Protein AF-0000000083611922 (afdb_homodimer)

Nearest PDB structures (foldseek):
  2di3-assembly1_B  TM=7.620E-01  e=1.668E-09  Corynebacterium glutamicum
  7u5q-assembly2_B  TM=5.711E-01  e=8.931E-10  Brucella melitensis ATCC 23457
  6on4-assembly1_B  TM=4.535E-01  e=5.454E-08  Escherichia coli K-12
  1hw1-assembly1_A  TM=4.915E-01  e=5.675E-07  Escherichia coli
  1h9t-assembly1_A  TM=5.200E-01  e=2.438E-06  Escherichia coli

Structure (mmCIF, N/CA/C/O backbone):
data_AF-0000000083611922-model_v1
#
loop_
_entity.id
_entity.type
_entity.pdbx_description
1 polymer 'FadR family transcriptional regulator'
#
loop_
_atom_site.group_PDB
_atom_site.id
_atom_site.type_symbol
_atom_site.label_atom_id
_atom_site.label_alt_id
_atom_site.label_comp_id
_atom_site.label_asym_id
_atom_site.label_entity_id
_atom_site.label_seq_id
_atom_site.pdbx_PDB_ins_code
_atom_site.Cartn_x
_atom_site.Cartn_y
_atom_site.Cartn_z
_atom_site.occupancy
_atom_site.B_iso_or_equiv
_atom_site.auth_seq_id
_atom_site.auth_comp_id
_atom_site.auth_asym_id
_atom_site.auth_atom_id
_atom_site.pdbx_PDB_model_num
ATOM 1 N N . MET A 1 1 ? -22.312 18.5 -5.629 1 23.44 1 MET A N 1
ATOM 2 C CA . MET A 1 1 ? -23.172 18.094 -4.512 1 23.44 1 MET A CA 1
ATOM 3 C C . MET A 1 1 ? -22.797 16.703 -4.016 1 23.44 1 MET A C 1
ATOM 5 O O . MET A 1 1 ? -22.766 16.453 -2.807 1 23.44 1 MET A O 1
ATOM 9 N N . TYR A 1 2 ? -22.594 15.836 -5.031 1 25.11 2 TYR A N 1
ATOM 10 C CA . TYR A 1 2 ? -22.562 14.391 -4.82 1 25.11 2 TYR A CA 1
ATOM 11 C C . TYR A 1 2 ? -21.234 13.953 -4.207 1 25.11 2 TYR A C 1
ATOM 13 O O . TYR A 1 2 ? -21.172 12.922 -3.537 1 25.11 2 TYR A O 1
ATOM 21 N N . LEU A 1 3 ? -20.141 14.617 -4.609 1 26.89 3 LEU A N 1
ATOM 22 C CA . LEU A 1 3 ? -18.797 14.352 -4.105 1 26.89 3 LEU A CA 1
ATOM 23 C C . LEU A 1 3 ? -18.703 14.656 -2.615 1 26.89 3 LEU A C 1
ATOM 25 O O . LEU A 1 3 ? -17.953 14 -1.89 1 26.89 3 LEU A O 1
ATOM 29 N N . TYR A 1 4 ? -19.469 15.688 -2.117 1 28.03 4 TYR A N 1
ATOM 30 C CA . TYR A 1 4 ? -19.594 16.219 -0.766 1 28.03 4 TYR A CA 1
ATOM 31 C C . TYR A 1 4 ? -20.156 15.172 0.187 1 28.03 4 TYR A C 1
ATOM 33 O O . TYR A 1 4 ? -19.703 15.062 1.331 1 28.03 4 TYR A O 1
ATOM 41 N N . GLU A 1 5 ? -21.344 14.477 -0.225 1 31.45 5 GLU A N 1
ATOM 42 C CA . GLU A 1 5 ? -22.078 13.586 0.668 1 31.45 5 GLU A CA 1
ATOM 43 C C . GLU A 1 5 ? -21.281 12.328 0.971 1 31.45 5 GLU A C 1
ATOM 45 O O . GLU A 1 5 ? -21.453 11.703 2.021 1 31.45 5 GLU A O 1
ATOM 50 N N . LYS A 1 6 ? -20.453 11.789 0.013 1 31.73 6 LYS A N 1
ATOM 51 C CA . LYS A 1 6 ? -19.688 10.547 0.047 1 31.73 6 LYS A CA 1
ATOM 52 C C . LYS A 1 6 ? -18.5 10.664 1.004 1 31.73 6 LYS A C 1
ATOM 54 O O . LYS A 1 6 ? -18.094 9.672 1.611 1 31.73 6 LYS A O 1
ATOM 59 N N . ILE A 1 7 ? -17.812 11.734 1.085 1 33.22 7 ILE A N 1
ATOM 60 C CA . ILE A 1 7 ? -16.812 12.086 2.098 1 33.22 7 ILE A CA 1
ATOM 61 C C . ILE A 1 7 ? -17.453 12.023 3.484 1 33.22 7 ILE A C 1
ATOM 63 O O . ILE A 1 7 ? -16.797 11.656 4.461 1 33.22 7 ILE A O 1
ATOM 67 N N . GLU A 1 8 ? -18.688 12.312 3.621 1 33.06 8 GLU A N 1
ATOM 68 C CA . GLU A 1 8 ? -19.438 12.25 4.875 1 33.06 8 GLU A CA 1
ATOM 69 C C . GLU A 1 8 ? -19.531 10.82 5.391 1 33.06 8 GLU A C 1
ATOM 71 O O . GLU A 1 8 ? -19.422 10.578 6.598 1 33.06 8 GLU A O 1
ATOM 76 N N . VAL A 1 9 ? -20.047 9.812 4.543 1 31.05 9 VAL A N 1
ATOM 77 C CA . VAL A 1 9 ? -20.234 8.469 5.086 1 31.05 9 VAL A CA 1
ATOM 78 C C . VAL A 1 9 ? -18.891 7.906 5.547 1 31.05 9 VAL A C 1
ATOM 80 O O . VAL A 1 9 ? -18.844 7.129 6.504 1 31.05 9 VAL A O 1
ATOM 83 N N . ARG A 1 10 ? -17.828 7.969 4.711 1 35.03 10 ARG A N 1
ATOM 84 C CA . ARG A 1 10 ? -16.516 7.492 5.109 1 35.03 10 ARG A CA 1
ATOM 85 C C . ARG A 1 10 ? -16.062 8.148 6.414 1 35.03 10 ARG A C 1
ATOM 87 O O . ARG A 1 10 ? -15.422 7.5 7.25 1 35.03 10 ARG A O 1
ATOM 94 N N . TYR A 1 11 ? -16.297 9.383 6.602 1 34.97 11 TYR A N 1
ATOM 95 C CA . TYR A 1 11 ? -16.125 10.055 7.883 1 34.97 11 TYR A CA 1
ATOM 96 C C . TYR A 1 11 ? -17.094 9.5 8.922 1 34.97 11 TYR A C 1
ATOM 98 O O . TYR A 1 11 ? -17.109 9.945 10.07 1 34.97 11 TYR A O 1
ATOM 106 N N . MET A 1 12 ? -18.203 8.883 8.578 1 31.42 12 MET A N 1
ATOM 107 C CA . MET A 1 12 ? -19.203 8.398 9.516 1 31.42 12 MET A CA 1
ATOM 108 C C . MET A 1 12 ? -18.562 7.531 10.594 1 31.42 12 MET A C 1
ATOM 110 O O . MET A 1 12 ? -19.062 7.465 11.719 1 31.42 12 MET A O 1
ATOM 114 N N . PHE A 1 13 ? -17.859 6.492 10.211 1 34 13 PHE A N 1
ATOM 115 C CA . PHE A 1 13 ? -17.469 5.785 11.422 1 34 13 PHE A CA 1
ATOM 116 C C . PHE A 1 13 ? -16.469 6.609 12.227 1 34 13 PHE A C 1
ATOM 118 O O . PHE A 1 13 ? -15.305 6.242 12.336 1 34 13 PHE A O 1
ATOM 125 N N . SER A 1 14 ? -16.281 7.844 11.812 1 34.03 14 SER A N 1
ATOM 126 C CA . SER A 1 14 ? -15.375 8.781 12.469 1 34.03 14 SER A CA 1
ATOM 127 C C . SER A 1 14 ? -15.742 8.969 13.938 1 34.03 14 SER A C 1
ATOM 129 O O . SER A 1 14 ? -16.891 9.266 14.266 1 34.03 14 SER A O 1
ATOM 131 N N . GLU A 1 15 ? -15.242 8.266 14.75 1 37.28 15 GLU A N 1
ATOM 132 C CA . GLU A 1 15 ? -15.164 8.797 16.109 1 37.28 15 GLU A CA 1
ATOM 133 C C . GLU A 1 15 ? -15.07 10.32 16.094 1 37.28 15 GLU A C 1
ATOM 135 O O . GLU A 1 15 ? -14.617 10.914 15.117 1 37.28 15 GLU A O 1
ATOM 140 N N . ARG A 1 16 ? -15.836 11.133 16.922 1 38.12 16 ARG A N 1
ATOM 141 C CA . ARG A 1 16 ? -15.797 12.555 17.234 1 38.12 16 ARG A CA 1
ATOM 142 C C . ARG A 1 16 ? -14.398 13.125 17.016 1 38.12 16 ARG A C 1
ATOM 144 O O . ARG A 1 16 ? -13.586 13.18 17.938 1 38.12 16 ARG A O 1
ATOM 151 N N . THR A 1 17 ? -13.523 12.508 16.172 1 44.88 17 THR A N 1
ATOM 152 C CA . THR A 1 17 ? -12.211 13.148 16.141 1 44.88 17 THR A CA 1
ATOM 153 C C . THR A 1 17 ? -12.328 14.586 15.648 1 44.88 17 THR A C 1
ATOM 155 O O . THR A 1 17 ? -13.078 14.883 14.719 1 44.88 17 THR A O 1
ATOM 158 N N . ASN A 1 18 ? -12.359 15.625 16.469 1 49.78 18 ASN A N 1
ATOM 159 C CA . ASN A 1 18 ? -12.133 17.031 16.156 1 49.78 18 ASN A CA 1
ATOM 160 C C . ASN A 1 18 ? -11.336 17.203 14.867 1 49.78 18 ASN A C 1
ATOM 162 O O . ASN A 1 18 ? -10.109 17.062 14.867 1 49.78 18 ASN A O 1
ATOM 166 N N . ILE A 1 19 ? -12.016 16.938 13.828 1 59.59 19 ILE A N 1
ATOM 167 C CA . ILE A 1 19 ? -11.367 17.125 12.539 1 59.59 19 ILE A CA 1
ATOM 168 C C . ILE A 1 19 ? -10.867 18.562 12.414 1 59.59 19 ILE A C 1
ATOM 170 O O . ILE A 1 19 ? -11.648 19.516 12.539 1 59.59 19 ILE A O 1
ATOM 174 N N . LYS A 1 20 ? -9.547 18.688 12.359 1 78.94 20 LYS A N 1
ATOM 175 C CA . LYS A 1 20 ? -8.898 20 12.195 1 78.94 20 LYS A CA 1
ATOM 176 C C . LYS A 1 20 ? -9.281 20.625 10.859 1 78.94 20 LYS A C 1
ATOM 178 O O . LYS A 1 20 ? -9.328 19.953 9.836 1 78.94 20 LYS A O 1
ATOM 183 N N . LEU A 1 21 ? -9.883 21.812 10.914 1 86.75 21 LEU A N 1
ATOM 184 C CA . LEU A 1 21 ? -10.25 22.578 9.734 1 86.75 21 LEU A CA 1
ATOM 185 C C . LEU A 1 21 ? -9.172 22.469 8.656 1 86.75 21 LEU A C 1
ATOM 187 O O . LEU A 1 21 ? -9.484 22.391 7.465 1 86.75 21 LEU A O 1
ATOM 191 N N . SER A 1 22 ? -7.926 22.406 9.039 1 91.94 22 SER A N 1
ATOM 192 C CA . SER A 1 22 ? -6.824 22.281 8.094 1 91.94 22 SER A CA 1
ATOM 193 C C . SER A 1 22 ? -6.918 20.984 7.305 1 91.94 22 SER A C 1
ATOM 195 O O . SER A 1 22 ? -6.648 20.953 6.102 1 91.94 22 SER A O 1
ATOM 197 N N . SER A 1 23 ? -7.363 19.922 7.945 1 89.62 23 SER A N 1
ATOM 198 C CA . SER A 1 23 ? -7.504 18.625 7.273 1 89.62 23 SER A CA 1
ATOM 199 C C . SER A 1 23 ? -8.656 18.656 6.273 1 89.62 23 SER A C 1
ATOM 201 O O . SER A 1 23 ? -8.547 18.078 5.184 1 89.62 23 SER A O 1
ATOM 203 N N . VAL A 1 24 ? -9.672 19.281 6.66 1 90 24 VAL A N 1
ATOM 204 C CA . VAL A 1 24 ? -10.828 19.406 5.781 1 90 24 VAL A CA 1
ATOM 205 C C . VAL A 1 24 ? -10.445 20.203 4.531 1 90 24 VAL A C 1
ATOM 207 O O . VAL A 1 24 ? -10.742 19.781 3.41 1 90 24 VAL A O 1
ATOM 210 N N . ILE A 1 25 ? -9.789 21.297 4.754 1 92.88 25 ILE A N 1
ATOM 211 C CA . ILE A 1 25 ? -9.375 22.141 3.635 1 92.88 25 ILE A CA 1
ATOM 212 C C . ILE A 1 25 ? -8.375 21.391 2.76 1 92.88 25 ILE A C 1
ATOM 214 O O . ILE A 1 25 ? -8.453 21.438 1.53 1 92.88 25 ILE A O 1
ATOM 218 N N . ALA A 1 26 ? -7.453 20.656 3.373 1 92.88 26 ALA A N 1
ATOM 219 C CA . ALA A 1 26 ? -6.492 19.859 2.617 1 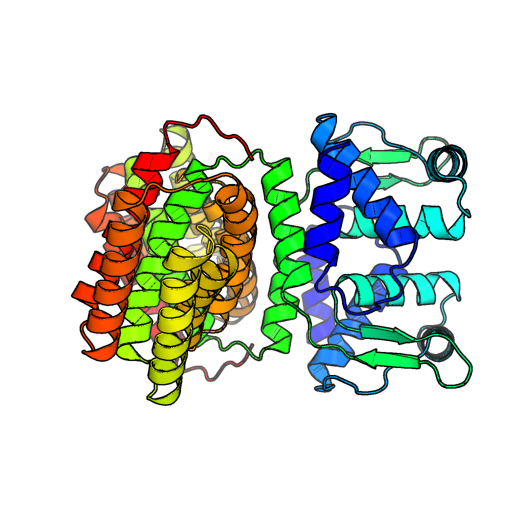92.88 26 ALA A CA 1
ATOM 220 C C . ALA A 1 26 ? -7.203 18.859 1.711 1 92.88 26 ALA A C 1
ATOM 222 O O . ALA A 1 26 ? -6.828 18.688 0.548 1 92.88 26 ALA A O 1
ATOM 223 N N . ASP A 1 27 ? -8.203 18.234 2.236 1 88.94 27 ASP A N 1
ATOM 224 C CA . ASP A 1 27 ? -8.953 17.25 1.464 1 88.94 27 ASP A CA 1
ATOM 225 C C . ASP A 1 27 ? -9.672 17.906 0.288 1 88.94 27 ASP A C 1
ATOM 227 O O . ASP A 1 27 ? -9.711 17.359 -0.812 1 88.94 27 ASP A O 1
ATOM 231 N N . GLU A 1 28 ? -10.219 19 0.511 1 91.12 28 GLU A N 1
ATOM 232 C CA . GLU A 1 28 ? -10.883 19.734 -0.563 1 91.12 28 GLU A CA 1
ATOM 233 C C . GLU A 1 28 ? -9.891 20.141 -1.647 1 91.12 28 GLU A C 1
ATOM 235 O O . GLU A 1 28 ? -10.18 20.016 -2.84 1 91.12 28 GLU A O 1
ATOM 240 N N . LEU A 1 29 ? -8.797 20.641 -1.232 1 93.5 29 LEU A N 1
ATOM 241 C CA . LEU A 1 29 ? -7.766 21.047 -2.182 1 93.5 29 LEU A CA 1
ATOM 242 C C . LEU A 1 29 ? -7.277 19.844 -2.99 1 93.5 29 LEU A C 1
ATOM 244 O O . LEU A 1 29 ? -7.043 19.953 -4.195 1 93.5 29 LEU A O 1
ATOM 248 N N . LYS A 1 30 ? -7.129 18.797 -2.328 1 89.38 30 LYS A N 1
ATOM 249 C CA . LYS A 1 30 ? -6.758 17.562 -3.002 1 89.38 30 LYS A CA 1
ATOM 250 C C . LYS A 1 30 ? -7.762 17.203 -4.094 1 89.38 30 LYS A C 1
ATOM 252 O O . LYS A 1 30 ? -7.375 16.875 -5.219 1 89.38 30 LYS A O 1
ATOM 257 N N . ASN A 1 31 ? -8.977 17.281 -3.779 1 86.69 31 ASN A N 1
ATOM 258 C CA . ASN A 1 31 ? -10.031 16.984 -4.746 1 86.69 31 ASN A CA 1
ATOM 259 C C . ASN A 1 31 ? -9.969 17.938 -5.941 1 86.69 31 ASN A C 1
ATOM 261 O O . ASN A 1 31 ? -10.211 17.516 -7.078 1 86.69 31 ASN A O 1
ATOM 265 N N . ILE A 1 32 ? -9.664 19.141 -5.629 1 90.19 32 ILE A N 1
ATOM 266 C CA . ILE A 1 32 ? -9.547 20.125 -6.695 1 90.19 32 ILE A CA 1
ATOM 267 C C . ILE A 1 32 ? -8.406 19.734 -7.637 1 90.19 32 ILE A C 1
ATOM 269 O O . ILE A 1 32 ? -8.547 19.828 -8.859 1 90.19 32 ILE A O 1
ATOM 273 N N . ILE A 1 33 ? -7.348 19.281 -7.098 1 88.69 33 ILE A N 1
ATOM 274 C CA . ILE A 1 33 ? -6.203 18.875 -7.906 1 88.69 33 ILE A CA 1
ATOM 275 C C . ILE A 1 33 ? -6.605 17.719 -8.828 1 88.69 33 ILE A C 1
ATOM 277 O O . ILE A 1 33 ? -6.281 17.719 -10.016 1 88.69 33 ILE A O 1
ATOM 281 N N . PHE A 1 34 ? -7.363 16.828 -8.32 1 81.25 34 PHE A N 1
ATOM 282 C CA . PHE A 1 34 ? -7.73 15.625 -9.055 1 81.25 34 PHE A CA 1
ATOM 283 C C . PHE A 1 34 ? -8.828 15.93 -10.07 1 81.25 34 PHE A C 1
ATOM 285 O O . PHE A 1 34 ? -8.742 15.508 -11.227 1 81.25 34 PHE A O 1
ATOM 292 N N . GLU A 1 35 ? -9.82 16.609 -9.617 1 81.06 35 GLU A N 1
ATOM 293 C CA . GLU A 1 35 ? -10.992 16.859 -10.453 1 81.06 35 GLU A CA 1
ATOM 294 C C . GLU A 1 35 ? -10.664 17.812 -11.609 1 81.06 35 GLU A C 1
ATOM 296 O O . GLU A 1 35 ? -11.234 17.688 -12.695 1 81.06 35 GLU A O 1
ATOM 301 N N . ASN A 1 36 ? -9.75 18.703 -11.352 1 82 36 ASN A N 1
ATOM 302 C CA . ASN A 1 36 ? -9.414 19.688 -12.375 1 82 36 ASN A CA 1
ATOM 303 C C . ASN A 1 36 ? -8.195 19.25 -13.188 1 82 36 ASN A C 1
ATOM 305 O O . ASN A 1 36 ? -7.676 20.031 -13.992 1 82 36 ASN A O 1
ATOM 309 N N . LYS A 1 37 ? -7.73 18.094 -12.922 1 78.19 37 LYS A N 1
ATOM 310 C CA . LYS A 1 37 ? -6.676 17.438 -13.688 1 78.19 37 LYS A CA 1
ATOM 311 C C . LYS A 1 37 ? -5.414 18.297 -13.742 1 78.19 37 LYS A C 1
ATOM 313 O O . LYS A 1 37 ? -4.871 18.547 -14.82 1 78.19 37 LYS A O 1
ATOM 318 N N . TYR A 1 38 ? -5.039 18.859 -12.641 1 85.75 38 TYR A N 1
ATOM 319 C CA . TYR A 1 38 ? -3.77 19.578 -12.562 1 85.75 38 TYR A CA 1
ATOM 320 C C . TYR A 1 38 ? -2.607 18.672 -12.938 1 85.75 38 TYR A C 1
ATOM 322 O O . TYR A 1 38 ? -2.594 17.484 -12.586 1 85.75 38 TYR A O 1
ATOM 330 N N . ASN A 1 39 ? -1.696 19.234 -13.617 1 83.25 39 ASN A N 1
ATOM 331 C CA . ASN A 1 39 ? -0.492 18.5 -13.984 1 83.25 39 ASN A CA 1
ATOM 332 C C . ASN A 1 39 ? 0.69 18.875 -13.102 1 83.25 39 ASN A C 1
ATOM 334 O O . ASN A 1 39 ? 0.68 19.922 -12.461 1 83.25 39 ASN A O 1
ATOM 338 N N . ARG A 1 40 ? 1.63 17.969 -13.141 1 84.19 40 ARG A N 1
ATOM 339 C CA . ARG A 1 40 ? 2.879 18.297 -12.461 1 84.19 40 ARG A CA 1
ATOM 340 C C . ARG A 1 40 ? 3.424 19.641 -12.93 1 84.19 40 ARG A C 1
ATOM 342 O O . ARG A 1 40 ? 3.49 19.891 -14.133 1 84.19 40 ARG A O 1
ATOM 349 N N . GLY A 1 41 ? 3.691 20.469 -11.938 1 88.69 41 GLY A N 1
ATOM 350 C CA . GLY A 1 41 ? 4.297 21.75 -12.25 1 88.69 41 GLY A CA 1
ATOM 351 C C . GLY A 1 41 ? 3.293 22.875 -12.32 1 88.69 41 GLY A C 1
ATOM 352 O O . GLY A 1 41 ? 3.672 24.062 -12.297 1 88.69 41 GLY A O 1
ATOM 353 N N . ASP A 1 42 ? 2.029 22.562 -12.445 1 92.06 42 ASP A N 1
ATOM 354 C CA . ASP A 1 42 ? 1.007 23.594 -12.477 1 92.06 42 ASP A CA 1
ATOM 355 C C . ASP A 1 42 ? 1.019 24.422 -11.188 1 92.06 42 ASP A C 1
ATOM 357 O O . ASP A 1 42 ? 1.211 23.859 -10.102 1 92.06 42 ASP A O 1
ATOM 361 N N . SER A 1 43 ? 0.754 25.719 -11.367 1 93.75 43 SER A N 1
ATOM 362 C CA . SER A 1 43 ? 0.566 26.562 -10.188 1 93.75 43 SER A CA 1
ATOM 363 C C . SER A 1 43 ? -0.736 26.234 -9.469 1 93.75 43 SER A C 1
ATOM 365 O O . SER A 1 43 ? -1.742 25.922 -10.109 1 93.75 43 SER A O 1
ATOM 367 N N . PHE A 1 44 ? -0.692 26.328 -8.18 1 95.56 44 PHE A N 1
ATOM 368 C CA . PHE A 1 44 ? -1.854 26.031 -7.352 1 95.56 44 PHE A CA 1
ATOM 369 C C . PHE A 1 44 ? -2.111 27.172 -6.355 1 95.56 44 PHE A C 1
ATOM 371 O O . PHE A 1 44 ? -1.393 28.172 -6.344 1 95.56 44 PHE A O 1
ATOM 378 N N . TYR A 1 45 ? -3.131 27.062 -5.59 1 94.81 45 TYR A N 1
ATOM 379 C CA . TYR A 1 45 ? -3.543 28.109 -4.668 1 94.81 45 TYR A CA 1
ATOM 380 C C . TYR A 1 45 ? -2.43 28.438 -3.682 1 94.81 45 TYR A C 1
ATOM 382 O O . TYR A 1 45 ? -1.885 27.547 -3.033 1 94.81 45 TYR A O 1
ATOM 390 N N . SER A 1 46 ? -2.125 29.703 -3.531 1 93.75 46 SER A N 1
ATOM 391 C CA . SER A 1 46 ? -1.206 30.172 -2.5 1 93.75 46 SER A CA 1
ATOM 392 C C . SER A 1 46 ? -1.878 30.188 -1.131 1 93.75 46 SER A C 1
ATOM 394 O O . SER A 1 46 ? -3.096 30.031 -1.028 1 93.75 46 SER A O 1
ATOM 396 N N . GLU A 1 47 ? -1.007 30.359 -0.105 1 93.56 47 GLU A N 1
ATOM 397 C CA . GLU A 1 47 ? -1.534 30.5 1.249 1 93.56 47 GLU A CA 1
ATOM 398 C C . GLU A 1 47 ? -2.576 31.609 1.322 1 93.56 47 GLU A C 1
ATOM 400 O O . GLU A 1 47 ? -3.652 31.422 1.894 1 93.56 47 GLU A O 1
ATOM 405 N N . ARG A 1 48 ? -2.281 32.781 0.684 1 93.56 48 ARG A N 1
ATOM 406 C CA . ARG A 1 48 ? -3.172 33.938 0.699 1 93.56 48 ARG A CA 1
ATOM 407 C C . ARG A 1 48 ? -4.488 33.594 -0.002 1 93.56 48 ARG A C 1
ATOM 409 O O . ARG A 1 48 ? -5.562 33.969 0.487 1 93.56 48 ARG A O 1
ATOM 416 N N . GLU A 1 49 ? -4.43 32.969 -1.109 1 95.75 49 GLU A N 1
ATOM 417 C CA . GLU A 1 49 ? -5.629 32.594 -1.857 1 95.75 49 GLU A CA 1
ATOM 418 C C . GLU A 1 49 ? -6.516 31.656 -1.057 1 95.75 49 GLU A C 1
ATOM 420 O O . GLU A 1 49 ? -7.742 31.75 -1.108 1 95.75 49 GLU A O 1
ATOM 425 N N . ILE A 1 50 ? -5.918 30.734 -0.364 1 95.75 50 ILE A N 1
ATOM 426 C CA . ILE A 1 50 ? -6.672 29.781 0.451 1 95.75 50 ILE A CA 1
ATOM 427 C C . ILE A 1 50 ? -7.371 30.531 1.587 1 95.75 50 ILE A C 1
ATOM 429 O O . ILE A 1 50 ? -8.547 30.281 1.866 1 95.75 50 ILE A O 1
ATOM 433 N N . VAL A 1 51 ? -6.664 31.438 2.246 1 95.12 51 VAL A N 1
ATOM 434 C CA . VAL A 1 51 ? -7.242 32.25 3.316 1 95.12 51 VAL A CA 1
ATOM 435 C C . VAL A 1 51 ? -8.484 32.969 2.805 1 95.12 51 VAL A C 1
ATOM 437 O O . VAL A 1 51 ? -9.531 32.969 3.455 1 95.12 51 VAL A O 1
ATOM 440 N N . ASP A 1 52 ? -8.344 33.531 1.653 1 96.06 52 ASP A N 1
ATOM 441 C CA . ASP A 1 52 ? -9.422 34.312 1.072 1 96.06 52 ASP A CA 1
ATOM 442 C C . ASP A 1 52 ? -10.594 33.438 0.669 1 96.06 52 ASP A C 1
ATOM 444 O O . ASP A 1 52 ? -11.742 33.688 1.038 1 96.06 52 ASP A O 1
ATOM 448 N N . LYS A 1 53 ? -10.375 32.344 0.027 1 95.88 53 LYS A N 1
ATOM 449 C CA . LYS A 1 53 ? -11.414 31.516 -0.572 1 95.88 53 LYS A CA 1
ATOM 450 C C . LYS A 1 53 ? -12.125 30.672 0.484 1 95.88 53 LYS A C 1
ATOM 452 O O . LYS A 1 53 ? -13.32 30.391 0.368 1 95.88 53 LYS A O 1
ATOM 457 N N . TRP A 1 54 ? -11.422 30.266 1.506 1 95.38 54 TRP A N 1
ATOM 458 C CA . TRP A 1 54 ? -12.008 29.375 2.506 1 95.38 54 TRP A CA 1
ATOM 459 C C . TRP A 1 54 ? -12.281 30.125 3.805 1 95.38 54 TRP A C 1
ATOM 461 O O . TRP A 1 54 ? -12.727 29.531 4.793 1 95.38 54 TRP A O 1
ATOM 471 N N . SER A 1 55 ? -11.953 31.344 3.814 1 94.94 55 SER A N 1
ATOM 472 C CA . SER A 1 55 ? -12.188 32.188 4.977 1 94.94 55 SER A CA 1
ATOM 473 C C . SER A 1 55 ? -11.625 31.562 6.246 1 94.94 55 SER A C 1
ATOM 475 O O . SER A 1 55 ? -12.328 31.422 7.246 1 94.94 55 SER A O 1
ATOM 477 N N . CYS A 1 56 ? -10.352 31.25 6.199 1 93.94 56 CYS A N 1
ATOM 478 C CA . CYS A 1 56 ? -9.672 30.625 7.328 1 93.94 56 CYS A CA 1
ATOM 479 C C . CYS A 1 56 ? -8.43 31.422 7.719 1 93.94 56 CYS A C 1
ATOM 481 O O . CYS A 1 56 ? -8.078 32.406 7.062 1 93.94 56 CYS A O 1
ATOM 483 N N . SER A 1 57 ? -7.871 31.078 8.82 1 93.56 57 SER A N 1
ATOM 484 C CA . SER A 1 57 ? -6.68 31.766 9.289 1 93.56 57 SER A CA 1
ATOM 485 C C . SER A 1 57 ? -5.449 31.375 8.484 1 93.56 57 SER A C 1
ATOM 487 O O . SER A 1 57 ? -5.461 30.344 7.789 1 93.56 57 SER A O 1
ATOM 489 N N . ARG A 1 58 ? -4.422 32.219 8.539 1 92.44 58 ARG A N 1
ATOM 490 C CA . ARG A 1 58 ? -3.154 31.891 7.887 1 92.44 58 ARG A CA 1
ATOM 491 C C . ARG A 1 58 ? -2.58 30.578 8.414 1 92.44 58 ARG A C 1
ATOM 493 O O . ARG A 1 58 ? -2.029 29.781 7.652 1 92.44 58 ARG A O 1
ATOM 500 N N . ALA A 1 59 ? -2.777 30.391 9.68 1 90.62 59 ALA A N 1
ATOM 501 C CA . ALA A 1 59 ? -2.275 29.156 10.297 1 90.62 59 ALA A CA 1
ATOM 502 C C . ALA A 1 59 ? -2.977 27.938 9.719 1 90.62 59 ALA A C 1
ATOM 504 O O . ALA A 1 59 ? -2.33 26.922 9.414 1 90.62 59 ALA A O 1
ATOM 505 N N . THR A 1 60 ? -4.219 28 9.594 1 92.62 60 THR A N 1
ATOM 506 C CA . THR A 1 60 ? -5.016 26.922 9.039 1 92.62 60 THR A CA 1
ATOM 507 C C . THR A 1 60 ? -4.629 26.656 7.59 1 92.62 60 THR A C 1
ATOM 509 O O . THR A 1 60 ? -4.457 25.5 7.191 1 92.62 60 THR A O 1
ATOM 512 N N . ALA A 1 61 ? -4.469 27.688 6.805 1 94.38 61 ALA A N 1
ATOM 513 C CA . ALA A 1 61 ? -4.07 27.562 5.402 1 94.38 61 ALA A CA 1
ATOM 514 C C . ALA A 1 61 ? -2.689 26.922 5.281 1 94.38 61 ALA A C 1
ATOM 516 O O . ALA A 1 61 ? -2.479 26.031 4.453 1 94.38 61 ALA A O 1
ATOM 517 N N . ARG A 1 62 ? -1.829 27.391 6.082 1 91.88 62 ARG A N 1
ATOM 518 C CA . ARG A 1 62 ? -0.476 26.844 6.086 1 91.88 62 ARG A CA 1
ATOM 519 C C . ARG A 1 62 ? -0.488 25.359 6.434 1 91.88 62 ARG A C 1
ATOM 521 O O . ARG A 1 62 ? 0.229 24.562 5.82 1 91.88 62 ARG A O 1
ATOM 528 N N . GLU A 1 63 ? -1.274 25.031 7.398 1 93.31 63 GLU A N 1
ATOM 529 C CA . GLU A 1 63 ? -1.392 23.625 7.801 1 93.31 63 GLU A CA 1
ATOM 530 C C . GLU A 1 63 ? -1.968 22.766 6.676 1 93.31 63 GLU A C 1
ATOM 532 O O . GLU A 1 63 ? -1.508 21.656 6.441 1 93.31 63 GLU A O 1
ATOM 537 N N . ALA A 1 64 ? -2.928 23.234 6.055 1 94.19 64 ALA A N 1
ATOM 538 C CA . ALA A 1 64 ? -3.531 22.516 4.941 1 94.19 64 ALA A CA 1
ATOM 539 C C . ALA A 1 64 ? -2.512 22.266 3.834 1 94.19 64 ALA A C 1
ATOM 541 O O . ALA A 1 64 ? -2.416 21.156 3.311 1 94.19 64 ALA A O 1
ATOM 542 N N . LEU A 1 65 ? -1.767 23.297 3.535 1 93.69 65 LEU A N 1
ATOM 543 C CA . LEU A 1 65 ? -0.742 23.172 2.504 1 93.69 65 LEU A CA 1
ATOM 544 C C . LEU A 1 65 ? 0.351 22.203 2.941 1 93.69 65 LEU A C 1
ATOM 546 O O . LEU A 1 65 ? 0.87 21.438 2.127 1 93.69 65 LEU A O 1
ATOM 550 N N . LEU A 1 66 ? 0.65 22.281 4.207 1 92.38 66 LEU A N 1
ATOM 551 C CA . LEU A 1 66 ? 1.644 21.359 4.754 1 92.38 66 LEU A CA 1
ATOM 552 C C . LEU A 1 66 ? 1.204 19.922 4.57 1 92.38 66 LEU A C 1
ATOM 554 O O . LEU A 1 66 ? 2.01 19.062 4.195 1 92.38 66 LEU A O 1
ATOM 558 N N . LEU A 1 67 ? 0.001 19.625 4.828 1 90.25 67 LEU A N 1
ATOM 559 C CA . LEU A 1 67 ? -0.524 18.266 4.691 1 90.25 67 LEU A CA 1
ATOM 560 C C . LEU A 1 67 ? -0.473 17.812 3.236 1 90.25 67 LEU A C 1
ATOM 562 O O . LEU A 1 67 ? -0.091 16.672 2.951 1 90.25 67 LEU A O 1
ATOM 566 N N . LEU A 1 68 ? -0.806 18.656 2.326 1 90.5 68 LEU A N 1
ATOM 567 C CA . LEU A 1 68 ? -0.738 18.328 0.907 1 90.5 68 LEU A CA 1
ATOM 568 C C . LEU A 1 68 ? 0.699 18.047 0.482 1 90.5 68 LEU A C 1
ATOM 570 O O . LEU A 1 68 ? 0.951 17.141 -0.313 1 90.5 68 LEU A O 1
ATOM 574 N N . GLU A 1 69 ? 1.527 18.844 0.976 1 89.44 69 GLU A N 1
ATOM 575 C CA . GLU A 1 69 ? 2.939 18.656 0.66 1 89.44 69 GLU A CA 1
ATOM 576 C C . GLU A 1 69 ? 3.461 17.344 1.224 1 89.44 69 GLU A C 1
ATOM 578 O O . GLU A 1 69 ? 4.223 16.641 0.56 1 89.44 69 GLU A O 1
ATOM 583 N N . PHE A 1 70 ? 3.041 17.094 2.369 1 85.38 70 PHE A N 1
ATOM 584 C CA . PHE A 1 70 ? 3.428 15.859 3.031 1 85.38 70 PHE A CA 1
ATOM 585 C C . PHE A 1 70 ? 2.938 14.648 2.246 1 85.38 70 PHE A C 1
ATOM 587 O O . PHE A 1 70 ? 3.617 13.625 2.188 1 85.38 70 PHE A O 1
ATOM 594 N N . GLU A 1 71 ? 1.816 14.773 1.649 1 83.56 71 GLU A N 1
ATOM 595 C CA . GLU A 1 71 ? 1.267 13.703 0.824 1 83.56 71 GLU A CA 1
ATOM 596 C C . GLU A 1 71 ? 1.928 13.672 -0.551 1 83.56 71 GLU A C 1
ATOM 598 O O . GLU A 1 71 ? 1.649 12.781 -1.358 1 83.56 71 GLU A O 1
ATOM 603 N N . GLY A 1 72 ? 2.75 14.695 -0.841 1 84.25 72 GLY A N 1
ATOM 604 C CA . GLY A 1 72 ? 3.496 14.734 -2.088 1 84.25 72 GLY A CA 1
ATOM 605 C C . GLY A 1 72 ? 2.705 15.336 -3.236 1 84.25 72 GLY A C 1
ATOM 606 O O . GLY A 1 72 ? 3.047 15.133 -4.402 1 84.25 72 GLY A O 1
ATOM 607 N N . LEU A 1 73 ? 1.649 16.047 -3.006 1 88 73 LEU A N 1
ATOM 608 C CA . LEU A 1 73 ? 0.768 16.547 -4.059 1 88 73 LEU A CA 1
ATOM 609 C C . LEU A 1 73 ? 1.215 17.922 -4.543 1 88 73 LEU A C 1
ATOM 611 O O . LEU A 1 73 ? 0.873 18.328 -5.652 1 88 73 LEU A O 1
ATOM 615 N N . ILE A 1 74 ? 1.941 18.609 -3.629 1 90.56 74 ILE A N 1
ATOM 616 C CA . ILE A 1 74 ? 2.385 19.953 -3.998 1 90.56 74 ILE A CA 1
ATOM 617 C C . ILE A 1 74 ? 3.793 20.203 -3.457 1 90.56 74 ILE A C 1
ATOM 619 O O . ILE A 1 74 ? 4.309 19.391 -2.672 1 90.56 74 ILE A O 1
ATOM 623 N N . THR A 1 75 ? 4.41 21.156 -3.922 1 89.81 75 THR A N 1
ATOM 624 C CA . THR A 1 75 ? 5.641 21.719 -3.377 1 89.81 75 THR A CA 1
ATOM 625 C C . THR A 1 75 ? 5.523 23.234 -3.215 1 89.81 75 THR A C 1
ATOM 627 O O . THR A 1 75 ? 4.902 23.891 -4.043 1 89.81 75 THR A O 1
ATOM 630 N N . THR A 1 76 ? 5.957 23.703 -2.094 1 88.75 76 THR A N 1
ATOM 631 C CA . THR A 1 76 ? 5.949 25.141 -1.838 1 88.75 76 THR A CA 1
ATOM 632 C C . THR A 1 76 ? 7.348 25.719 -2.018 1 88.75 76 THR A C 1
ATOM 634 O O . THR A 1 76 ? 8.32 25.219 -1.458 1 88.75 76 THR A O 1
ATOM 637 N N . LYS A 1 77 ? 7.512 26.625 -2.83 1 85.12 77 LYS A N 1
ATOM 638 C CA . LYS A 1 77 ? 8.773 27.328 -3.053 1 85.12 77 LYS A CA 1
ATOM 639 C C . LYS A 1 77 ? 8.734 28.719 -2.457 1 85.12 77 LYS A C 1
ATOM 641 O O . LYS A 1 77 ? 7.852 29.516 -2.791 1 85.12 77 LYS A O 1
ATOM 646 N N . PRO A 1 78 ? 9.672 28.969 -1.596 1 78.06 78 PRO A N 1
ATOM 647 C CA . PRO A 1 78 ? 9.695 30.281 -0.972 1 78.06 78 PRO A CA 1
ATOM 648 C C . PRO A 1 78 ? 10.219 31.375 -1.912 1 78.06 78 PRO A C 1
ATOM 650 O O . PRO A 1 78 ? 10.859 31.062 -2.922 1 78.06 78 PRO A O 1
ATOM 653 N N . GLY A 1 79 ? 10 32.562 -1.628 1 72.38 79 GLY A N 1
ATOM 654 C CA . GLY A 1 79 ? 10.57 33.719 -2.324 1 72.38 79 GLY A CA 1
ATOM 655 C C . GLY A 1 79 ? 9.547 34.5 -3.139 1 72.38 79 GLY A C 1
ATOM 656 O O . GLY A 1 79 ? 8.383 34.094 -3.219 1 72.38 79 GLY A O 1
ATOM 657 N N . SER A 1 80 ? 10.062 35.625 -3.646 1 66.88 80 SER A N 1
ATOM 658 C CA . SER A 1 80 ? 9.203 36.531 -4.402 1 66.88 80 SER A CA 1
ATOM 659 C C . SER A 1 80 ? 8.641 35.844 -5.645 1 66.88 80 SER A C 1
ATOM 661 O O . SER A 1 80 ? 7.551 36.219 -6.113 1 66.88 80 SER A O 1
ATOM 663 N N . ARG A 1 81 ? 9.414 34.969 -6.281 1 68.88 81 ARG A N 1
ATOM 664 C CA . ARG A 1 81 ? 8.945 34.219 -7.445 1 68.88 81 ARG A CA 1
ATOM 665 C C . ARG A 1 81 ? 8.5 32.812 -7.047 1 68.88 81 ARG A C 1
ATOM 667 O O . ARG A 1 81 ? 8.375 31.922 -7.902 1 68.88 81 ARG A O 1
ATOM 674 N N . GLY A 1 82 ? 8.25 32.656 -5.777 1 82.56 82 GLY A N 1
ATOM 675 C CA . GLY A 1 82 ? 7.875 31.328 -5.312 1 82.56 82 GLY A CA 1
ATOM 676 C C . GLY A 1 82 ? 6.383 31.062 -5.379 1 82.56 82 GLY A C 1
ATOM 677 O O . GLY A 1 82 ? 5.645 31.812 -6.027 1 82.56 82 GLY A O 1
ATOM 678 N N . GLY A 1 83 ? 5.867 29.969 -5.094 1 90.44 83 GLY A N 1
ATOM 679 C CA . GLY A 1 83 ? 4.469 29.578 -5.137 1 90.44 83 GLY A CA 1
ATOM 680 C C . GLY A 1 83 ? 4.25 28.109 -4.801 1 90.44 83 GLY A C 1
ATOM 681 O O . GLY A 1 83 ? 5.129 27.453 -4.238 1 90.44 83 GLY A O 1
ATOM 682 N N . VAL A 1 84 ? 3.037 27.781 -4.844 1 94.19 84 VAL A N 1
ATOM 683 C CA . VAL A 1 84 ? 2.619 26.406 -4.641 1 94.19 84 VAL A CA 1
ATOM 684 C C . VAL A 1 84 ? 2.416 25.719 -5.992 1 94.19 84 VAL A C 1
ATOM 686 O O . VAL A 1 84 ? 1.744 26.266 -6.871 1 94.19 84 VAL A O 1
ATOM 689 N N . PHE A 1 85 ? 3.08 24.625 -6.18 1 94.12 85 PHE A N 1
ATOM 690 C CA . PHE A 1 85 ? 2.996 23.906 -7.449 1 94.12 85 PHE A CA 1
ATOM 691 C C . PHE A 1 85 ? 2.586 22.453 -7.23 1 94.12 85 PHE A C 1
ATOM 693 O O . PHE A 1 85 ? 3.021 21.812 -6.266 1 94.12 85 PHE A O 1
ATOM 700 N N . VAL A 1 86 ? 1.76 21.984 -8.125 1 91.81 86 VAL A N 1
ATOM 701 C CA . VAL A 1 86 ? 1.315 20.594 -8.047 1 91.81 86 VAL A CA 1
ATOM 702 C C . VAL A 1 86 ? 2.469 19.656 -8.414 1 91.81 86 VAL A C 1
ATOM 704 O O . VAL A 1 86 ? 3.242 19.953 -9.328 1 91.81 86 VAL A O 1
ATOM 707 N N . ARG A 1 87 ? 2.572 18.609 -7.613 1 86.19 87 ARG A N 1
ATOM 708 C CA . ARG A 1 87 ? 3.543 17.547 -7.855 1 86.19 87 ARG A CA 1
ATOM 709 C C . ARG A 1 87 ? 2.848 16.203 -8.07 1 86.19 87 ARG A C 1
ATOM 711 O O . ARG A 1 87 ? 1.677 16.047 -7.723 1 86.19 87 ARG A O 1
ATOM 718 N N . GLU A 1 88 ? 3.502 15.383 -8.82 1 72.94 88 GLU A N 1
ATOM 719 C CA . GLU A 1 88 ? 3.021 14.008 -8.906 1 72.94 88 GLU A CA 1
ATOM 720 C C . GLU A 1 88 ? 3.242 13.266 -7.59 1 72.94 88 GLU A C 1
ATOM 722 O O . GLU A 1 88 ? 4.344 13.281 -7.039 1 72.94 88 GLU A O 1
ATOM 727 N N . PRO A 1 89 ? 1.948 12.922 -7.078 1 67.75 89 PRO A N 1
ATOM 728 C CA . PRO A 1 89 ? 2.201 12.133 -5.871 1 67.75 89 PRO A CA 1
ATOM 729 C C . PRO A 1 89 ? 3.236 11.031 -6.09 1 67.75 89 PRO A C 1
ATOM 731 O O . PRO A 1 89 ? 3.254 10.398 -7.148 1 67.75 89 PRO A O 1
ATOM 734 N N . ASN A 1 90 ? 4.383 11.219 -5.363 1 61.59 90 ASN A N 1
ATOM 735 C CA . ASN A 1 90 ? 5.375 10.156 -5.469 1 61.59 90 ASN A CA 1
ATOM 736 C C . ASN A 1 90 ? 5.074 9.016 -4.504 1 61.59 90 ASN A C 1
ATOM 738 O O . ASN A 1 90 ? 4.152 9.102 -3.693 1 61.59 90 ASN A O 1
ATOM 742 N N . SER A 1 91 ? 5.605 7.918 -4.797 1 67.25 91 SER A N 1
ATOM 743 C CA . SER A 1 91 ? 5.379 6.699 -4.023 1 67.25 91 SER A CA 1
ATOM 744 C C . SER A 1 91 ? 5.906 6.844 -2.6 1 67.25 91 SER A C 1
ATOM 746 O O . SER A 1 91 ? 5.676 5.977 -1.756 1 67.25 91 SER A O 1
ATOM 748 N N . LYS A 1 92 ? 6.383 8 -2.332 1 72 92 LYS A N 1
ATOM 749 C CA . LYS A 1 92 ? 7.043 8.164 -1.041 1 72 92 LYS A CA 1
ATOM 750 C C . LYS A 1 92 ? 6.031 8.141 0.102 1 72 92 LYS A C 1
ATOM 752 O O . LYS A 1 92 ? 6.301 7.562 1.159 1 72 92 LYS A O 1
ATOM 757 N N . SER A 1 93 ? 4.898 8.82 -0.201 1 75.31 93 SER A N 1
ATOM 758 C CA . SER A 1 93 ? 3.883 8.859 0.844 1 75.31 93 SER A CA 1
ATOM 759 C C . SER A 1 93 ? 3.312 7.473 1.116 1 75.31 93 SER A C 1
ATOM 761 O O . SER A 1 93 ? 3.061 7.117 2.27 1 75.31 93 SER A O 1
ATOM 763 N N . LEU A 1 94 ? 3.162 6.77 0.104 1 76.25 94 LEU A N 1
ATOM 764 C CA . LEU A 1 94 ? 2.662 5.406 0.246 1 76.25 94 LEU A CA 1
ATOM 765 C C . LEU A 1 94 ? 3.67 4.535 0.986 1 76.25 94 LEU A C 1
ATOM 767 O O . LEU A 1 94 ? 3.303 3.793 1.9 1 76.25 94 LEU A O 1
ATOM 771 N N . VAL A 1 95 ? 4.848 4.664 0.625 1 77.69 95 VAL A N 1
ATOM 772 C CA . VAL A 1 95 ? 5.918 3.895 1.25 1 77.69 95 VAL A CA 1
ATOM 773 C C . VAL A 1 95 ? 6.016 4.254 2.73 1 77.69 95 VAL A C 1
ATOM 775 O O . VAL A 1 95 ? 6.148 3.375 3.584 1 77.69 95 VAL A O 1
ATOM 778 N N . ARG A 1 96 ? 5.906 5.484 2.971 1 77.75 96 ARG A N 1
ATOM 779 C CA . ARG A 1 96 ? 5.992 5.965 4.344 1 77.75 96 ARG A CA 1
ATOM 780 C C . ARG A 1 96 ? 4.859 5.395 5.195 1 77.75 96 ARG A C 1
ATOM 782 O O . ARG A 1 96 ? 5.086 4.961 6.328 1 77.75 96 ARG A O 1
ATOM 789 N N . SER A 1 97 ? 3.711 5.504 4.66 1 79.06 97 SER A N 1
ATOM 790 C CA . SER A 1 97 ? 2.559 4.992 5.395 1 79.06 97 SER A CA 1
ATOM 791 C C . SER A 1 97 ? 2.672 3.488 5.621 1 79.06 97 SER A C 1
ATOM 793 O O . SER A 1 97 ? 2.326 2.99 6.695 1 79.06 97 SER A O 1
ATOM 795 N N . PHE A 1 98 ? 3.16 2.812 4.734 1 79.06 98 PHE A N 1
ATOM 796 C CA . PHE A 1 98 ? 3.334 1.37 4.848 1 79.06 98 PHE A CA 1
ATOM 797 C C . PHE A 1 98 ? 4.41 1.034 5.875 1 79.06 98 PHE A C 1
ATOM 799 O O . PHE A 1 98 ? 4.219 0.15 6.715 1 79.06 98 PHE A O 1
ATOM 806 N N . GLN A 1 99 ? 5.453 1.733 5.781 1 77.56 99 GLN A N 1
ATOM 807 C CA . GLN A 1 99 ? 6.531 1.523 6.742 1 77.56 99 GLN A CA 1
ATOM 808 C C . GLN A 1 99 ? 6.055 1.775 8.172 1 77.56 99 GLN A C 1
ATOM 810 O O . GLN A 1 99 ? 6.422 1.044 9.094 1 77.56 99 GLN A O 1
ATOM 815 N N . THR A 1 100 ? 5.332 2.818 8.289 1 78.5 100 THR A N 1
ATOM 816 C CA . THR A 1 100 ? 4.773 3.145 9.602 1 78.5 100 THR A CA 1
ATOM 817 C C . THR A 1 100 ? 3.9 2.004 10.117 1 78.5 100 THR A C 1
ATOM 819 O O . THR A 1 100 ? 4.016 1.603 11.273 1 78.5 100 THR A O 1
ATOM 822 N N . SER A 1 101 ? 3.123 1.508 9.25 1 78 101 SER A N 1
ATOM 823 C CA . SER A 1 101 ? 2.225 0.418 9.617 1 78 101 SER A CA 1
ATOM 824 C C . SER A 1 101 ? 3.002 -0.848 9.961 1 78 101 SER A C 1
ATOM 826 O O . SER A 1 101 ? 2.676 -1.541 10.922 1 78 101 SER A O 1
ATOM 828 N N . ILE A 1 102 ? 3.955 -1.088 9.258 1 77 102 ILE A N 1
ATOM 829 C CA . ILE A 1 102 ? 4.781 -2.271 9.461 1 77 102 ILE A CA 1
ATOM 830 C C . ILE A 1 102 ? 5.48 -2.186 10.82 1 77 102 ILE A C 1
ATOM 832 O O . ILE A 1 102 ? 5.52 -3.166 11.57 1 77 102 ILE A O 1
ATOM 836 N N . SER A 1 103 ? 6.02 -1.078 11.016 1 74.12 103 SER A N 1
ATOM 837 C CA . SER A 1 103 ? 6.738 -0.891 12.266 1 74.12 103 SER A CA 1
ATOM 838 C C . SER A 1 103 ? 5.805 -1.023 13.469 1 74.12 103 SER A C 1
ATOM 840 O O . SER A 1 103 ? 6.164 -1.631 14.477 1 74.12 103 SER A O 1
ATOM 842 N N . PHE A 1 104 ? 4.676 -0.505 13.297 1 73.69 104 PHE A N 1
ATOM 843 C CA . PHE A 1 104 ? 3.738 -0.504 14.414 1 73.69 104 PHE A CA 1
ATOM 844 C C . PHE A 1 104 ? 3.188 -1.903 14.664 1 73.69 104 PHE A C 1
ATOM 846 O O . PHE A 1 104 ? 2.936 -2.285 15.805 1 73.69 104 PHE A O 1
ATOM 853 N N . ASN A 1 105 ? 2.988 -2.611 13.57 1 73.69 105 ASN A N 1
ATOM 854 C CA . ASN A 1 105 ? 2.355 -3.92 13.688 1 73.69 105 ASN A CA 1
ATOM 855 C C . ASN A 1 105 ? 3.389 -5.031 13.859 1 73.69 105 ASN A C 1
ATOM 857 O O . ASN A 1 105 ? 3.047 -6.211 13.82 1 73.69 105 ASN A O 1
ATOM 861 N N . HIS A 1 106 ? 4.566 -4.688 14 1 75.12 106 HIS A N 1
ATOM 862 C CA . HIS A 1 106 ? 5.652 -5.637 14.211 1 75.12 106 HIS A CA 1
ATOM 863 C C . HIS A 1 106 ? 5.676 -6.695 13.109 1 75.12 106 HIS A C 1
ATOM 865 O O . HIS A 1 106 ? 5.727 -7.891 13.391 1 75.12 106 HIS A O 1
ATOM 871 N N . VAL A 1 107 ? 5.547 -6.262 11.945 1 80.94 107 VAL A N 1
ATOM 872 C CA . VAL A 1 107 ? 5.566 -7.145 10.781 1 80.94 107 VAL A CA 1
ATOM 873 C C . VAL A 1 107 ? 6.902 -7.875 10.711 1 80.94 107 VAL A C 1
ATOM 875 O O . VAL A 1 107 ? 7.961 -7.266 10.891 1 80.94 107 VAL A O 1
ATOM 878 N N . SER A 1 108 ? 6.883 -9.117 10.453 1 83.56 108 SER A N 1
ATOM 879 C CA . SER A 1 108 ? 8.094 -9.93 10.398 1 83.56 108 SER A CA 1
ATOM 880 C C . SER A 1 108 ? 8.703 -9.914 9 1 83.56 108 SER A C 1
ATOM 882 O O . SER A 1 108 ? 8.016 -9.625 8.016 1 83.56 108 SER A O 1
ATOM 884 N N . HIS A 1 109 ? 9.953 -10.203 9.008 1 84.06 109 HIS A N 1
ATOM 885 C CA . HIS A 1 109 ? 10.633 -10.391 7.738 1 84.06 109 HIS A CA 1
ATOM 886 C C . HIS A 1 109 ? 9.977 -11.492 6.91 1 84.06 109 HIS A C 1
ATOM 888 O O . HIS A 1 109 ? 9.914 -11.398 5.684 1 84.06 109 HIS A O 1
ATOM 894 N N . GLU A 1 110 ? 9.484 -12.422 7.578 1 88.88 110 GLU A N 1
ATOM 895 C CA . GLU A 1 110 ? 8.828 -13.547 6.91 1 88.88 110 GLU A CA 1
ATOM 896 C C . GLU A 1 110 ? 7.535 -13.109 6.234 1 88.88 110 GLU A C 1
ATOM 898 O O . GLU A 1 110 ? 7.234 -13.539 5.117 1 88.88 110 GLU A O 1
ATOM 903 N N . ASP A 1 111 ? 6.77 -12.281 6.871 1 90.31 111 ASP A N 1
ATOM 904 C CA . ASP A 1 111 ? 5.543 -11.758 6.277 1 90.31 111 ASP A CA 1
ATOM 905 C C . ASP A 1 111 ? 5.828 -11.047 4.957 1 90.31 111 ASP A C 1
ATOM 907 O O . ASP A 1 111 ? 5.117 -11.242 3.971 1 90.31 111 ASP A O 1
ATOM 911 N N . ILE A 1 112 ? 6.844 -10.328 4.984 1 88.56 112 ILE A N 1
ATOM 912 C CA . ILE A 1 112 ? 7.215 -9.547 3.807 1 88.56 112 ILE A CA 1
ATOM 913 C C . ILE A 1 112 ? 7.715 -10.484 2.709 1 88.56 112 ILE A C 1
ATOM 915 O O . ILE A 1 112 ? 7.328 -10.352 1.546 1 88.56 112 ILE A O 1
ATOM 919 N N . THR A 1 113 ? 8.523 -11.422 3.123 1 91.69 113 THR A N 1
ATOM 920 C CA . THR A 1 113 ? 9.117 -12.336 2.156 1 91.69 113 THR A CA 1
ATOM 921 C C . THR A 1 113 ? 8.047 -13.188 1.48 1 91.69 113 THR A C 1
ATOM 923 O O . THR A 1 113 ? 8.094 -13.398 0.266 1 91.69 113 THR A O 1
ATOM 926 N N . GLU A 1 114 ? 7.078 -13.633 2.195 1 93.44 114 GLU A N 1
ATOM 927 C CA . GLU A 1 114 ? 6 -14.445 1.642 1 93.44 114 GLU A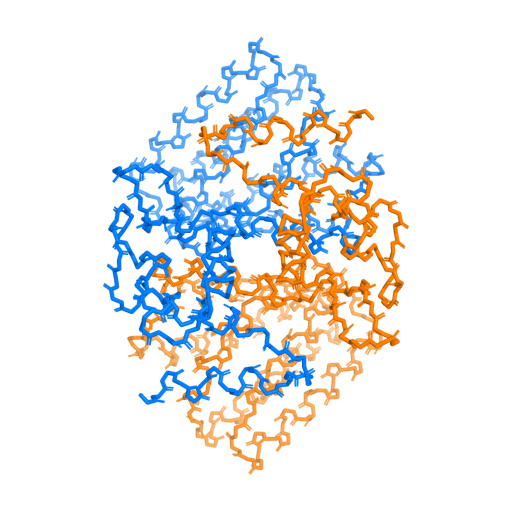 CA 1
ATOM 928 C C . GLU A 1 114 ? 5.227 -13.68 0.569 1 93.44 114 GLU A C 1
ATOM 930 O O . GLU A 1 114 ? 4.98 -14.203 -0.518 1 93.44 114 GLU A O 1
ATOM 935 N N . ILE A 1 115 ? 4.918 -12.508 0.859 1 92.94 115 ILE A N 1
ATOM 936 C CA . ILE A 1 115 ? 4.125 -11.711 -0.074 1 92.94 115 ILE A CA 1
ATOM 937 C C . ILE A 1 115 ? 4.988 -11.312 -1.271 1 92.94 115 ILE A C 1
ATOM 939 O O . ILE A 1 115 ? 4.5 -11.258 -2.402 1 92.94 115 ILE A O 1
ATOM 943 N N . ARG A 1 116 ? 6.164 -10.93 -1.002 1 93.88 116 ARG A N 1
ATOM 944 C CA . ARG A 1 116 ? 7.094 -10.602 -2.08 1 93.88 116 ARG A CA 1
ATOM 945 C C . ARG A 1 116 ? 7.141 -11.711 -3.121 1 93.88 116 ARG A C 1
ATOM 947 O O . ARG A 1 116 ? 7.047 -11.453 -4.32 1 93.88 116 ARG A O 1
ATOM 954 N N . ILE A 1 117 ? 7.312 -12.961 -2.645 1 96.5 117 ILE A N 1
ATOM 955 C CA . ILE A 1 117 ? 7.395 -14.109 -3.541 1 96.5 117 ILE A CA 1
ATOM 956 C C . ILE A 1 117 ? 6.141 -14.172 -4.414 1 96.5 117 ILE A C 1
ATOM 958 O O . ILE A 1 117 ? 6.23 -14.32 -5.633 1 96.5 117 ILE A O 1
ATOM 962 N N . GLU A 1 118 ? 5.012 -14.023 -3.828 1 96.38 118 GLU A N 1
ATOM 963 C CA . GLU A 1 118 ? 3.75 -14.133 -4.559 1 96.38 118 GLU A CA 1
ATOM 964 C C . GLU A 1 118 ? 3.6 -13.008 -5.574 1 96.38 118 GLU A C 1
ATOM 966 O O . GLU A 1 118 ? 3.301 -13.258 -6.746 1 96.38 118 GLU A O 1
ATOM 971 N N . ILE A 1 119 ? 3.854 -11.789 -5.191 1 96 119 ILE A N 1
ATOM 972 C CA . ILE A 1 119 ? 3.596 -10.633 -6.035 1 96 119 ILE A CA 1
ATOM 973 C C . ILE A 1 119 ? 4.633 -10.562 -7.152 1 96 119 ILE A C 1
ATOM 975 O O . ILE A 1 119 ? 4.297 -10.281 -8.305 1 96 119 ILE A O 1
ATOM 979 N N . GLU A 1 120 ? 5.867 -10.758 -6.848 1 97.62 120 GLU A N 1
ATOM 980 C CA . GLU A 1 120 ? 6.898 -10.656 -7.875 1 97.62 120 GLU A CA 1
ATOM 981 C C . GLU A 1 120 ? 6.789 -11.789 -8.883 1 97.62 120 GLU A C 1
ATOM 983 O O . GLU A 1 120 ? 7.113 -11.617 -10.062 1 97.62 120 GLU A O 1
ATOM 988 N N . SER A 1 121 ? 6.398 -12.992 -8.391 1 98.31 121 SER A N 1
ATOM 989 C CA . SER A 1 121 ? 6.133 -14.07 -9.336 1 98.31 121 SER A CA 1
ATOM 990 C C . SER A 1 121 ? 5 -13.703 -10.289 1 98.31 121 SER A C 1
ATOM 992 O O . SER A 1 121 ? 5.082 -13.969 -11.492 1 98.31 121 SER A O 1
ATOM 994 N N . LEU A 1 122 ? 4.004 -13.109 -9.742 1 97.44 122 LEU A N 1
ATOM 995 C CA . LEU A 1 122 ? 2.896 -12.617 -10.555 1 97.44 122 LEU A CA 1
ATOM 996 C C . LEU A 1 122 ? 3.383 -11.578 -11.555 1 97.44 122 LEU A C 1
ATOM 998 O O . LEU A 1 122 ? 2.967 -11.586 -12.719 1 97.44 122 LEU A O 1
ATOM 1002 N N . CYS A 1 123 ? 4.191 -10.656 -11.102 1 98.25 123 CYS A N 1
ATOM 1003 C CA . CYS A 1 123 ? 4.75 -9.633 -11.984 1 98.25 123 CYS A CA 1
ATOM 1004 C C . CYS A 1 123 ? 5.457 -10.266 -13.172 1 98.25 123 CYS A C 1
ATOM 1006 O O . CYS A 1 123 ? 5.277 -9.836 -14.312 1 98.25 123 CYS A O 1
ATOM 1008 N N . ALA A 1 124 ? 6.273 -11.266 -12.883 1 98.75 124 ALA A N 1
ATOM 1009 C CA . ALA A 1 124 ? 7.004 -11.938 -13.953 1 98.75 124 ALA A CA 1
ATOM 1010 C C . ALA A 1 124 ? 6.047 -12.586 -14.945 1 98.75 124 ALA A C 1
ATOM 1012 O O . ALA A 1 124 ? 6.238 -12.484 -16.156 1 98.75 124 ALA A O 1
ATOM 1013 N N . LYS A 1 125 ? 5.031 -13.219 -14.43 1 98.56 125 LYS A N 1
ATOM 1014 C CA . LYS A 1 125 ? 4.012 -13.836 -15.273 1 98.56 125 LYS A CA 1
ATOM 1015 C C . LYS A 1 125 ? 3.346 -12.805 -16.172 1 98.56 125 LYS A C 1
ATOM 1017 O O . LYS A 1 125 ? 3.277 -12.992 -17.391 1 98.56 125 LYS A O 1
ATOM 1022 N N . TRP A 1 126 ? 2.891 -11.734 -15.625 1 98.44 126 TRP A N 1
ATOM 1023 C CA . TRP A 1 126 ? 2.166 -10.711 -16.375 1 98.44 126 TRP A CA 1
ATOM 1024 C C . TRP A 1 126 ? 3.092 -9.992 -17.359 1 98.44 126 TRP A C 1
ATOM 1026 O O . TRP A 1 126 ? 2.682 -9.648 -18.469 1 98.44 126 TRP A O 1
ATOM 1036 N N . ALA A 1 127 ? 4.301 -9.734 -16.891 1 98.69 127 ALA A N 1
ATOM 1037 C CA . ALA A 1 127 ? 5.266 -9.109 -17.797 1 98.69 127 ALA A CA 1
ATOM 1038 C C . ALA A 1 127 ? 5.48 -9.969 -19.031 1 98.69 127 ALA A C 1
ATOM 1040 O O . ALA A 1 127 ? 5.621 -9.438 -20.141 1 98.69 127 ALA A O 1
ATOM 1041 N N . SER A 1 128 ? 5.547 -11.281 -18.891 1 98.69 128 SER A N 1
ATOM 1042 C CA . SER A 1 128 ? 5.727 -12.188 -20.016 1 98.69 128 SER A CA 1
ATOM 1043 C C . SER A 1 128 ? 4.562 -12.086 -21 1 98.69 128 SER A C 1
ATOM 1045 O O . SER A 1 128 ? 4.715 -12.375 -22.188 1 98.69 128 SER A O 1
ATOM 1047 N N . LEU A 1 129 ? 3.441 -11.625 -20.531 1 98.19 129 LEU A N 1
ATOM 1048 C CA . LEU A 1 129 ? 2.234 -11.539 -21.344 1 98.19 129 LEU A CA 1
ATOM 1049 C C . LEU A 1 129 ? 2.082 -10.148 -21.938 1 98.19 129 LEU A C 1
ATOM 1051 O O . LEU A 1 129 ? 1.502 -9.984 -23.016 1 98.19 129 LEU A O 1
ATOM 1055 N N . ARG A 1 130 ? 2.664 -9.156 -21.312 1 98.25 130 ARG A N 1
ATOM 1056 C CA . ARG A 1 130 ? 2.238 -7.793 -21.625 1 98.25 130 ARG A CA 1
ATOM 1057 C C . ARG A 1 130 ? 3.42 -6.938 -22.062 1 98.25 130 ARG A C 1
ATOM 1059 O O . ARG A 1 130 ? 3.232 -5.863 -22.641 1 98.25 130 ARG A O 1
ATOM 1066 N N . ALA A 1 131 ? 4.617 -7.32 -21.75 1 98.5 131 ALA A N 1
ATOM 1067 C CA . ALA A 1 131 ? 5.793 -6.484 -21.984 1 98.5 131 ALA A CA 1
ATOM 1068 C C . ALA A 1 131 ? 5.887 -6.074 -23.453 1 98.5 131 ALA A C 1
ATOM 1070 O O . ALA A 1 131 ? 5.688 -6.895 -24.359 1 98.5 131 ALA A O 1
ATOM 1071 N N . THR A 1 132 ? 6.156 -4.828 -23.656 1 98.31 132 THR A N 1
ATOM 1072 C CA . THR A 1 132 ? 6.469 -4.312 -24.984 1 98.31 132 THR A CA 1
ATOM 1073 C C . THR A 1 132 ? 7.953 -4.484 -25.297 1 98.31 132 THR A C 1
ATOM 1075 O O . THR A 1 132 ? 8.734 -4.871 -24.422 1 98.31 132 THR A O 1
ATOM 1078 N N . GLU A 1 133 ? 8.25 -4.211 -26.484 1 98.25 133 GLU A N 1
ATOM 1079 C CA . GLU A 1 133 ? 9.656 -4.246 -26.859 1 98.25 133 GLU A CA 1
ATOM 1080 C C . GLU A 1 133 ? 10.469 -3.236 -26.047 1 98.25 133 GLU A C 1
ATOM 1082 O O . GLU A 1 133 ? 11.609 -3.504 -25.672 1 98.25 133 GLU A O 1
ATOM 1087 N N . GLU A 1 134 ? 9.875 -2.16 -25.797 1 98.31 134 GLU A N 1
ATOM 1088 C CA . GLU A 1 134 ? 10.531 -1.141 -24.984 1 98.31 134 GLU A CA 1
ATOM 1089 C C . GLU A 1 134 ? 10.766 -1.633 -23.562 1 98.31 134 GLU A C 1
ATOM 1091 O O . GLU A 1 134 ? 11.82 -1.38 -22.969 1 98.31 134 GLU A O 1
ATOM 1096 N N . ASP A 1 135 ? 9.789 -2.305 -23.062 1 98.44 135 ASP A N 1
ATOM 1097 C CA . ASP A 1 135 ? 9.938 -2.887 -21.734 1 98.44 135 ASP A CA 1
ATOM 1098 C C . ASP A 1 135 ? 11.094 -3.881 -21.703 1 98.44 135 ASP A C 1
ATOM 1100 O O . ASP A 1 135 ? 11.938 -3.826 -20.797 1 98.44 135 ASP A O 1
ATOM 1104 N N . LEU A 1 136 ? 11.086 -4.773 -22.688 1 98.62 136 LEU A N 1
ATOM 1105 C CA . LEU A 1 136 ? 12.102 -5.82 -22.75 1 98.62 136 LEU A CA 1
ATOM 1106 C C . LEU A 1 136 ? 13.5 -5.223 -22.875 1 98.62 136 LEU A C 1
ATOM 1108 O O . LEU A 1 136 ? 14.438 -5.684 -22.234 1 98.62 136 LEU A O 1
ATOM 1112 N N . ASN A 1 137 ? 13.586 -4.23 -23.641 1 98.5 137 ASN A N 1
ATOM 1113 C CA . ASN A 1 137 ? 14.867 -3.541 -23.797 1 98.5 137 ASN A CA 1
ATOM 1114 C C . ASN A 1 137 ? 15.32 -2.908 -22.484 1 98.5 137 ASN A C 1
ATOM 1116 O O . ASN A 1 137 ? 16.5 -2.969 -22.141 1 98.5 137 ASN A O 1
ATOM 1120 N N . TYR A 1 138 ? 14.414 -2.332 -21.844 1 98.5 138 TYR A N 1
ATOM 1121 C CA . TYR A 1 138 ? 14.758 -1.696 -20.578 1 98.5 138 TYR A CA 1
ATOM 1122 C C . TYR A 1 138 ? 15.172 -2.734 -19.531 1 98.5 138 TYR A C 1
ATOM 1124 O O . TYR A 1 138 ? 16.156 -2.549 -18.828 1 98.5 138 TYR A O 1
ATOM 1132 N N . ILE A 1 139 ? 14.438 -3.807 -19.422 1 98.44 139 ILE A N 1
ATOM 1133 C CA . ILE A 1 139 ? 14.773 -4.863 -18.484 1 98.44 139 ILE A CA 1
ATOM 1134 C C . ILE A 1 139 ? 16.156 -5.418 -18.797 1 98.44 139 ILE A C 1
ATOM 1136 O O . ILE A 1 139 ? 16.969 -5.637 -17.891 1 98.44 139 ILE A O 1
ATOM 1140 N N . SER A 1 140 ? 16.375 -5.629 -20.062 1 98.06 140 SER A N 1
ATOM 1141 C CA . SER A 1 140 ? 17.672 -6.125 -20.5 1 98.06 140 SER A CA 1
ATOM 1142 C C . SER A 1 140 ? 18.781 -5.172 -20.094 1 98.06 140 SER A C 1
ATOM 1144 O O . SER A 1 140 ? 19.844 -5.605 -19.625 1 98.06 140 SER A O 1
ATOM 1146 N N . LYS A 1 141 ? 18.578 -3.943 -20.328 1 98.06 141 LYS A N 1
ATOM 1147 C CA . LYS A 1 141 ? 19.562 -2.918 -19.984 1 98.06 141 LYS A CA 1
ATOM 1148 C C . LYS A 1 141 ? 19.859 -2.932 -18.484 1 98.06 141 LYS A C 1
ATOM 1150 O O . LYS A 1 141 ? 21.031 -2.881 -18.078 1 98.06 141 LYS A O 1
ATOM 1155 N N . VAL A 1 142 ? 18.859 -2.959 -17.672 1 97.38 142 VAL A N 1
ATOM 1156 C CA . VAL A 1 142 ? 19.016 -2.955 -16.219 1 97.38 142 VAL A CA 1
ATOM 1157 C C . VAL A 1 142 ? 19.719 -4.23 -15.773 1 97.38 142 VAL A C 1
ATOM 1159 O O . VAL A 1 142 ? 20.547 -4.199 -14.852 1 97.38 142 VAL A O 1
ATOM 1162 N N . MET A 1 143 ? 19.375 -5.352 -16.391 1 96.06 143 MET A N 1
ATOM 1163 C CA . MET A 1 143 ? 20.031 -6.617 -16.094 1 96.06 143 MET A CA 1
ATOM 1164 C C . MET A 1 143 ? 21.531 -6.531 -16.359 1 96.06 143 MET A C 1
ATOM 1166 O O . MET A 1 143 ? 22.344 -7.027 -15.57 1 96.06 143 MET A O 1
ATOM 1170 N N . GLY A 1 144 ? 21.859 -5.934 -17.484 1 95.62 144 GLY A N 1
ATOM 1171 C CA . GLY A 1 144 ? 23.266 -5.707 -17.781 1 95.62 144 GLY A CA 1
ATOM 1172 C C . GLY A 1 144 ? 23.984 -4.902 -16.719 1 95.62 144 GLY A C 1
ATOM 1173 O O . GLY A 1 144 ? 25.094 -5.234 -16.328 1 95.62 144 GLY A O 1
ATOM 1174 N N . LYS A 1 145 ? 23.375 -3.875 -16.234 1 95.44 145 LYS A N 1
ATOM 1175 C CA . LYS A 1 145 ? 23.922 -3.061 -15.164 1 95.44 145 LYS A CA 1
ATOM 1176 C C . LYS A 1 145 ? 24.094 -3.877 -13.883 1 95.44 145 LYS A C 1
ATOM 1178 O O . LYS A 1 145 ? 25.109 -3.746 -13.188 1 95.44 145 LYS A O 1
ATOM 1183 N N . LEU A 1 146 ? 23.109 -4.652 -13.578 1 94.12 146 LEU A N 1
ATOM 1184 C CA . LEU A 1 146 ? 23.125 -5.504 -12.398 1 94.12 146 LEU A CA 1
ATOM 1185 C C . LEU A 1 146 ? 24.312 -6.457 -12.438 1 94.12 146 LEU A C 1
ATOM 1187 O O . LEU A 1 146 ? 25.062 -6.562 -11.469 1 94.12 146 LEU A O 1
ATOM 1191 N N . GLU A 1 147 ? 24.469 -7.051 -13.547 1 93.44 147 GLU A N 1
ATOM 1192 C CA . GLU A 1 147 ? 25.562 -7.996 -13.719 1 93.44 147 GLU A CA 1
ATOM 1193 C C . GLU A 1 147 ? 26.906 -7.301 -13.555 1 93.44 147 GLU A C 1
ATOM 1195 O O . GLU A 1 147 ? 27.812 -7.816 -12.883 1 93.44 147 GLU A O 1
ATOM 1200 N N . LYS A 1 148 ? 27.016 -6.188 -14.133 1 93.62 148 LYS A N 1
ATOM 1201 C CA . LYS A 1 148 ? 28.266 -5.422 -14.078 1 93.62 148 LYS A CA 1
ATOM 1202 C C . LYS A 1 148 ? 28.578 -5.004 -12.648 1 93.62 148 LYS A C 1
ATOM 1204 O O . LYS A 1 148 ? 29.719 -5.172 -12.18 1 93.62 148 LYS A O 1
ATOM 1209 N N . GLU A 1 149 ? 27.625 -4.52 -11.922 1 91.12 149 GLU A N 1
ATOM 1210 C CA . GLU A 1 149 ? 27.828 -4.027 -10.562 1 91.12 149 GLU A CA 1
ATOM 1211 C C . GLU A 1 149 ? 28.141 -5.172 -9.602 1 91.12 149 GLU A C 1
ATOM 1213 O O . GLU A 1 149 ? 28.953 -5.027 -8.688 1 91.12 149 GLU A O 1
ATOM 1218 N N . LEU A 1 150 ? 27.453 -6.219 -9.805 1 88.81 150 LEU A N 1
ATOM 1219 C CA . LEU A 1 150 ? 27.688 -7.375 -8.945 1 88.81 150 LEU A CA 1
ATOM 1220 C C . LEU A 1 150 ? 29.109 -7.902 -9.117 1 88.81 150 LEU A C 1
ATOM 1222 O O . LEU A 1 150 ? 29.734 -8.352 -8.156 1 88.81 150 LEU A O 1
ATOM 1226 N N . THR A 1 151 ? 29.578 -7.824 -10.25 1 85.62 151 THR A N 1
ATOM 1227 C CA . THR A 1 151 ? 30.891 -8.375 -10.578 1 85.62 151 THR A CA 1
ATOM 1228 C C . THR A 1 151 ? 32 -7.414 -10.141 1 85.62 151 THR A C 1
ATOM 1230 O O . THR A 1 151 ? 33.031 -7.848 -9.625 1 85.62 151 THR A O 1
ATOM 1233 N N . ILE A 1 152 ? 31.75 -6.145 -10.234 1 83.12 152 ILE A N 1
ATOM 1234 C CA . ILE A 1 152 ? 32.812 -5.156 -10.008 1 83.12 152 ILE A CA 1
ATOM 1235 C C . ILE A 1 152 ? 32.781 -4.711 -8.547 1 83.12 152 ILE A C 1
ATOM 1237 O O . ILE A 1 152 ? 33.812 -4.645 -7.891 1 83.12 152 ILE A O 1
ATOM 1241 N N . LYS A 1 153 ? 31.656 -4.316 -7.934 1 77.31 153 LYS A N 1
ATOM 1242 C CA . LYS A 1 153 ? 31.547 -3.645 -6.641 1 77.31 153 LYS A CA 1
ATOM 1243 C C . LYS A 1 153 ? 31.156 -4.625 -5.543 1 77.31 153 LYS A C 1
ATOM 1245 O O . LYS A 1 153 ? 31.266 -4.312 -4.355 1 77.31 153 LYS A O 1
ATOM 1250 N N . GLY A 1 154 ? 30.719 -5.773 -5.984 1 75.69 154 GLY A N 1
ATOM 1251 C CA . GLY A 1 154 ? 30.344 -6.766 -4.988 1 75.69 154 GLY A CA 1
ATOM 1252 C C . GLY A 1 154 ? 28.906 -6.652 -4.531 1 75.69 154 GLY A C 1
ATOM 1253 O O . GLY A 1 154 ? 28.344 -7.609 -3.988 1 75.69 154 GLY A O 1
ATOM 1254 N N . SER A 1 155 ? 28.438 -5.387 -4.617 1 80.38 155 SER A N 1
ATOM 1255 C CA . SER A 1 155 ? 27.031 -5.23 -4.277 1 80.38 155 SER 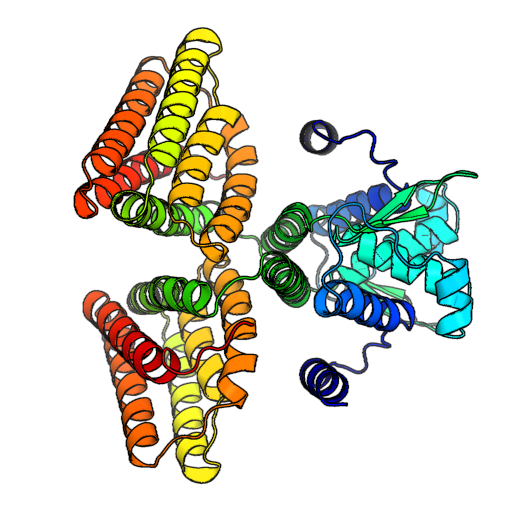A CA 1
ATOM 1256 C C . SER A 1 155 ? 26.266 -4.484 -5.371 1 80.38 155 SER A C 1
ATOM 1258 O O . SER A 1 155 ? 26.859 -3.662 -6.082 1 80.38 155 SER A O 1
ATOM 1260 N N . ALA A 1 156 ? 25.047 -4.949 -5.613 1 88.19 156 ALA A N 1
ATOM 1261 C CA . ALA A 1 156 ? 24.219 -4.348 -6.652 1 88.19 156 ALA A CA 1
ATOM 1262 C C . ALA A 1 156 ? 22.766 -4.199 -6.184 1 88.19 156 ALA A C 1
ATOM 1264 O O . ALA A 1 156 ? 21.844 -4.566 -6.898 1 88.19 156 ALA A O 1
ATOM 1265 N N . VAL A 1 157 ? 22.641 -3.689 -5.004 1 87.75 157 VAL A N 1
ATOM 1266 C CA . VAL A 1 157 ? 21.328 -3.621 -4.375 1 87.75 157 VAL A CA 1
ATOM 1267 C C . VAL A 1 157 ? 20.391 -2.748 -5.215 1 87.75 157 VAL A C 1
ATOM 1269 O O . VAL A 1 157 ? 19.281 -3.152 -5.535 1 87.75 157 VAL A O 1
ATOM 1272 N N . GLU A 1 158 ? 20.828 -1.553 -5.637 1 88.88 158 GLU A N 1
ATOM 1273 C CA . GLU A 1 158 ? 20 -0.63 -6.41 1 88.88 158 GLU A CA 1
ATOM 1274 C C . GLU A 1 158 ? 19.594 -1.239 -7.754 1 88.88 158 GLU A C 1
ATOM 1276 O O . GLU A 1 158 ? 18.438 -1.151 -8.164 1 88.88 158 GLU A O 1
ATOM 1281 N N . GLU A 1 159 ? 20.531 -1.853 -8.375 1 92.44 159 GLU A N 1
ATOM 1282 C CA . GLU A 1 159 ? 20.281 -2.467 -9.68 1 92.44 159 GLU A CA 1
ATOM 1283 C C . GLU A 1 159 ? 19.328 -3.65 -9.555 1 92.44 159 GLU A C 1
ATOM 1285 O O . GLU A 1 159 ? 18.5 -3.879 -10.438 1 92.44 159 GLU A O 1
ATOM 1290 N N . ASN A 1 160 ? 19.516 -4.422 -8.477 1 93.06 160 ASN A N 1
ATOM 1291 C CA . ASN A 1 160 ? 18.609 -5.535 -8.234 1 93.06 160 ASN A CA 1
ATOM 1292 C C . ASN A 1 160 ? 17.172 -5.059 -8.055 1 93.06 160 ASN A C 1
ATOM 1294 O O . ASN A 1 160 ? 16.25 -5.629 -8.641 1 93.06 160 ASN A O 1
ATOM 1298 N N . ILE A 1 161 ? 17.016 -4.059 -7.324 1 92.75 161 ILE A N 1
ATOM 1299 C CA . ILE A 1 161 ? 15.695 -3.475 -7.113 1 92.75 161 ILE A CA 1
ATOM 1300 C C . ILE A 1 161 ? 15.141 -2.951 -8.438 1 92.75 161 ILE A C 1
ATOM 1302 O O . ILE A 1 161 ? 13.977 -3.178 -8.766 1 92.75 161 ILE A O 1
ATOM 1306 N N . GLU A 1 162 ? 15.945 -2.268 -9.141 1 94.5 162 GLU A N 1
ATOM 1307 C CA . GLU A 1 162 ? 15.523 -1.718 -10.43 1 94.5 162 GLU A CA 1
ATOM 1308 C C . GLU A 1 162 ? 15.07 -2.82 -11.383 1 94.5 162 GLU A C 1
ATOM 1310 O O . GLU A 1 162 ? 14.125 -2.631 -12.148 1 94.5 162 GLU A O 1
ATOM 1315 N N . PHE A 1 163 ? 15.781 -3.998 -11.359 1 97.31 163 PHE A N 1
ATOM 1316 C CA . PHE A 1 163 ? 15.406 -5.137 -12.188 1 97.31 163 PHE A CA 1
ATOM 1317 C C . PHE A 1 163 ? 13.984 -5.594 -11.875 1 97.31 163 PHE A C 1
ATOM 1319 O O . PHE A 1 163 ? 13.156 -5.742 -12.773 1 97.31 163 PHE A O 1
ATOM 1326 N N . HIS A 1 164 ? 13.664 -5.758 -10.625 1 97.31 164 HIS A N 1
ATOM 1327 C CA . HIS A 1 164 ? 12.344 -6.211 -10.203 1 97.31 164 HIS A CA 1
ATOM 1328 C C . HIS A 1 164 ? 11.281 -5.16 -10.492 1 97.31 164 HIS A C 1
ATOM 1330 O O . HIS A 1 164 ? 10.164 -5.496 -10.891 1 97.31 164 HIS A O 1
ATOM 1336 N N . MET A 1 165 ? 11.672 -3.9 -10.359 1 96.06 165 MET A N 1
ATOM 1337 C CA . MET A 1 165 ? 10.742 -2.816 -10.664 1 96.06 165 MET A CA 1
ATOM 1338 C C . MET A 1 165 ? 10.461 -2.746 -12.164 1 96.06 165 MET A C 1
ATOM 1340 O O . MET A 1 165 ? 9.344 -2.447 -12.578 1 96.06 165 MET A O 1
ATOM 1344 N N . ALA A 1 166 ? 11.523 -2.938 -12.953 1 98.12 166 ALA A N 1
ATOM 1345 C CA . ALA A 1 166 ? 11.336 -2.943 -14.398 1 98.12 166 ALA A CA 1
ATOM 1346 C C . ALA A 1 166 ? 10.344 -4.02 -14.82 1 98.12 166 ALA A C 1
ATOM 1348 O O . ALA A 1 166 ? 9.516 -3.795 -15.711 1 98.12 166 ALA A O 1
ATOM 1349 N N . ILE A 1 167 ? 10.422 -5.129 -14.195 1 98.56 167 ILE A N 1
ATOM 1350 C CA . ILE A 1 167 ? 9.492 -6.219 -14.461 1 98.56 167 ILE A CA 1
ATOM 1351 C C . ILE A 1 167 ? 8.086 -5.809 -14.031 1 98.56 167 ILE A C 1
ATOM 1353 O O . ILE A 1 167 ? 7.117 -6.027 -14.766 1 98.56 167 ILE A O 1
ATOM 1357 N N . ALA A 1 168 ? 7.969 -5.242 -12.891 1 97.56 168 ALA A N 1
ATOM 1358 C CA . ALA A 1 168 ? 6.676 -4.762 -12.414 1 97.56 168 ALA A CA 1
ATOM 1359 C C . ALA A 1 168 ? 6.074 -3.748 -13.383 1 97.56 168 ALA A C 1
ATOM 1361 O O . ALA A 1 168 ? 4.883 -3.807 -13.695 1 97.56 168 ALA A O 1
ATOM 1362 N N . ASN A 1 169 ? 6.895 -2.838 -13.859 1 96.81 169 ASN A N 1
ATOM 1363 C CA . ASN A 1 169 ? 6.43 -1.836 -14.805 1 96.81 169 ASN A CA 1
ATOM 1364 C C . ASN A 1 169 ? 5.906 -2.479 -16.094 1 96.81 169 ASN A C 1
ATOM 1366 O O . ASN A 1 169 ? 4.957 -1.98 -16.703 1 96.81 169 ASN A O 1
ATOM 1370 N N . ALA A 1 170 ? 6.496 -3.541 -16.438 1 98.31 170 ALA A N 1
ATOM 1371 C CA . ALA A 1 170 ? 6.145 -4.223 -17.672 1 98.31 170 ALA A CA 1
ATOM 1372 C C . ALA A 1 170 ? 4.809 -4.945 -17.547 1 98.31 170 ALA A C 1
ATOM 1374 O O . ALA A 1 170 ? 4.262 -5.438 -18.531 1 98.31 170 ALA A O 1
ATOM 1375 N N . THR A 1 171 ? 4.281 -5.039 -16.328 1 97.5 171 THR A N 1
ATOM 1376 C CA . THR A 1 171 ? 2.943 -5.59 -16.156 1 97.5 171 THR A CA 1
ATOM 1377 C C . THR A 1 171 ? 1.888 -4.625 -16.688 1 97.5 171 THR A C 1
ATOM 1379 O O . THR A 1 171 ? 0.752 -5.023 -16.953 1 97.5 171 THR A O 1
ATOM 1382 N N . HIS A 1 172 ? 2.277 -3.348 -16.672 1 95.25 172 HIS A N 1
ATOM 1383 C CA . HIS A 1 172 ? 1.403 -2.252 -17.062 1 95.25 172 HIS A CA 1
ATOM 1384 C C . HIS A 1 172 ? 0.136 -2.217 -16.219 1 95.25 172 HIS A C 1
ATOM 1386 O O . HIS A 1 172 ? -0.938 -1.868 -16.719 1 95.25 172 HIS A O 1
ATOM 1392 N N . ASN A 1 173 ? 0.221 -2.652 -15.07 1 93.5 173 ASN A N 1
ATOM 1393 C CA . ASN A 1 173 ? -0.806 -2.514 -14.039 1 93.5 173 ASN A CA 1
ATOM 1394 C C . ASN A 1 173 ? -0.369 -1.551 -12.938 1 93.5 173 ASN A C 1
ATOM 1396 O O . ASN A 1 173 ? 0.541 -1.856 -12.164 1 93.5 173 ASN A O 1
ATOM 1400 N N . GLN A 1 174 ? -1.026 -0.526 -12.812 1 87.44 174 GLN A N 1
ATOM 1401 C CA . GLN A 1 174 ? -0.576 0.565 -11.953 1 87.44 174 GLN A CA 1
ATOM 1402 C C . GLN A 1 174 ? -0.641 0.17 -10.484 1 87.44 174 GLN A C 1
ATOM 1404 O O . GLN A 1 174 ? 0.181 0.613 -9.68 1 87.44 174 GLN A O 1
ATOM 1409 N N . VAL A 1 175 ? -1.572 -0.64 -10.148 1 87.5 175 VAL A N 1
ATOM 1410 C CA . VAL A 1 175 ? -1.692 -1.072 -8.766 1 87.5 175 VAL A CA 1
ATOM 1411 C C . VAL A 1 175 ? -0.511 -1.967 -8.398 1 87.5 175 VAL A C 1
ATOM 1413 O O . VAL A 1 175 ? 0.087 -1.81 -7.328 1 87.5 175 VAL A O 1
ATOM 1416 N N . VAL A 1 176 ? -0.154 -2.816 -9.273 1 91.06 176 VAL A N 1
ATOM 1417 C CA . VAL A 1 176 ? 0.981 -3.707 -9.055 1 91.06 176 VAL A CA 1
ATOM 1418 C C . VAL A 1 176 ? 2.26 -2.887 -8.898 1 91.06 176 VAL A C 1
ATOM 1420 O O . VAL A 1 176 ? 3.082 -3.166 -8.023 1 91.06 176 VAL A O 1
ATOM 1423 N N . ILE A 1 177 ? 2.402 -1.975 -9.742 1 89.81 177 ILE A N 1
ATOM 1424 C CA . ILE A 1 177 ? 3.59 -1.126 -9.727 1 89.81 177 ILE A CA 1
ATOM 1425 C C . ILE A 1 177 ? 3.688 -0.392 -8.391 1 89.81 177 ILE A C 1
ATOM 1427 O O . ILE A 1 177 ? 4.758 -0.344 -7.781 1 89.81 177 ILE A O 1
ATOM 1431 N N . MET A 1 178 ? 2.598 0.042 -7.926 1 84.25 178 MET A N 1
ATOM 1432 C CA . MET A 1 178 ? 2.562 0.753 -6.648 1 84.25 178 MET A CA 1
ATOM 1433 C C . MET A 1 178 ? 2.881 -0.188 -5.492 1 84.25 178 MET A C 1
ATOM 1435 O O . MET A 1 178 ? 3.637 0.169 -4.586 1 84.25 178 MET A O 1
ATOM 1439 N N . LEU A 1 179 ? 2.316 -1.353 -5.512 1 85.94 179 LEU A N 1
ATOM 1440 C CA . LEU A 1 179 ? 2.578 -2.348 -4.48 1 85.94 179 LEU A CA 1
ATOM 1441 C C . LEU A 1 179 ? 4.051 -2.74 -4.465 1 85.94 179 LEU A C 1
ATOM 1443 O O . LEU A 1 179 ? 4.652 -2.879 -3.396 1 85.94 179 LEU A O 1
ATOM 1447 N N . MET A 1 180 ? 4.582 -2.867 -5.621 1 90.06 180 MET A N 1
ATOM 1448 C CA . MET A 1 180 ? 5.984 -3.264 -5.742 1 90.06 180 MET A CA 1
ATOM 1449 C C . MET A 1 180 ? 6.906 -2.18 -5.195 1 90.06 180 MET A C 1
ATOM 1451 O O . MET A 1 180 ? 7.934 -2.48 -4.59 1 90.06 180 MET A O 1
ATOM 1455 N N . LYS A 1 181 ? 6.547 -0.973 -5.449 1 85.12 181 LYS A N 1
ATOM 1456 C CA . LYS A 1 181 ? 7.34 0.116 -4.891 1 85.12 181 LYS A CA 1
ATOM 1457 C C . LYS A 1 181 ? 7.406 0.024 -3.369 1 85.12 181 LYS A C 1
ATOM 1459 O O . LYS A 1 181 ? 8.461 0.236 -2.773 1 85.12 181 LYS A O 1
ATOM 1464 N N . THR A 1 182 ? 6.336 -0.318 -2.811 1 79.94 182 THR A N 1
ATOM 1465 C CA . THR A 1 182 ? 6.25 -0.456 -1.36 1 79.94 182 THR A CA 1
ATOM 1466 C C . THR A 1 182 ? 7.074 -1.649 -0.882 1 79.94 182 THR A C 1
ATOM 1468 O O . THR A 1 182 ? 7.871 -1.527 0.051 1 79.94 182 THR A O 1
ATOM 1471 N N . ILE A 1 183 ? 6.953 -2.746 -1.488 1 84.94 183 ILE A N 1
ATOM 1472 C CA . ILE A 1 183 ? 7.656 -3.971 -1.121 1 84.94 183 ILE A CA 1
ATOM 1473 C C . ILE A 1 183 ? 9.164 -3.766 -1.27 1 84.94 183 ILE A C 1
ATOM 1475 O O . ILE A 1 183 ? 9.938 -4.121 -0.377 1 84.94 183 ILE A O 1
ATOM 1479 N N . GLU A 1 184 ? 9.57 -3.146 -2.389 1 86.19 184 GLU A N 1
ATOM 1480 C CA . GLU A 1 184 ? 10.992 -2.977 -2.676 1 86.19 184 GLU A CA 1
ATOM 1481 C C . GLU A 1 184 ? 11.648 -2.021 -1.681 1 86.19 184 GLU A C 1
ATOM 1483 O O . GLU A 1 184 ? 12.82 -2.174 -1.349 1 86.19 184 GLU A O 1
ATOM 1488 N N . SER A 1 185 ? 10.867 -1.122 -1.198 1 78.5 185 SER A N 1
ATOM 1489 C CA . SER A 1 185 ? 11.406 -0.212 -0.195 1 78.5 185 SER A CA 1
ATOM 1490 C C . SER A 1 185 ? 11.758 -0.952 1.092 1 78.5 185 SER A C 1
ATOM 1492 O O . SER A 1 185 ? 12.734 -0.608 1.767 1 78.5 185 SER A O 1
ATOM 1494 N N . LEU A 1 186 ? 11.062 -1.93 1.405 1 74.88 186 LEU A N 1
ATOM 1495 C CA . LEU A 1 186 ? 11.312 -2.732 2.598 1 74.88 186 LEU A CA 1
ATOM 1496 C C . LEU A 1 186 ? 12.492 -3.676 2.381 1 74.88 186 LEU A C 1
ATOM 1498 O O . LEU A 1 186 ? 13.289 -3.895 3.293 1 74.88 186 LEU A O 1
ATOM 1502 N N . VAL A 1 187 ? 12.555 -4.145 1.213 1 79.31 187 VAL A N 1
ATOM 1503 C CA . VAL A 1 187 ? 13.602 -5.102 0.856 1 79.31 187 VAL A CA 1
ATOM 1504 C C . VAL A 1 187 ? 14.945 -4.387 0.771 1 79.31 187 VAL A C 1
ATOM 1506 O O . VAL A 1 187 ? 15.984 -4.957 1.124 1 79.31 187 VAL A O 1
ATOM 1509 N N . TYR A 1 188 ? 14.938 -3.184 0.275 1 79.06 188 TYR A N 1
ATOM 1510 C CA . TYR A 1 188 ? 16.156 -2.4 0.122 1 79.06 188 TYR A CA 1
ATOM 1511 C C . TYR A 1 188 ? 16.938 -2.348 1.43 1 79.06 188 TYR A C 1
ATOM 1513 O O . TYR A 1 188 ? 18.141 -2.643 1.457 1 79.06 188 TYR A O 1
ATOM 1521 N N . GLU A 1 189 ? 16.312 -2.084 2.494 1 70.06 189 GLU A N 1
ATOM 1522 C CA . GLU A 1 189 ? 16.984 -1.95 3.789 1 70.06 189 GLU A CA 1
ATOM 1523 C C . GLU A 1 189 ? 17.594 -3.273 4.234 1 70.06 189 GLU A C 1
ATOM 1525 O O . GLU A 1 189 ? 18.703 -3.301 4.762 1 70.06 189 GLU A O 1
ATOM 1530 N N . ASP A 1 190 ? 16.922 -4.273 3.943 1 71.94 190 ASP A N 1
ATOM 1531 C CA . ASP A 1 190 ? 17.391 -5.602 4.332 1 71.94 190 ASP A CA 1
ATOM 1532 C C . ASP A 1 190 ? 18.562 -6.051 3.461 1 71.94 190 ASP A C 1
ATOM 1534 O O . ASP A 1 190 ? 19.484 -6.723 3.941 1 71.94 190 ASP A O 1
ATOM 1538 N N . SER A 1 191 ? 18.531 -5.645 2.238 1 76.31 191 SER A N 1
ATOM 1539 C CA . SER A 1 191 ? 19.516 -6.09 1.253 1 76.31 191 SER A CA 1
ATOM 1540 C C . SER A 1 191 ? 20.875 -5.445 1.499 1 76.31 191 SER A C 1
ATOM 1542 O O . SER A 1 191 ? 21.906 -6.008 1.134 1 76.31 191 SER A O 1
ATOM 1544 N N . LEU A 1 192 ? 20.906 -4.32 2.094 1 74 192 LEU A N 1
ATOM 1545 C CA . LEU A 1 192 ? 22.172 -3.623 2.359 1 74 192 LEU A CA 1
ATOM 1546 C C . LEU A 1 192 ? 23.031 -4.41 3.34 1 74 192 LEU A C 1
ATOM 1548 O O . LEU A 1 192 ? 24.234 -4.184 3.434 1 74 192 LEU A O 1
ATOM 1552 N N . ARG A 1 193 ? 22.5 -5.352 3.865 1 70.56 193 ARG A N 1
ATOM 1553 C CA . ARG A 1 193 ? 23.188 -6.055 4.945 1 70.56 193 ARG A CA 1
ATOM 1554 C C . ARG A 1 193 ? 23.828 -7.348 4.438 1 70.56 193 ARG A C 1
ATOM 1556 O O . ARG A 1 193 ? 24.516 -8.039 5.191 1 70.56 193 ARG A O 1
ATOM 1563 N N . PHE A 1 194 ? 23.641 -7.609 3.242 1 71.88 194 PHE A N 1
ATOM 1564 C CA . PHE A 1 194 ? 24.062 -8.922 2.764 1 71.88 194 PHE A CA 1
ATOM 1565 C C . PHE A 1 194 ? 25.297 -8.797 1.874 1 71.88 194 PHE A C 1
ATOM 1567 O O . PHE A 1 194 ? 25.375 -7.898 1.037 1 71.88 194 PHE A O 1
ATOM 1574 N N . GLU A 1 195 ? 26.297 -9.602 2.18 1 77.81 195 GLU A N 1
ATOM 1575 C CA . GLU A 1 195 ? 27.453 -9.812 1.309 1 77.81 195 GLU A CA 1
ATOM 1576 C C . GLU A 1 195 ? 27.391 -11.18 0.632 1 77.81 195 GLU A C 1
ATOM 1578 O O . GLU A 1 195 ? 27.062 -12.18 1.271 1 77.81 195 GLU A O 1
ATOM 1583 N N . TYR A 1 196 ? 27.703 -11.094 -0.652 1 82.38 196 TYR A N 1
ATOM 1584 C CA . TYR A 1 196 ? 27.578 -12.328 -1.427 1 82.38 196 TYR A CA 1
ATOM 1585 C C . TYR A 1 196 ? 28.953 -12.891 -1.772 1 82.38 196 TYR A C 1
ATOM 1587 O O . TYR A 1 196 ? 29.891 -12.141 -2.059 1 82.38 196 TYR A O 1
ATOM 1595 N N . THR A 1 197 ? 29.016 -14.195 -1.699 1 85.75 197 THR A N 1
ATOM 1596 C CA . THR A 1 197 ? 30.172 -14.891 -2.24 1 85.75 197 THR A CA 1
ATOM 1597 C C . THR A 1 197 ? 30.156 -14.867 -3.766 1 85.75 197 THR A C 1
ATOM 1599 O O . THR A 1 197 ? 29.141 -14.516 -4.375 1 85.75 197 THR A O 1
ATOM 1602 N N . ALA A 1 198 ? 31.312 -15.188 -4.293 1 87.5 198 ALA A N 1
ATOM 1603 C CA . ALA A 1 198 ? 31.406 -15.242 -5.75 1 87.5 198 ALA A CA 1
ATOM 1604 C C . ALA A 1 198 ? 30.406 -16.234 -6.324 1 87.5 198 ALA A C 1
ATOM 1606 O O . ALA A 1 198 ? 29.766 -15.961 -7.344 1 87.5 198 ALA A O 1
ATOM 1607 N N . LYS A 1 199 ? 30.234 -17.312 -5.648 1 90.25 199 LYS A N 1
ATOM 1608 C CA . LYS A 1 199 ? 29.281 -18.328 -6.09 1 90.25 199 LYS A CA 1
ATOM 1609 C C . LYS A 1 199 ? 27.844 -17.828 -6.02 1 90.25 199 LYS A C 1
ATOM 1611 O O . LYS A 1 199 ? 27.062 -18.047 -6.938 1 90.25 199 LYS A O 1
ATOM 1616 N N . GLN A 1 200 ? 27.578 -17.156 -4.996 1 88 200 GLN A N 1
ATOM 1617 C CA . GLN A 1 200 ? 26.25 -16.609 -4.82 1 88 200 GLN A CA 1
ATOM 1618 C C . GLN A 1 200 ? 25.938 -15.547 -5.871 1 88 200 GLN A C 1
ATOM 1620 O O . GLN A 1 200 ? 24.812 -15.461 -6.371 1 88 200 GLN A O 1
ATOM 1625 N N . LYS A 1 201 ? 26.953 -14.805 -6.172 1 90.06 201 LYS A N 1
ATOM 1626 C CA . LYS A 1 201 ? 26.797 -13.773 -7.195 1 90.06 201 LYS A CA 1
ATOM 1627 C C . LYS A 1 201 ? 26.453 -14.398 -8.547 1 90.06 201 LYS A C 1
ATOM 1629 O O . LYS A 1 201 ? 25.562 -13.914 -9.258 1 90.06 201 LYS A O 1
ATOM 1634 N N . GLU A 1 202 ? 27.109 -15.406 -8.867 1 92.25 202 GLU A N 1
ATOM 1635 C CA . GLU A 1 202 ? 26.844 -16.109 -10.125 1 92.25 202 GLU A CA 1
ATOM 1636 C C . GLU A 1 202 ? 25.438 -16.688 -10.148 1 92.25 202 GLU A C 1
ATOM 1638 O O . GLU A 1 202 ? 24.766 -16.656 -11.18 1 92.25 202 GLU A O 1
ATOM 1643 N N . GLU A 1 203 ? 25.047 -17.219 -9.055 1 92.88 203 GLU A N 1
ATOM 1644 C CA . GLU A 1 203 ? 23.719 -17.781 -8.945 1 92.88 203 GLU A CA 1
ATOM 1645 C C . GLU A 1 203 ? 22.641 -16.703 -9.109 1 92.88 203 GLU A C 1
ATOM 1647 O O . GLU A 1 203 ? 21.609 -16.938 -9.742 1 92.88 203 GLU A O 1
ATOM 1652 N N . ILE A 1 204 ? 22.938 -15.594 -8.547 1 92.06 204 ILE A N 1
ATOM 1653 C CA . ILE A 1 204 ? 22.016 -14.477 -8.641 1 92.06 204 ILE A CA 1
ATOM 1654 C C . ILE A 1 204 ? 21.906 -14.008 -10.086 1 92.06 204 ILE A C 1
ATOM 1656 O O . ILE A 1 204 ? 20.812 -13.812 -10.602 1 92.06 204 ILE A O 1
ATOM 1660 N N . ILE A 1 205 ? 23.016 -13.883 -10.75 1 94.44 205 ILE A N 1
ATOM 1661 C CA . ILE A 1 205 ? 23.047 -13.453 -12.148 1 94.44 205 ILE A CA 1
ATOM 1662 C C . ILE A 1 205 ? 22.297 -14.453 -13.016 1 94.44 205 ILE A C 1
ATOM 1664 O O . ILE A 1 205 ? 21.438 -14.062 -13.82 1 94.44 205 ILE A O 1
ATOM 1668 N N . ASN A 1 206 ? 22.516 -15.672 -12.805 1 96.56 206 ASN A N 1
ATOM 1669 C CA . ASN A 1 206 ? 21.875 -16.719 -13.594 1 96.56 206 ASN A CA 1
ATOM 1670 C C . ASN A 1 206 ? 20.375 -16.75 -13.375 1 96.56 206 ASN A C 1
ATOM 1672 O O . ASN A 1 206 ? 19.609 -16.953 -14.32 1 96.56 206 ASN A O 1
ATOM 1676 N N . ALA A 1 207 ? 20 -16.609 -12.188 1 96.94 207 ALA A N 1
ATOM 1677 C CA . ALA A 1 207 ? 18.578 -16.609 -11.859 1 96.94 207 ALA A CA 1
ATOM 1678 C C . ALA A 1 207 ? 17.859 -15.469 -12.57 1 96.94 207 ALA A C 1
ATOM 1680 O O . ALA A 1 207 ? 16.781 -15.672 -13.148 1 96.94 207 ALA A O 1
ATOM 1681 N N . HIS A 1 208 ? 18.438 -14.281 -12.586 1 97.19 208 HIS A N 1
ATOM 1682 C CA . HIS A 1 208 ? 17.812 -13.133 -13.25 1 97.19 208 HIS A CA 1
ATOM 1683 C C . HIS A 1 208 ? 17.766 -13.328 -14.758 1 97.19 208 HIS A C 1
ATOM 1685 O O . HIS A 1 208 ? 16.781 -12.961 -15.398 1 97.19 208 HIS A O 1
ATOM 1691 N N . ARG A 1 209 ? 18.781 -13.922 -15.273 1 97.81 209 ARG A N 1
ATOM 1692 C CA . ARG A 1 209 ? 18.781 -14.203 -16.703 1 97.81 209 ARG A CA 1
ATOM 1693 C C . ARG A 1 209 ? 17.672 -15.164 -17.078 1 97.81 209 ARG A C 1
ATOM 1695 O O . ARG A 1 209 ? 16.984 -14.969 -18.094 1 97.81 209 ARG A O 1
ATOM 1702 N N . LYS A 1 210 ? 17.5 -16.156 -16.297 1 98.44 210 LYS A N 1
ATOM 1703 C CA . LYS A 1 210 ? 16.453 -17.141 -16.562 1 98.44 210 LYS A CA 1
ATOM 1704 C C . LYS A 1 210 ? 15.07 -16.5 -16.5 1 98.44 210 LYS A C 1
ATOM 1706 O O . LYS A 1 210 ? 14.188 -16.844 -17.297 1 98.44 210 LYS A O 1
ATOM 1711 N N . ILE A 1 211 ? 14.891 -15.648 -15.57 1 98.69 211 ILE A N 1
ATOM 1712 C CA . ILE A 1 211 ? 13.625 -14.93 -15.438 1 98.69 211 ILE A CA 1
ATOM 1713 C C . ILE A 1 211 ? 13.383 -14.078 -16.672 1 98.69 211 ILE A C 1
ATOM 1715 O O . ILE A 1 211 ? 12.312 -14.133 -17.281 1 98.69 211 ILE A O 1
ATOM 1719 N N . PHE A 1 212 ? 14.422 -13.312 -17.047 1 98.69 212 PHE A N 1
ATOM 1720 C CA . PHE A 1 212 ? 14.297 -12.438 -18.203 1 98.69 212 PHE A CA 1
ATOM 1721 C C . PHE A 1 212 ? 14 -13.25 -19.469 1 98.69 212 PHE A C 1
ATOM 1723 O O . PHE A 1 212 ? 13.148 -12.867 -20.266 1 98.69 212 PHE A O 1
ATOM 1730 N N . ASP A 1 213 ? 14.727 -14.328 -19.625 1 98.56 213 ASP A N 1
ATOM 1731 C CA . ASP A 1 213 ? 14.539 -15.18 -20.797 1 98.56 213 ASP A CA 1
ATOM 1732 C C . ASP A 1 213 ? 13.102 -15.68 -20.891 1 98.56 213 ASP A C 1
ATOM 1734 O O . ASP A 1 213 ? 12.5 -15.695 -21.969 1 98.56 213 ASP A O 1
ATOM 1738 N N . ALA A 1 214 ? 12.594 -16.109 -19.766 1 98.75 214 ALA A N 1
ATOM 1739 C CA . ALA A 1 214 ? 11.219 -16.609 -19.734 1 98.75 214 ALA A CA 1
ATOM 1740 C C . ALA A 1 214 ? 10.234 -15.508 -20.109 1 98.75 214 ALA A C 1
ATOM 1742 O O . ALA A 1 214 ? 9.258 -15.758 -20.828 1 98.75 214 ALA A O 1
ATOM 1743 N N . ILE A 1 215 ? 10.445 -14.258 -19.672 1 98.81 215 ILE A N 1
ATOM 1744 C CA . ILE A 1 215 ? 9.586 -13.117 -19.984 1 98.81 215 ILE A CA 1
ATOM 1745 C C . ILE A 1 215 ? 9.695 -12.789 -21.469 1 98.81 215 ILE A C 1
ATOM 1747 O O . ILE A 1 215 ? 8.68 -12.641 -22.156 1 98.81 215 ILE A O 1
ATOM 1751 N N . ALA A 1 216 ? 10.898 -12.727 -21.953 1 98.5 216 ALA A N 1
ATOM 1752 C CA . ALA A 1 216 ? 11.156 -12.375 -23.359 1 98.5 216 ALA A CA 1
ATOM 1753 C C . ALA A 1 216 ? 10.57 -13.414 -24.297 1 98.5 216 ALA A C 1
ATOM 1755 O O . ALA A 1 216 ? 10.133 -13.078 -25.406 1 98.5 216 ALA A O 1
ATOM 1756 N N . ASN A 1 217 ? 10.57 -14.633 -23.859 1 98.38 217 ASN A N 1
ATOM 1757 C CA . ASN A 1 217 ? 10.062 -15.727 -24.688 1 98.38 217 ASN A CA 1
ATOM 1758 C C . ASN A 1 217 ? 8.555 -15.906 -24.5 1 98.38 217 ASN A C 1
ATOM 1760 O O . ASN A 1 217 ? 7.98 -16.891 -24.984 1 98.38 217 ASN A O 1
ATOM 1764 N N . LYS A 1 218 ? 7.949 -15.094 -23.75 1 98.38 218 LYS A N 1
ATOM 1765 C CA . LYS A 1 218 ? 6.504 -15.078 -23.531 1 98.38 218 LYS A CA 1
ATOM 1766 C C . LYS A 1 218 ? 6.02 -16.406 -22.969 1 98.38 218 LYS A C 1
ATOM 1768 O O . LYS A 1 218 ? 5.062 -17 -23.484 1 98.38 218 LYS A O 1
ATOM 1773 N N . ASN A 1 219 ? 6.727 -16.875 -22.062 1 98.62 219 ASN A N 1
ATOM 1774 C CA . ASN A 1 219 ? 6.379 -18.078 -21.312 1 98.62 219 ASN A CA 1
ATOM 1775 C C . ASN A 1 219 ? 5.965 -17.766 -19.891 1 98.62 219 ASN A C 1
ATOM 1777 O O . ASN A 1 219 ? 6.781 -17.844 -18.969 1 98.62 219 ASN A O 1
ATOM 1781 N N . PRO A 1 220 ? 4.688 -17.5 -19.672 1 98.5 220 PRO A N 1
ATOM 1782 C CA . PRO A 1 220 ? 4.227 -17.016 -18.375 1 98.5 220 PRO A CA 1
ATOM 1783 C C . PRO A 1 220 ? 4.457 -18.016 -17.25 1 98.5 220 PRO A C 1
ATOM 1785 O O . PRO A 1 220 ? 4.824 -17.625 -16.141 1 98.5 220 PRO A O 1
ATOM 1788 N N . GLU A 1 221 ? 4.246 -19.266 -17.469 1 98.25 221 GLU A N 1
ATOM 1789 C CA . GLU A 1 221 ? 4.43 -20.281 -16.438 1 98.25 221 GLU A CA 1
ATOM 1790 C C . GLU A 1 221 ? 5.891 -20.375 -16 1 98.25 221 GLU A C 1
ATOM 1792 O O . GLU A 1 221 ? 6.188 -20.438 -14.812 1 98.25 221 GLU A O 1
ATOM 1797 N N . ALA A 1 222 ? 6.742 -20.359 -16.984 1 98.69 222 ALA A N 1
ATOM 1798 C CA . ALA A 1 222 ? 8.172 -20.406 -16.672 1 98.69 222 ALA A CA 1
ATOM 1799 C C . ALA A 1 222 ? 8.617 -19.141 -15.953 1 98.69 222 ALA A C 1
ATOM 1801 O O . ALA A 1 222 ? 9.406 -19.203 -15.008 1 98.69 222 ALA A O 1
ATOM 1802 N N . ALA A 1 223 ? 8.156 -17.969 -16.406 1 98.81 223 ALA A N 1
ATOM 1803 C CA . ALA A 1 223 ? 8.523 -16.703 -15.789 1 98.81 223 ALA A CA 1
ATOM 1804 C C . ALA A 1 223 ? 8.125 -16.688 -14.312 1 98.81 223 ALA A C 1
ATOM 1806 O O . ALA A 1 223 ? 8.938 -16.344 -13.445 1 98.81 223 ALA A O 1
ATOM 1807 N N . GLU A 1 224 ? 6.918 -17.062 -14.062 1 98.69 224 GLU A N 1
ATOM 1808 C CA . GLU A 1 224 ? 6.414 -17.141 -12.695 1 98.69 224 GLU A CA 1
ATOM 1809 C C . GLU A 1 224 ? 7.25 -18.094 -11.844 1 98.69 224 GLU A C 1
ATOM 1811 O O . GLU A 1 224 ? 7.664 -17.75 -10.734 1 98.69 224 GLU A O 1
ATOM 1816 N N . ARG A 1 225 ? 7.461 -19.234 -12.383 1 98.5 225 ARG A N 1
ATOM 1817 C CA . ARG A 1 225 ? 8.188 -20.281 -11.664 1 98.5 225 ARG A CA 1
ATOM 1818 C C . ARG A 1 225 ? 9.625 -19.844 -11.375 1 98.5 225 ARG A C 1
ATOM 1820 O O . ARG A 1 225 ? 10.133 -20.062 -10.273 1 98.5 225 ARG A O 1
ATOM 1827 N N . ARG A 1 226 ? 10.312 -19.281 -12.312 1 98.62 226 ARG A N 1
ATOM 1828 C CA . ARG A 1 226 ? 11.711 -18.875 -12.148 1 98.62 226 ARG A CA 1
ATOM 1829 C C . ARG A 1 226 ? 11.836 -17.766 -11.109 1 98.62 226 ARG A C 1
ATOM 1831 O O . ARG A 1 226 ? 12.766 -17.781 -10.297 1 98.62 226 ARG A O 1
ATOM 1838 N N . MET A 1 227 ? 10.922 -16.844 -11.125 1 98.62 227 MET A N 1
ATOM 1839 C CA . MET A 1 227 ? 10.953 -15.781 -10.109 1 98.62 227 MET A CA 1
ATOM 1840 C C . MET A 1 227 ? 10.711 -16.359 -8.719 1 98.62 227 MET A C 1
ATOM 1842 O O . MET A 1 227 ? 11.414 -16.016 -7.766 1 98.62 227 MET A O 1
ATOM 1846 N N . ARG A 1 228 ? 9.758 -17.219 -8.648 1 98.12 228 ARG A N 1
ATOM 1847 C CA . ARG A 1 228 ? 9.461 -17.875 -7.379 1 98.12 228 ARG A CA 1
ATOM 1848 C C . ARG A 1 228 ? 10.688 -18.609 -6.848 1 98.12 228 ARG A C 1
ATOM 1850 O O . ARG A 1 228 ? 11.031 -18.484 -5.668 1 98.12 228 ARG A O 1
ATOM 1857 N N . GLN A 1 229 ? 11.305 -19.375 -7.688 1 97.69 229 GLN A N 1
ATOM 1858 C CA . GLN A 1 229 ? 12.5 -20.125 -7.301 1 97.69 229 GLN A CA 1
ATOM 1859 C C . GLN A 1 229 ? 13.602 -19.188 -6.816 1 97.69 229 GLN A C 1
ATOM 1861 O O . GLN A 1 229 ? 14.266 -19.469 -5.816 1 97.69 229 GLN A O 1
ATOM 1866 N N . HIS A 1 230 ? 13.805 -18.109 -7.539 1 96.75 230 HIS A N 1
ATOM 1867 C CA . HIS A 1 230 ? 14.82 -17.109 -7.195 1 96.75 230 HIS A CA 1
ATOM 1868 C C . HIS A 1 230 ? 14.57 -16.531 -5.809 1 96.75 230 HIS A C 1
ATOM 1870 O O . HIS A 1 230 ? 15.484 -16.484 -4.98 1 96.75 230 HIS A O 1
ATOM 1876 N N . LEU A 1 231 ? 13.328 -16.172 -5.5 1 95.25 231 LEU A N 1
ATOM 1877 C CA . LEU A 1 231 ? 13.008 -15.516 -4.242 1 95.25 231 LEU A CA 1
ATOM 1878 C C . LEU A 1 231 ? 12.945 -16.531 -3.1 1 95.25 231 LEU A C 1
ATOM 1880 O O . LEU A 1 231 ? 13.258 -16.188 -1.953 1 95.25 231 LEU A O 1
ATOM 1884 N N . GLU A 1 232 ? 12.57 -17.75 -3.41 1 94.94 232 GLU A N 1
ATOM 1885 C CA . GLU A 1 232 ? 12.609 -18.797 -2.389 1 94.94 232 GLU A CA 1
ATOM 1886 C C . GLU A 1 232 ? 14.039 -19.109 -1.964 1 94.94 232 GLU A C 1
ATOM 1888 O O . GLU A 1 232 ? 14.297 -19.406 -0.796 1 94.94 232 GLU A O 1
ATOM 1893 N N . ALA A 1 233 ? 14.938 -19.094 -2.938 1 91.44 233 ALA A N 1
ATOM 1894 C CA . ALA A 1 233 ? 16.344 -19.25 -2.596 1 91.44 233 ALA A CA 1
ATOM 1895 C C . ALA A 1 233 ? 16.812 -18.141 -1.658 1 91.44 233 ALA A C 1
ATOM 1897 O O . ALA A 1 233 ? 17.531 -18.406 -0.69 1 91.44 233 ALA A O 1
ATOM 1898 N N . TYR A 1 234 ? 16.422 -16.984 -2.01 1 86.94 234 TYR A N 1
ATOM 1899 C CA . TYR A 1 234 ? 16.734 -15.852 -1.147 1 86.94 234 TYR A CA 1
ATOM 1900 C C . TYR A 1 234 ? 16.156 -16.062 0.253 1 86.94 234 TYR A C 1
ATOM 1902 O O . TYR A 1 234 ? 16.844 -15.797 1.248 1 86.94 234 TYR A O 1
ATOM 1910 N N . ARG A 1 235 ? 14.914 -16.453 0.346 1 89.25 235 ARG A N 1
ATOM 1911 C CA . ARG A 1 235 ? 14.25 -16.703 1.62 1 89.25 235 ARG A CA 1
ATOM 1912 C C . ARG A 1 235 ? 15.031 -17.703 2.459 1 89.25 235 ARG A C 1
ATOM 1914 O O . ARG A 1 235 ? 15.227 -17.5 3.658 1 89.25 235 ARG A O 1
ATOM 1921 N N . ARG A 1 236 ? 15.477 -18.734 1.856 1 87.69 236 ARG A N 1
ATOM 1922 C CA . ARG A 1 236 ? 16.234 -19.766 2.555 1 87.69 236 ARG A CA 1
ATOM 1923 C C . ARG A 1 236 ? 17.547 -19.219 3.102 1 87.69 236 ARG A C 1
ATOM 1925 O O . ARG A 1 236 ? 17.969 -19.578 4.195 1 87.69 236 ARG A O 1
ATOM 1932 N N . GLU A 1 237 ? 18.156 -18.328 2.416 1 80.88 237 GLU A N 1
ATOM 1933 C CA . GLU A 1 237 ? 19.438 -17.766 2.807 1 80.88 237 GLU A CA 1
ATOM 1934 C C . GLU A 1 237 ? 19.281 -16.781 3.955 1 80.88 237 GLU A C 1
ATOM 1936 O O . GLU A 1 237 ? 20.188 -16.594 4.762 1 80.88 237 GLU A O 1
ATOM 1941 N N . THR A 1 238 ? 18.125 -16.156 4.027 1 77.88 238 THR A N 1
ATOM 1942 C CA . THR A 1 238 ? 17.969 -15.086 5 1 77.88 238 THR A CA 1
ATOM 1943 C C . THR A 1 238 ? 17.203 -15.578 6.223 1 77.88 238 THR A C 1
ATOM 1945 O O . THR A 1 238 ? 17.125 -14.883 7.238 1 77.88 238 THR A O 1
ATOM 1948 N N . SER A 1 239 ? 16.281 -16.594 6.094 1 72.19 239 SER A N 1
ATOM 1949 C CA . SER A 1 239 ? 15.492 -17.125 7.203 1 72.19 239 SER A CA 1
ATOM 1950 C C . SER A 1 239 ? 16.359 -17.359 8.43 1 72.19 239 SER A C 1
ATOM 1952 O O . SER A 1 239 ? 15.898 -17.234 9.562 1 72.19 239 SER A O 1
ATOM 1954 N N . ASP A 1 240 ? 17.469 -17.797 8.258 1 59.59 240 ASP A N 1
ATOM 1955 C CA . ASP A 1 240 ? 18.328 -18.094 9.398 1 59.59 240 ASP A CA 1
ATOM 1956 C C . ASP A 1 240 ? 18.734 -16.828 10.125 1 59.59 240 ASP A C 1
ATOM 1958 O O . ASP A 1 240 ? 19.281 -16.875 11.234 1 59.59 240 ASP A O 1
ATOM 1962 N N . LYS A 1 241 ? 18.438 -15.758 9.406 1 53.19 241 LYS A N 1
ATOM 1963 C CA . LYS A 1 241 ? 19.016 -14.586 10.062 1 53.19 241 LYS A CA 1
ATOM 1964 C C . LYS A 1 241 ? 17.938 -13.82 10.836 1 53.19 241 LYS A C 1
ATOM 1966 O O . LYS A 1 241 ? 17 -13.289 10.242 1 53.19 241 LYS A O 1
ATOM 1971 N N . ASN A 1 242 ? 17.312 -14.328 11.953 1 50.5 242 ASN A N 1
ATOM 1972 C CA . ASN A 1 242 ? 16.359 -13.859 12.961 1 50.5 242 ASN A CA 1
ATOM 1973 C C . ASN A 1 242 ? 16.062 -12.375 12.797 1 50.5 242 ASN A C 1
ATOM 1975 O O . ASN A 1 242 ? 16.312 -11.578 13.703 1 50.5 242 ASN A O 1
ATOM 1979 N N . ARG A 1 243 ? 15.82 -11.742 11.609 1 51.84 243 ARG A N 1
ATOM 1980 C CA . ARG A 1 243 ? 15.922 -10.281 11.641 1 51.84 243 ARG A CA 1
ATOM 1981 C C . ARG A 1 243 ? 14.539 -9.641 11.68 1 51.84 243 ARG A C 1
ATOM 1983 O O . ARG A 1 243 ? 13.617 -10.086 10.992 1 51.84 243 ARG A O 1
ATOM 1990 N N . THR A 1 244 ? 13.945 -9.266 12.922 1 49.47 244 THR A N 1
ATOM 1991 C CA . THR A 1 244 ? 12.773 -8.398 13.016 1 49.47 244 THR A CA 1
ATOM 1992 C C . THR A 1 244 ? 13.055 -7.043 12.383 1 49.47 244 THR A C 1
ATOM 1994 O O . THR A 1 244 ? 14.18 -6.551 12.43 1 49.47 244 THR A O 1
ATOM 1997 N N . PHE A 1 245 ? 12.211 -6.629 11.477 1 46.84 245 PHE A N 1
ATOM 1998 C CA . PHE A 1 245 ? 12.367 -5.277 10.961 1 46.84 245 PHE A CA 1
ATOM 1999 C C . PHE A 1 245 ? 12.281 -4.254 12.086 1 46.84 245 PHE A C 1
ATOM 2001 O O . PHE A 1 245 ? 11.578 -4.469 13.078 1 46.84 245 PHE A O 1
ATOM 2008 N N . MET B 1 1 ? 23.25 5.926 16.906 1 23.17 1 MET B N 1
ATOM 2009 C CA . MET B 1 1 ? 24.094 6.477 15.852 1 23.17 1 MET B CA 1
ATOM 2010 C C . MET B 1 1 ? 23.656 5.992 14.477 1 23.17 1 MET B C 1
ATOM 2012 O O . MET B 1 1 ? 23.641 6.762 13.516 1 23.17 1 MET B O 1
ATOM 2016 N N . TYR B 1 2 ? 23.328 4.676 14.492 1 24.91 2 TYR B N 1
ATOM 2017 C CA . TYR B 1 2 ? 23.219 3.926 13.25 1 24.91 2 TYR B CA 1
ATOM 2018 C C . TYR B 1 2 ? 21.891 4.219 12.555 1 24.91 2 TYR B C 1
ATOM 2020 O O . TYR B 1 2 ? 21.781 4.086 11.328 1 24.91 2 TYR B O 1
ATOM 2028 N N . LEU B 1 3 ? 20.812 4.395 13.352 1 26.66 3 LEU B N 1
ATOM 2029 C CA . LEU B 1 3 ? 19.484 4.703 12.852 1 26.66 3 LEU B CA 1
ATOM 2030 C C . LEU B 1 3 ? 19.469 6.047 12.133 1 26.66 3 LEU B C 1
ATOM 2032 O O . LEU B 1 3 ? 18.641 6.266 11.234 1 26.66 3 LEU B O 1
ATOM 2036 N N . TYR B 1 4 ? 20.312 7.047 12.594 1 27.98 4 TYR B N 1
ATOM 2037 C CA . TYR B 1 4 ? 20.531 8.422 12.156 1 27.98 4 TYR B CA 1
ATOM 2038 C C . TYR B 1 4 ? 21.062 8.461 10.734 1 27.98 4 TYR B C 1
ATOM 2040 O O . TYR B 1 4 ? 20.672 9.312 9.938 1 27.98 4 TYR B O 1
ATOM 2048 N N . GLU B 1 5 ? 22.219 7.613 10.43 1 31.47 5 GLU B N 1
ATOM 2049 C CA . GLU B 1 5 ? 22.938 7.699 9.156 1 31.47 5 GLU B CA 1
ATOM 2050 C C . GLU B 1 5 ? 22.062 7.199 8 1 31.47 5 GLU B C 1
ATOM 2052 O O . GLU B 1 5 ? 22.25 7.617 6.855 1 31.47 5 GLU B O 1
ATOM 2057 N N . LYS B 1 6 ? 21.156 6.184 8.195 1 31.69 6 LYS B N 1
ATOM 2058 C CA . LYS B 1 6 ? 20.328 5.473 7.219 1 31.69 6 LYS B CA 1
ATOM 2059 C C . LYS B 1 6 ? 19.188 6.355 6.719 1 31.69 6 LYS B C 1
ATOM 2061 O O . LYS B 1 6 ? 18.766 6.234 5.566 1 31.69 6 LYS B O 1
ATOM 2066 N N . ILE B 1 7 ? 18.562 7.141 7.508 1 33.03 7 ILE B N 1
ATOM 2067 C CA . ILE B 1 7 ? 17.641 8.211 7.148 1 33.03 7 ILE B CA 1
ATOM 2068 C C . ILE B 1 7 ? 18.344 9.195 6.211 1 33.03 7 ILE B C 1
ATOM 2070 O O . ILE B 1 7 ? 17.719 9.742 5.301 1 33.03 7 ILE B O 1
ATOM 2074 N N . GLU B 1 8 ? 19.594 9.391 6.324 1 32.97 8 GLU B N 1
ATOM 2075 C CA . GLU B 1 8 ? 20.406 10.258 5.465 1 32.97 8 GLU B CA 1
ATOM 2076 C C . GLU B 1 8 ? 20.438 9.734 4.031 1 32.97 8 GLU B C 1
ATOM 2078 O O . GLU B 1 8 ? 20.375 10.516 3.078 1 32.97 8 GLU B O 1
ATOM 2083 N N . VAL B 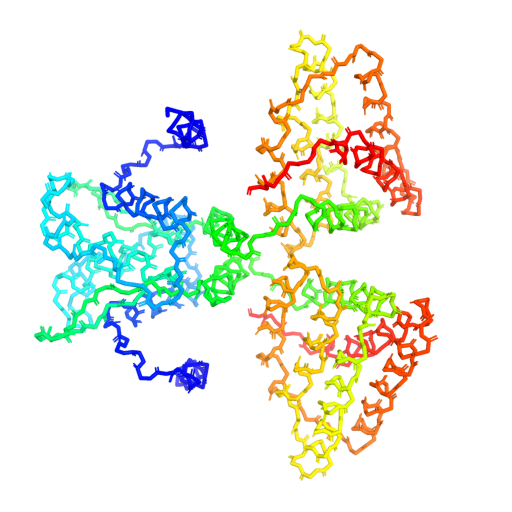1 9 ? 20.828 8.398 3.791 1 30.98 9 VAL B N 1
ATOM 2084 C CA . VAL B 1 9 ? 20.984 7.941 2.41 1 30.98 9 VAL B CA 1
ATOM 2085 C C . VAL B 1 9 ? 19.625 8.023 1.697 1 30.98 9 VAL B C 1
ATOM 2087 O O . VAL B 1 9 ? 19.578 8.266 0.489 1 30.98 9 VAL B O 1
ATOM 2090 N N . ARG B 1 10 ? 18.531 7.496 2.277 1 34.88 10 ARG B N 1
ATOM 2091 C CA . ARG B 1 10 ? 17.203 7.574 1.664 1 34.88 10 ARG B CA 1
ATOM 2092 C C . ARG B 1 10 ? 16.844 9.016 1.339 1 34.88 10 ARG B C 1
ATOM 2094 O O . ARG B 1 10 ? 16.188 9.281 0.323 1 34.88 10 ARG B O 1
ATOM 2101 N N . TYR B 1 11 ? 17.141 9.922 2.174 1 34.88 11 TYR B N 1
ATOM 2102 C CA . TYR B 1 11 ? 17.062 11.352 1.871 1 34.88 11 TYR B CA 1
ATOM 2103 C C . TYR B 1 11 ? 18.047 11.727 0.763 1 34.88 11 TYR B C 1
ATOM 2105 O O . TYR B 1 11 ? 18.141 12.891 0.38 1 34.88 11 TYR B O 1
ATOM 2113 N N . MET B 1 12 ? 19.094 10.992 0.492 1 31.16 12 MET B N 1
ATOM 2114 C CA . MET B 1 12 ? 20.109 11.336 -0.494 1 31.16 12 MET B CA 1
ATOM 2115 C C . MET B 1 12 ? 19.484 11.633 -1.851 1 31.16 12 MET B C 1
ATOM 2117 O O . MET B 1 12 ? 20.031 12.398 -2.643 1 31.16 12 MET B O 1
ATOM 2121 N N . PHE B 1 13 ? 18.719 10.703 -2.355 1 34.16 13 PHE B N 1
ATOM 2122 C CA . PHE B 1 13 ? 18.344 11.18 -3.682 1 34.16 13 PHE B CA 1
ATOM 2123 C C . PHE B 1 13 ? 17.422 12.391 -3.584 1 34.16 13 PHE B C 1
ATOM 2125 O O . PHE B 1 13 ? 16.219 12.289 -3.893 1 34.16 13 PHE B O 1
ATOM 2132 N N . SER B 1 14 ? 17.312 12.938 -2.396 1 34.09 14 SER B N 1
ATOM 2133 C CA . SER B 1 14 ? 16.5 14.117 -2.102 1 34.09 14 SER B CA 1
ATOM 2134 C C . SER B 1 14 ? 16.875 15.297 -2.99 1 34.09 14 SER B C 1
ATOM 2136 O O . SER B 1 14 ? 18.062 15.664 -3.064 1 34.09 14 SER B O 1
ATOM 2138 N N . GLU B 1 15 ? 16.344 15.414 -4.027 1 37.28 15 GLU B N 1
ATOM 2139 C CA . GLU B 1 15 ? 16.328 16.781 -4.531 1 37.28 15 GLU B CA 1
ATOM 2140 C C . GLU B 1 15 ? 16.312 17.797 -3.387 1 37.28 15 GLU B C 1
ATOM 2142 O O . GLU B 1 15 ? 15.875 17.484 -2.279 1 37.28 15 GLU B O 1
ATOM 2147 N N . ARG B 1 16 ? 17.172 18.875 -3.344 1 38.09 16 ARG B N 1
ATOM 2148 C CA . ARG B 1 16 ? 17.219 20.047 -2.492 1 38.09 16 ARG B CA 1
ATOM 2149 C C . ARG B 1 16 ? 15.852 20.344 -1.885 1 38.09 16 ARG B C 1
ATOM 2151 O O . ARG B 1 16 ? 15.086 21.156 -2.42 1 38.09 16 ARG B O 1
ATOM 2158 N N . THR B 1 17 ? 14.914 19.375 -1.799 1 45 17 THR B N 1
ATOM 2159 C CA . THR B 1 17 ? 13.633 19.844 -1.263 1 45 17 THR B CA 1
ATOM 2160 C C . THR B 1 17 ? 13.812 20.406 0.143 1 45 17 THR B C 1
ATOM 2162 O O . THR B 1 17 ? 14.547 19.844 0.958 1 45 17 THR B O 1
ATOM 2165 N N . ASN B 1 18 ? 13.945 21.719 0.378 1 50.5 18 ASN B N 1
ATOM 2166 C CA . ASN B 1 18 ? 13.812 22.422 1.647 1 50.5 18 ASN B CA 1
ATOM 2167 C C . ASN B 1 18 ? 12.992 21.625 2.652 1 50.5 18 ASN B C 1
ATOM 2169 O O . ASN B 1 18 ? 11.758 21.609 2.586 1 50.5 18 ASN B O 1
ATOM 2173 N N . ILE B 1 19 ? 13.617 20.641 3.105 1 59.94 19 ILE B N 1
ATOM 2174 C CA . ILE B 1 19 ? 12.945 19.844 4.125 1 59.94 19 ILE B CA 1
ATOM 2175 C C . ILE B 1 19 ? 12.539 20.75 5.293 1 59.94 19 ILE B C 1
ATOM 2177 O O . ILE B 1 19 ? 13.383 21.406 5.898 1 59.94 19 ILE B O 1
ATOM 2181 N N . LYS B 1 20 ? 11.234 20.875 5.469 1 79 20 LYS B N 1
ATOM 2182 C CA . LYS B 1 20 ? 10.672 21.656 6.57 1 79 20 LYS B CA 1
ATOM 2183 C C . LYS B 1 20 ? 11.055 21.062 7.918 1 79 20 LYS B C 1
ATOM 2185 O O . LYS B 1 20 ? 11.023 19.844 8.094 1 79 20 LYS B O 1
ATOM 2190 N N . LEU B 1 21 ? 11.734 21.844 8.734 1 86.94 21 LEU B N 1
ATOM 2191 C CA . LEU B 1 21 ? 12.125 21.453 10.086 1 86.94 21 LEU B CA 1
ATOM 2192 C C . LEU B 1 21 ? 11.008 20.641 10.758 1 86.94 21 LEU B C 1
ATOM 2194 O O . LEU B 1 21 ? 11.273 19.688 11.477 1 86.94 21 LEU B O 1
ATOM 2198 N N . SER B 1 22 ? 9.781 21 10.492 1 92.06 22 SER B N 1
ATOM 2199 C CA . SER B 1 22 ? 8.641 20.281 11.062 1 92.06 22 SER B CA 1
ATOM 2200 C C . SER B 1 22 ? 8.609 18.828 10.617 1 92.06 22 SER B C 1
ATOM 2202 O O . SER B 1 22 ? 8.297 17.938 11.406 1 92.06 22 SER B O 1
ATOM 2204 N N . SER B 1 23 ? 8.992 18.562 9.391 1 89.62 23 SER B N 1
ATOM 2205 C CA . SER B 1 23 ? 9.016 17.203 8.875 1 89.62 23 SER B CA 1
ATOM 2206 C C . SER B 1 23 ? 10.133 16.391 9.516 1 89.62 23 SER B C 1
ATOM 2208 O O . SER B 1 23 ? 9.945 15.203 9.828 1 89.62 23 SER B O 1
ATOM 2210 N N . VAL B 1 24 ? 11.203 17.016 9.688 1 90.06 24 VAL B N 1
ATOM 2211 C CA . VAL B 1 24 ? 12.344 16.359 10.328 1 90.06 24 VAL B CA 1
ATOM 2212 C C . VAL B 1 24 ? 11.977 15.977 11.758 1 90.06 24 VAL B C 1
ATOM 2214 O O . VAL B 1 24 ? 12.211 14.844 12.188 1 90.06 24 VAL B O 1
ATOM 2217 N N . ILE B 1 25 ? 11.414 16.922 12.461 1 93 25 ILE B N 1
ATOM 2218 C CA . ILE B 1 25 ? 11.031 16.672 13.844 1 93 25 ILE B CA 1
ATOM 2219 C C . ILE B 1 25 ? 9.953 15.594 13.898 1 93 25 ILE B C 1
ATOM 2221 O O . ILE B 1 25 ? 9.992 14.703 14.758 1 93 25 ILE B O 1
ATOM 2225 N N . ALA B 1 26 ? 8.992 15.633 12.984 1 92.94 26 ALA B N 1
ATOM 2226 C CA . ALA B 1 26 ? 7.953 14.609 12.922 1 92.94 26 ALA B CA 1
ATOM 2227 C C . ALA B 1 26 ? 8.555 13.219 12.758 1 92.94 26 ALA B C 1
ATOM 2229 O O . ALA B 1 26 ? 8.133 12.273 13.422 1 92.94 26 ALA B O 1
ATOM 2230 N N . ASP B 1 27 ? 9.523 13.125 11.914 1 89.06 27 ASP B N 1
ATOM 2231 C CA . ASP B 1 27 ? 10.172 11.844 11.664 1 89.06 27 ASP B CA 1
ATOM 2232 C C . ASP B 1 27 ? 10.898 11.352 12.914 1 89.06 27 ASP B C 1
ATOM 2234 O O . ASP B 1 27 ? 10.859 10.164 13.234 1 89.06 27 ASP B O 1
ATOM 2238 N N . GLU B 1 28 ? 11.539 12.203 13.57 1 91.19 28 GLU B N 1
ATOM 2239 C CA . GLU B 1 28 ? 12.219 11.844 14.812 1 91.19 28 GLU B CA 1
ATOM 2240 C C . GLU B 1 28 ? 11.219 11.383 15.875 1 91.19 28 GLU B C 1
ATOM 2242 O O . GLU B 1 28 ? 11.461 10.391 16.562 1 91.19 28 GLU B O 1
ATOM 2247 N N . LEU B 1 29 ? 10.188 12.102 16 1 93.62 29 LEU B N 1
ATOM 2248 C CA . LEU B 1 29 ? 9.156 11.734 16.969 1 93.62 29 LEU B CA 1
ATOM 2249 C C . LEU B 1 29 ? 8.555 10.375 16.625 1 93.62 29 LEU B C 1
ATOM 2251 O O . LEU B 1 29 ? 8.297 9.57 17.531 1 93.62 29 LEU B O 1
ATOM 2255 N N . LYS B 1 30 ? 8.344 10.18 15.414 1 89.38 30 LYS B N 1
ATOM 2256 C CA . LYS B 1 30 ? 7.859 8.883 14.953 1 89.38 30 LYS B CA 1
ATOM 2257 C C . LYS B 1 30 ? 8.797 7.758 15.383 1 89.38 30 LYS B C 1
ATOM 2259 O O . LYS B 1 30 ? 8.352 6.734 15.898 1 89.38 30 LYS B O 1
ATOM 2264 N N . ASN B 1 31 ? 10.023 7.949 15.18 1 86.69 31 ASN B N 1
ATOM 2265 C CA . ASN B 1 31 ? 11.023 6.961 15.57 1 86.69 31 ASN B CA 1
ATOM 2266 C C . ASN B 1 31 ? 10.992 6.703 17.078 1 86.69 31 ASN B C 1
ATOM 2268 O O . ASN B 1 31 ? 11.164 5.562 17.516 1 86.69 31 ASN B O 1
ATOM 2272 N N . ILE B 1 32 ? 10.789 7.758 17.781 1 90.19 32 ILE B N 1
ATOM 2273 C CA . ILE B 1 32 ? 10.711 7.625 19.234 1 90.19 32 ILE B CA 1
ATOM 2274 C C . ILE B 1 32 ? 9.516 6.75 19.609 1 90.19 32 ILE B C 1
ATOM 2276 O O . ILE B 1 32 ? 9.617 5.891 20.484 1 90.19 32 ILE B O 1
ATOM 2280 N N . ILE B 1 33 ? 8.445 6.922 18.938 1 88.62 33 ILE B N 1
ATOM 2281 C CA . ILE B 1 33 ? 7.25 6.133 19.219 1 88.62 33 ILE B CA 1
ATOM 2282 C C . ILE B 1 33 ? 7.535 4.656 18.953 1 88.62 33 ILE B C 1
ATOM 2284 O O . ILE B 1 33 ? 7.176 3.795 19.766 1 88.62 33 ILE B O 1
ATOM 2288 N N . PHE B 1 34 ? 8.234 4.391 17.922 1 81.19 34 PHE B N 1
ATOM 2289 C CA . PHE B 1 34 ? 8.484 3.014 17.5 1 81.19 34 PHE B CA 1
ATOM 2290 C C . PHE B 1 34 ? 9.57 2.377 18.359 1 81.19 34 PHE B C 1
ATOM 2292 O O . PHE B 1 34 ? 9.422 1.241 18.828 1 81.19 34 PHE B O 1
ATOM 2299 N N . GLU B 1 35 ? 10.625 3.09 18.547 1 80.88 35 GLU B N 1
ATOM 2300 C CA . GLU B 1 35 ? 11.781 2.547 19.25 1 80.88 35 GLU B CA 1
ATOM 2301 C C . GLU B 1 35 ? 11.484 2.334 20.734 1 80.88 35 GLU B C 1
ATOM 2303 O O . GLU B 1 35 ? 12.016 1.409 21.344 1 80.88 35 GLU B O 1
ATOM 2308 N N . ASN B 1 36 ? 10.664 3.189 21.266 1 81.69 36 ASN B N 1
ATOM 2309 C CA . ASN B 1 36 ? 10.375 3.094 22.688 1 81.69 36 ASN B CA 1
ATOM 2310 C C . ASN B 1 36 ? 9.102 2.293 22.953 1 81.69 36 ASN B C 1
ATOM 2312 O O . ASN B 1 36 ? 8.617 2.244 24.078 1 81.69 36 ASN B O 1
ATOM 2316 N N . LYS B 1 37 ? 8.555 1.767 21.938 1 78.19 37 LYS B N 1
ATOM 2317 C CA . LYS B 1 37 ? 7.434 0.836 22 1 78.19 37 LYS B CA 1
ATOM 2318 C C . LYS B 1 37 ? 6.238 1.458 22.719 1 78.19 37 LYS B C 1
ATOM 2320 O O . LYS B 1 37 ? 5.68 0.858 23.641 1 78.19 37 LYS B O 1
ATOM 2325 N N . TYR B 1 38 ? 5.934 2.676 22.406 1 85.69 38 TYR B N 1
ATOM 2326 C CA . TYR B 1 38 ? 4.723 3.303 22.938 1 85.69 38 TYR B CA 1
ATOM 2327 C C . TYR B 1 38 ? 3.484 2.504 22.547 1 85.69 38 TYR B C 1
ATOM 2329 O O . TYR B 1 38 ? 3.398 1.982 21.422 1 85.69 38 TYR B O 1
ATOM 2337 N N . ASN B 1 39 ? 2.6 2.438 23.438 1 83.25 39 ASN B N 1
ATOM 2338 C CA . ASN B 1 39 ? 1.334 1.765 23.172 1 83.25 39 ASN B CA 1
ATOM 2339 C C . ASN B 1 39 ? 0.214 2.764 22.906 1 83.25 39 ASN B C 1
ATOM 2341 O O . ASN B 1 39 ? 0.325 3.939 23.25 1 83.25 39 ASN B O 1
ATOM 2345 N N . ARG B 1 40 ? -0.792 2.197 22.281 1 84.19 40 ARG B N 1
ATOM 2346 C CA . ARG B 1 40 ? -1.991 3.012 22.109 1 84.19 40 ARG B CA 1
ATOM 2347 C C . ARG B 1 40 ? -2.451 3.59 23.453 1 84.19 40 ARG B C 1
ATOM 2349 O O . ARG B 1 40 ? -2.537 2.869 24.453 1 84.19 40 ARG B O 1
ATOM 2356 N N . GLY B 1 41 ? -2.623 4.902 23.406 1 88.75 41 GLY B N 1
ATOM 2357 C CA . GLY B 1 41 ? -3.146 5.559 24.594 1 88.75 41 GLY B CA 1
ATOM 2358 C C . GLY B 1 41 ? -2.064 6.184 25.453 1 88.75 41 GLY B C 1
ATOM 2359 O O . GLY B 1 41 ? -2.357 7.004 26.328 1 88.75 41 GLY B O 1
ATOM 2360 N N . ASP B 1 42 ? -0.839 5.793 25.25 1 92.06 42 ASP B N 1
ATOM 2361 C CA . ASP B 1 42 ? 0.255 6.383 26.016 1 92.06 42 ASP B CA 1
ATOM 2362 C C . ASP B 1 42 ? 0.348 7.887 25.766 1 92.06 42 ASP B C 1
ATOM 2364 O O . ASP B 1 42 ? 0.155 8.344 24.641 1 92.06 42 ASP B O 1
ATOM 2368 N N . SER B 1 43 ? 0.703 8.602 26.859 1 93.75 43 SER B N 1
ATOM 2369 C CA . SER B 1 43 ? 0.992 10.023 26.688 1 93.75 43 SER B CA 1
ATOM 2370 C C . SER B 1 43 ? 2.289 10.242 25.922 1 93.75 43 SER B C 1
ATOM 2372 O O . SER B 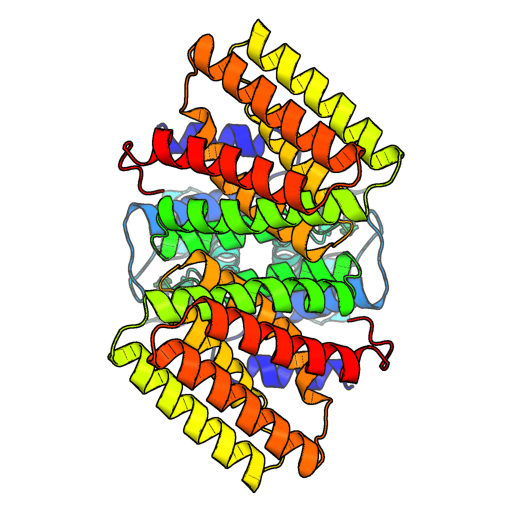1 43 ? 3.246 9.477 26.078 1 93.75 43 SER B O 1
ATOM 2374 N N . PHE B 1 44 ? 2.291 11.273 25.156 1 95.5 44 PHE B N 1
ATOM 2375 C CA . PHE B 1 44 ? 3.455 11.609 24.344 1 95.5 44 PHE B CA 1
ATOM 2376 C C . PHE B 1 44 ? 3.828 13.078 24.516 1 95.5 44 PHE B C 1
ATOM 2378 O O . PHE B 1 44 ? 3.189 13.797 25.281 1 95.5 44 PHE B O 1
ATOM 2385 N N . TYR B 1 45 ? 4.867 13.516 23.875 1 94.75 45 TYR B N 1
ATOM 2386 C CA . TYR B 1 45 ? 5.387 14.867 24.031 1 94.75 45 TYR B CA 1
ATOM 2387 C C . TYR B 1 45 ? 4.336 15.906 23.656 1 94.75 45 TYR B C 1
ATOM 2389 O O . TYR B 1 45 ? 3.742 15.836 22.578 1 94.75 45 TYR B O 1
ATOM 2397 N N . SER B 1 46 ? 4.129 16.875 24.516 1 93.69 46 SER B N 1
ATOM 2398 C CA . SER B 1 46 ? 3.285 18.031 24.219 1 93.69 46 SER B CA 1
ATOM 2399 C C . SER B 1 46 ? 4 19.016 23.297 1 93.69 46 SER B C 1
ATOM 2401 O O . SER B 1 46 ? 5.207 18.891 23.062 1 93.69 46 SER B O 1
ATOM 2403 N N . GLU B 1 47 ? 3.17 19.953 22.75 1 93.56 47 GLU B N 1
ATOM 2404 C CA . GLU B 1 47 ? 3.75 21 21.938 1 93.56 47 GLU B CA 1
ATOM 2405 C C . GLU B 1 47 ? 4.871 21.719 22.672 1 93.56 47 GLU B C 1
ATOM 2407 O O . GLU B 1 47 ? 5.949 21.953 22.125 1 93.56 47 GLU B O 1
ATOM 2412 N N . ARG B 1 48 ? 4.652 22.047 23.969 1 93.5 48 ARG B N 1
ATOM 2413 C CA . ARG B 1 48 ? 5.625 22.75 24.797 1 93.5 48 ARG B CA 1
ATOM 2414 C C . ARG B 1 48 ? 6.891 21.922 24.984 1 93.5 48 ARG B C 1
ATOM 2416 O O . ARG B 1 48 ? 8 22.453 24.891 1 93.5 48 ARG B O 1
ATOM 2423 N N . GLU B 1 49 ? 6.75 20.672 25.25 1 95.81 49 GLU B N 1
ATOM 2424 C CA . GLU B 1 49 ? 7.895 19.797 25.438 1 95.81 49 GLU B CA 1
ATOM 2425 C C . GLU B 1 49 ? 8.734 19.703 24.156 1 95.81 49 GLU B C 1
ATOM 2427 O O . GLU B 1 49 ? 9.961 19.625 24.219 1 95.81 49 GLU B O 1
ATOM 2432 N N . ILE B 1 50 ? 8.086 19.641 23.031 1 95.81 50 ILE B N 1
ATOM 2433 C CA . ILE B 1 50 ? 8.797 19.562 21.766 1 95.81 50 ILE B CA 1
ATOM 2434 C C . ILE B 1 50 ? 9.586 20.859 21.531 1 95.81 50 ILE B C 1
ATOM 2436 O O . ILE B 1 50 ? 10.75 20.812 21.125 1 95.81 50 ILE B O 1
ATOM 2440 N N . VAL B 1 51 ? 8.969 22 21.797 1 95.19 51 VAL B N 1
ATOM 2441 C CA . VAL B 1 51 ? 9.641 23.297 21.656 1 95.19 51 VAL B CA 1
ATOM 2442 C C . VAL B 1 51 ? 10.914 23.297 22.5 1 95.19 51 VAL B C 1
ATOM 2444 O O . VAL B 1 51 ? 11.977 23.703 22.016 1 95.19 51 VAL B O 1
ATOM 2447 N N . ASP B 1 52 ? 10.789 22.828 23.672 1 96.12 52 ASP B N 1
ATOM 2448 C CA . ASP B 1 52 ? 11.898 22.844 24.609 1 96.12 52 ASP B CA 1
ATOM 2449 C C . ASP B 1 52 ? 13 21.859 24.188 1 96.12 52 ASP B C 1
ATOM 2451 O O . ASP B 1 52 ? 14.172 22.234 24.109 1 96.12 52 ASP B O 1
ATOM 2455 N N . LYS B 1 53 ? 12.664 20.688 23.812 1 95.94 53 LYS B N 1
ATOM 2456 C CA . LYS B 1 53 ? 13.625 19.625 23.562 1 95.94 53 LYS B CA 1
ATOM 2457 C C . LYS B 1 53 ? 14.297 19.797 22.203 1 95.94 53 LYS B C 1
ATOM 2459 O O . LYS B 1 53 ? 15.469 19.438 22.047 1 95.94 53 LYS B O 1
ATOM 2464 N N . TRP B 1 54 ? 13.602 20.312 21.25 1 95.38 54 TRP B N 1
ATOM 2465 C CA . TRP B 1 54 ? 14.156 20.438 19.906 1 95.38 54 TRP B CA 1
ATOM 2466 C C . TRP B 1 54 ? 14.523 21.875 19.594 1 95.38 54 TRP B C 1
ATOM 2468 O O . TRP B 1 54 ? 14.945 22.188 18.469 1 95.38 54 TRP B O 1
ATOM 2478 N N . SER B 1 55 ? 14.289 22.719 20.5 1 95 55 SER B N 1
ATOM 2479 C CA . SER B 1 55 ? 14.633 24.141 20.344 1 95 55 SER B CA 1
ATOM 2480 C C . SER B 1 55 ? 14.055 24.703 19.062 1 95 55 SER B C 1
ATOM 2482 O O . SER B 1 55 ? 14.789 25.297 18.266 1 95 55 SER B O 1
ATOM 2484 N N . CYS B 1 56 ? 12.766 24.547 18.891 1 94.06 56 CYS B N 1
ATOM 2485 C CA . CYS B 1 56 ? 12.078 25.031 17.688 1 94.06 56 CYS B CA 1
ATOM 2486 C C . CYS B 1 56 ? 10.906 25.938 18.062 1 94.06 56 CYS B C 1
ATOM 2488 O O . CYS B 1 56 ? 10.609 26.125 19.25 1 94.06 56 CYS B O 1
ATOM 2490 N N . SER B 1 57 ? 10.359 26.562 17.094 1 93.69 57 SER B N 1
ATOM 2491 C CA . SER B 1 57 ? 9.242 27.469 17.344 1 93.69 57 SER B CA 1
ATOM 2492 C C . SER B 1 57 ? 7.961 26.688 17.625 1 93.69 57 SER B C 1
ATOM 2494 O O . SER B 1 57 ? 7.875 25.5 17.328 1 93.69 57 SER B O 1
ATOM 2496 N N . ARG B 1 58 ? 6.992 27.359 18.25 1 92.56 58 ARG B N 1
ATOM 2497 C CA . ARG B 1 58 ? 5.684 26.766 18.484 1 92.56 58 ARG B CA 1
ATOM 2498 C C . ARG B 1 58 ? 5.031 26.328 17.172 1 92.56 58 ARG B C 1
ATOM 2500 O O . ARG B 1 58 ? 4.395 25.281 17.109 1 92.56 58 ARG B O 1
ATOM 2507 N N . ALA B 1 59 ? 5.258 27.125 16.172 1 90.62 59 ALA B N 1
ATOM 2508 C CA . ALA B 1 59 ? 4.684 26.797 14.875 1 90.62 59 ALA B CA 1
ATOM 2509 C C . ALA B 1 59 ? 5.27 25.516 14.312 1 90.62 59 ALA B C 1
ATOM 2511 O O . ALA B 1 59 ? 4.539 24.656 13.797 1 90.62 59 ALA B O 1
ATOM 2512 N N . THR B 1 60 ? 6.512 25.375 14.414 1 92.69 60 THR B N 1
ATOM 2513 C CA . THR B 1 60 ? 7.207 24.188 13.945 1 92.69 60 THR B CA 1
ATOM 2514 C C . THR B 1 60 ? 6.754 22.953 14.727 1 92.69 60 THR B C 1
ATOM 2516 O O . THR B 1 60 ? 6.48 21.906 14.141 1 92.69 60 THR B O 1
ATOM 2519 N N . ALA B 1 61 ? 6.656 23.078 16.031 1 94.5 61 ALA B N 1
ATOM 2520 C CA . ALA B 1 61 ? 6.203 21.969 16.875 1 94.5 61 ALA B CA 1
ATOM 2521 C C . ALA B 1 61 ? 4.773 21.562 16.531 1 94.5 61 ALA B C 1
ATOM 2523 O O . ALA B 1 61 ? 4.469 20.375 16.438 1 94.5 61 ALA B O 1
ATOM 2524 N N . ARG B 1 62 ? 3.965 22.531 16.375 1 92 62 ARG B N 1
ATOM 2525 C CA . ARG B 1 62 ? 2.576 22.266 16.016 1 92 62 ARG B CA 1
ATOM 2526 C C . ARG B 1 62 ? 2.488 21.547 14.68 1 92 62 ARG B C 1
ATOM 2528 O O . ARG B 1 62 ? 1.692 20.609 14.523 1 92 62 ARG B O 1
ATOM 2535 N N . GLU B 1 63 ? 3.285 21.969 13.758 1 93.25 63 GLU B N 1
ATOM 2536 C CA . GLU B 1 63 ? 3.311 21.344 12.445 1 93.25 63 GLU B CA 1
ATOM 2537 C C . GLU B 1 63 ? 3.783 19.891 12.539 1 93.25 63 GLU B C 1
ATOM 2539 O O . GLU B 1 63 ? 3.234 19.016 11.883 1 93.25 63 GLU B O 1
ATOM 2544 N N . ALA B 1 64 ? 4.758 19.688 13.266 1 94.25 64 ALA B N 1
ATOM 2545 C CA . ALA B 1 64 ? 5.27 18.328 13.445 1 94.25 64 ALA B CA 1
ATOM 2546 C C . ALA B 1 64 ? 4.199 17.406 14.031 1 94.25 64 ALA B C 1
ATOM 2548 O O . ALA B 1 64 ? 4.004 16.281 13.555 1 94.25 64 ALA B O 1
ATOM 2549 N N . LEU B 1 65 ? 3.527 17.922 15.031 1 93.69 65 LEU B N 1
ATOM 2550 C CA . LEU B 1 65 ? 2.465 17.141 15.656 1 93.69 65 LEU B CA 1
ATOM 2551 C C . LEU B 1 65 ? 1.315 16.906 14.688 1 93.69 65 LEU B C 1
ATOM 2553 O O . LEU B 1 65 ? 0.713 15.836 14.68 1 93.69 65 LEU B O 1
ATOM 2557 N N . LEU B 1 66 ? 1.061 17.922 13.906 1 92.44 66 LEU B N 1
ATOM 2558 C CA . LEU B 1 66 ? 0.02 17.797 12.898 1 92.44 66 LEU B CA 1
ATOM 2559 C C . LEU B 1 66 ? 0.346 16.672 11.922 1 92.44 66 LEU B C 1
ATOM 2561 O O . LEU B 1 66 ? -0.532 15.875 11.562 1 92.44 66 LEU B O 1
ATOM 2565 N N . LEU B 1 67 ? 1.535 16.578 11.484 1 90.19 67 LEU B N 1
ATOM 2566 C CA . LEU B 1 67 ? 1.955 15.539 10.555 1 90.19 67 LEU B CA 1
ATOM 2567 C C . LEU B 1 67 ? 1.823 14.156 11.188 1 90.19 67 LEU B C 1
ATOM 2569 O O . LEU B 1 67 ? 1.348 13.219 10.539 1 90.19 67 LEU B O 1
ATOM 2573 N N . LEU B 1 68 ? 2.189 14.016 12.422 1 90.5 68 LEU B N 1
ATOM 2574 C CA . LEU B 1 68 ? 2.053 12.742 13.117 1 90.5 68 LEU B CA 1
ATOM 2575 C C . LEU B 1 68 ? 0.584 12.344 13.242 1 90.5 68 LEU B C 1
ATOM 2577 O O . LEU B 1 68 ? 0.24 11.172 13.086 1 90.5 68 LEU B O 1
ATOM 2581 N N . GLU B 1 69 ? -0.162 13.305 13.547 1 89.5 69 GLU B N 1
ATOM 2582 C CA . GLU B 1 69 ? -1.595 13.055 13.664 1 89.5 69 GLU B CA 1
ATOM 2583 C C . GLU B 1 69 ? -2.193 12.633 12.32 1 89.5 69 GLU B C 1
ATOM 2585 O O . GLU B 1 69 ? -3.025 11.727 12.266 1 89.5 69 GLU B O 1
ATOM 2590 N N . PHE B 1 70 ? -1.757 13.297 11.359 1 85.31 70 PHE B N 1
ATOM 2591 C CA . PHE B 1 70 ? -2.213 12.992 10 1 85.31 70 PHE B CA 1
ATOM 2592 C C . PHE B 1 70 ? -1.837 11.57 9.609 1 85.31 70 PHE B C 1
ATOM 2594 O O . PHE B 1 70 ? -2.592 10.898 8.906 1 85.31 70 PHE B O 1
ATOM 2601 N N . GLU B 1 71 ? -0.733 11.125 10.062 1 83.56 71 GLU B N 1
ATOM 2602 C CA . GLU B 1 71 ? -0.292 9.758 9.797 1 83.56 71 GLU B CA 1
ATOM 2603 C C . GLU B 1 71 ? -1 8.766 10.711 1 83.56 71 GLU B C 1
ATOM 2605 O O . GLU B 1 71 ? -0.815 7.551 10.57 1 83.56 71 GLU B O 1
ATOM 2610 N N . GLY B 1 72 ? -1.749 9.289 11.688 1 84.12 72 GLY B N 1
ATOM 2611 C CA . GLY B 1 72 ? -2.533 8.445 12.57 1 84.12 72 GLY B CA 1
ATOM 2612 C C . GLY B 1 72 ? -1.741 7.926 13.758 1 84.12 72 GLY B C 1
ATOM 2613 O O . GLY B 1 72 ? -2.137 6.945 14.398 1 84.12 72 GLY B O 1
ATOM 2614 N N . LEU B 1 73 ? -0.631 8.484 14.109 1 87.88 73 LEU B N 1
ATOM 2615 C CA . LEU B 1 73 ? 0.248 7.961 15.141 1 87.88 73 LEU B CA 1
ATOM 2616 C C . LEU B 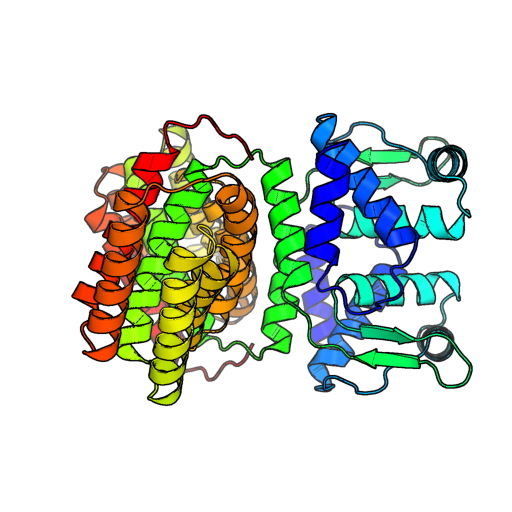1 73 ? -0.11 8.547 16.5 1 87.88 73 LEU B C 1
ATOM 2618 O O . LEU B 1 73 ? 0.232 7.973 17.547 1 87.88 73 LEU B O 1
ATOM 2622 N N . ILE B 1 74 ? -0.755 9.742 16.438 1 90.62 74 ILE B N 1
ATOM 2623 C CA . ILE B 1 74 ? -1.108 10.391 17.703 1 90.62 74 ILE B CA 1
ATOM 2624 C C . ILE B 1 74 ? -2.475 11.055 17.578 1 90.62 74 ILE B C 1
ATOM 2626 O O . ILE B 1 74 ? -3.025 11.148 16.469 1 90.62 74 ILE B O 1
ATOM 2630 N N . THR B 1 75 ? -3.033 11.383 18.609 1 89.81 75 THR B N 1
ATOM 2631 C CA . THR B 1 75 ? -4.199 12.258 18.703 1 89.81 75 THR B CA 1
ATOM 2632 C C . THR B 1 75 ? -3.963 13.367 19.719 1 89.81 75 THR B C 1
ATOM 2634 O O . THR B 1 75 ? -3.318 13.148 20.75 1 89.81 75 THR B O 1
ATOM 2637 N N . THR B 1 76 ? -4.332 14.555 19.359 1 88.75 76 THR B N 1
ATOM 2638 C CA . THR B 1 76 ? -4.207 15.695 20.25 1 88.75 76 THR B CA 1
ATOM 2639 C C . THR B 1 76 ? -5.559 16.062 20.859 1 88.75 76 THR B C 1
ATOM 2641 O O . THR B 1 76 ? -6.547 16.219 20.141 1 88.75 76 THR B O 1
ATOM 2644 N N . LYS B 1 77 ? -5.684 16.062 22.062 1 85.12 77 LYS B N 1
ATOM 2645 C CA . LYS B 1 77 ? -6.895 16.453 22.781 1 85.12 77 LYS B CA 1
ATOM 2646 C C . LYS B 1 77 ? -6.727 17.828 23.422 1 85.12 77 LYS B C 1
ATOM 2648 O O . LYS B 1 77 ? -5.797 18.047 24.203 1 85.12 77 LYS B O 1
ATOM 2653 N N . PRO B 1 78 ? -7.621 18.688 23.062 1 78.06 78 PRO B N 1
ATOM 2654 C CA . PRO B 1 78 ? -7.527 20.031 23.625 1 78.06 78 PRO B CA 1
ATOM 2655 C C . PRO B 1 78 ? -7.988 20.094 25.078 1 78.06 78 PRO B C 1
ATOM 2657 O O . PRO B 1 78 ? -8.672 19.188 25.562 1 78.06 78 PRO B O 1
ATOM 2660 N N . GLY B 1 79 ? -7.672 21.094 25.766 1 72.31 79 GLY B N 1
ATOM 2661 C CA . GLY B 1 79 ? -8.172 21.375 27.109 1 72.31 79 GLY B CA 1
ATOM 2662 C C . GLY B 1 79 ? -7.121 21.203 28.188 1 72.31 79 GLY B C 1
ATOM 2663 O O . GLY B 1 79 ? -5.996 20.797 27.906 1 72.31 79 GLY B O 1
ATOM 2664 N N . SER B 1 80 ? -7.562 21.625 29.406 1 66.56 80 SER B N 1
ATOM 2665 C CA . SER B 1 80 ? -6.66 21.594 30.547 1 66.56 80 SER B CA 1
ATOM 2666 C C . SER B 1 80 ? -6.199 20.172 30.859 1 66.56 80 SER B C 1
ATOM 2668 O O . SER B 1 80 ? -5.109 19.969 31.391 1 66.56 80 SER B O 1
ATOM 2670 N N . ARG B 1 81 ? -7.059 19.156 30.625 1 68.69 81 ARG B N 1
ATOM 2671 C CA . ARG B 1 81 ? -6.691 17.766 30.828 1 68.69 81 ARG B CA 1
ATOM 2672 C C . ARG B 1 81 ? -6.336 17.094 29.516 1 68.69 81 ARG B C 1
ATOM 2674 O O . ARG B 1 81 ? -6.305 15.859 29.422 1 68.69 81 ARG B O 1
ATOM 2681 N N . GLY B 1 82 ? -6.059 17.922 28.547 1 82.5 82 GLY B N 1
ATOM 2682 C CA . GLY B 1 82 ? -5.77 17.359 27.234 1 82.5 82 GLY B CA 1
ATOM 2683 C C . GLY B 1 82 ? -4.305 17.031 27.031 1 82.5 82 GLY B C 1
ATOM 2684 O O . GLY B 1 82 ? -3.535 16.984 28 1 82.5 82 GLY B O 1
ATOM 2685 N N . GLY B 1 83 ? -3.865 16.484 26 1 90.44 83 GLY B N 1
ATOM 2686 C CA . GLY B 1 83 ? -2.502 16.078 25.688 1 90.44 83 GLY B CA 1
ATOM 2687 C C . GLY B 1 83 ? -2.381 15.344 24.375 1 90.44 83 GLY B C 1
ATOM 2688 O O . GLY B 1 83 ? -3.285 15.398 23.547 1 90.44 83 GLY B O 1
ATOM 2689 N N . VAL B 1 84 ? -1.206 15 24.141 1 94.19 84 VAL B N 1
ATOM 2690 C CA . VAL B 1 84 ? -0.884 14.203 22.953 1 94.19 84 VAL B CA 1
ATOM 2691 C C . VAL B 1 84 ? -0.775 12.727 23.344 1 94.19 84 VAL B C 1
ATOM 2693 O O . VAL B 1 84 ? -0.091 12.383 24.312 1 94.19 84 VAL B O 1
ATOM 2696 N N . PHE B 1 85 ? -1.52 11.906 22.656 1 94.06 85 PHE B N 1
ATOM 2697 C CA . PHE B 1 85 ? -1.529 10.477 22.969 1 94.06 85 PHE B CA 1
ATOM 2698 C C . PHE B 1 85 ? -1.22 9.648 21.734 1 94.06 85 PHE B C 1
ATOM 2700 O O . PHE B 1 85 ? -1.671 9.977 20.641 1 94.06 85 PHE B O 1
ATOM 2707 N N . VAL B 1 86 ? -0.459 8.602 21.938 1 91.81 86 VAL B N 1
ATOM 2708 C CA . VAL B 1 86 ? -0.118 7.703 20.844 1 91.81 86 VAL B CA 1
ATOM 2709 C C . VAL B 1 86 ? -1.352 6.906 20.422 1 91.81 86 VAL B C 1
ATOM 2711 O O . VAL B 1 86 ? -2.133 6.469 21.281 1 91.81 86 VAL B O 1
ATOM 2714 N N . ARG B 1 87 ? -1.494 6.82 19.109 1 86.19 87 ARG B N 1
ATOM 2715 C CA . ARG B 1 87 ? -2.551 6.012 18.516 1 86.19 87 ARG B CA 1
ATOM 2716 C C . ARG B 1 87 ? -1.968 4.91 17.641 1 86.19 87 ARG B C 1
ATOM 2718 O O . ARG B 1 87 ? -0.8 4.969 17.25 1 86.19 87 ARG B O 1
ATOM 2725 N N . GLU B 1 88 ? -2.711 3.855 17.547 1 73.06 88 GLU B N 1
ATOM 2726 C CA . GLU B 1 88 ? -2.342 2.842 16.562 1 73.06 88 GLU B CA 1
ATOM 2727 C C . GLU B 1 88 ? -2.57 3.342 15.148 1 73.06 88 GLU B C 1
ATOM 2729 O O . GLU B 1 88 ? -3.648 3.848 14.828 1 73.06 88 GLU B O 1
ATOM 2734 N N . PRO B 1 89 ? -1.294 3.4 14.508 1 67.38 89 PRO B N 1
ATOM 2735 C CA . PRO B 1 89 ? -1.562 3.793 13.117 1 67.38 89 PRO B CA 1
ATOM 2736 C C . PRO B 1 89 ? -2.68 2.971 12.477 1 67.38 89 PRO B C 1
ATOM 2738 O O . PRO B 1 89 ? -2.771 1.763 12.711 1 67.38 89 PRO B O 1
ATOM 2741 N N . ASN B 1 90 ? -3.811 3.691 12.203 1 61.28 90 ASN B N 1
ATOM 2742 C CA . ASN B 1 90 ? -4.871 2.975 11.508 1 61.28 90 ASN B CA 1
ATOM 2743 C C . ASN B 1 90 ? -4.609 2.914 10 1 61.28 90 ASN B C 1
ATOM 2745 O O . ASN B 1 90 ? -3.656 3.523 9.508 1 61.28 90 ASN B O 1
ATOM 2749 N N . SER B 1 91 ? -5.188 1.986 9.383 1 67.19 91 SER B N 1
ATOM 2750 C CA . SER B 1 91 ? -5.016 1.743 7.957 1 67.19 91 SER B CA 1
ATOM 2751 C C . SER B 1 91 ? -5.484 2.938 7.133 1 67.19 91 SER B C 1
ATOM 2753 O O . SER B 1 91 ? -5.297 2.971 5.914 1 67.19 91 SER B O 1
ATOM 2755 N N . LYS B 1 92 ? -5.867 3.941 7.832 1 72.12 92 LYS B N 1
ATOM 2756 C CA . LYS B 1 92 ? -6.48 5.059 7.117 1 72.12 92 LYS B CA 1
ATOM 2757 C C . LYS B 1 92 ? -5.441 5.824 6.301 1 72.12 92 LYS B C 1
ATOM 2759 O O . LYS B 1 92 ? -5.715 6.25 5.18 1 72.12 92 LYS B O 1
ATOM 2764 N N . SER B 1 93 ? -4.277 5.977 6.973 1 75.38 93 SER B N 1
ATOM 2765 C CA . SER B 1 93 ? -3.23 6.711 6.273 1 75.38 93 SER B CA 1
ATOM 2766 C C . SER B 1 93 ? -2.756 5.957 5.035 1 75.38 93 SER B C 1
ATOM 2768 O O . SER B 1 93 ? -2.496 6.562 3.994 1 75.38 93 SER B O 1
ATOM 2770 N N . LEU B 1 94 ? -2.686 4.727 5.18 1 76.31 94 LEU B N 1
ATOM 2771 C CA . LEU B 1 94 ? -2.285 3.893 4.051 1 76.31 94 LEU B CA 1
ATOM 2772 C C . LEU B 1 94 ? -3.33 3.941 2.941 1 76.31 94 LEU B C 1
ATOM 2774 O O . LEU B 1 94 ? -2.99 4.113 1.769 1 76.31 94 LEU B O 1
ATOM 2778 N N . VAL B 1 95 ? -4.504 3.84 3.316 1 77.88 95 VAL B N 1
ATOM 2779 C CA . VAL B 1 95 ? -5.609 3.877 2.365 1 77.88 95 VAL B CA 1
ATOM 2780 C C . VAL B 1 95 ? -5.637 5.227 1.655 1 77.88 95 VAL B C 1
ATOM 2782 O O . VAL B 1 95 ? -5.801 5.293 0.435 1 77.88 95 VAL B O 1
ATOM 2785 N N . ARG B 1 96 ? -5.434 6.211 2.414 1 77.81 96 ARG B N 1
ATOM 2786 C CA . ARG B 1 96 ? -5.438 7.562 1.862 1 77.81 96 ARG B CA 1
ATOM 2787 C C . ARG B 1 96 ? -4.324 7.738 0.833 1 77.81 96 ARG B C 1
ATOM 2789 O O . ARG B 1 96 ? -4.547 8.312 -0.237 1 77.81 96 ARG B O 1
ATOM 2796 N N . SER B 1 97 ? -3.186 7.336 1.229 1 79.06 97 SER B N 1
ATOM 2797 C CA . SER B 1 97 ? -2.051 7.465 0.321 1 79.06 97 SER B CA 1
ATOM 2798 C C . SER B 1 97 ? -2.262 6.648 -0.95 1 79.06 97 SER B C 1
ATOM 2800 O O . SER B 1 97 ? -1.919 7.098 -2.045 1 79.06 97 SER B O 1
ATOM 2802 N N . PHE B 1 98 ? -2.828 5.57 -0.85 1 79.19 98 PHE B N 1
ATOM 2803 C CA . PHE B 1 98 ? -3.104 4.711 -1.997 1 79.19 98 PHE B CA 1
ATOM 2804 C C . PHE B 1 98 ? -4.168 5.336 -2.895 1 79.19 98 PHE B C 1
ATOM 2806 O O . PHE B 1 98 ? -4.016 5.363 -4.117 1 79.19 98 PHE B O 1
ATOM 2813 N N . GLN B 1 99 ? -5.16 5.805 -2.275 1 77.69 99 GLN B N 1
ATOM 2814 C CA . GLN B 1 99 ? -6.223 6.461 -3.031 1 77.69 99 GLN B CA 1
ATOM 2815 C C . GLN B 1 99 ? -5.688 7.66 -3.807 1 77.69 99 GLN B C 1
ATOM 2817 O O . GLN B 1 99 ? -6.078 7.891 -4.953 1 77.69 99 GLN B O 1
ATOM 2822 N N . THR B 1 100 ? -4.887 8.383 -3.135 1 78.56 100 THR B N 1
ATOM 2823 C CA . THR B 1 100 ? -4.27 9.539 -3.777 1 78.56 100 THR B CA 1
ATOM 2824 C C . THR B 1 100 ? -3.463 9.117 -5 1 78.56 100 THR B C 1
ATOM 2826 O O . THR B 1 100 ? -3.572 9.727 -6.066 1 78.56 100 THR B O 1
ATOM 2829 N N . SER B 1 101 ? -2.742 8.086 -4.816 1 78 101 SER B N 1
ATOM 2830 C CA . SER B 1 101 ? -1.913 7.578 -5.906 1 78 101 SER B CA 1
ATOM 2831 C C . SER B 1 101 ? -2.768 7.051 -7.055 1 78 101 SER B C 1
ATOM 2833 O O . SER B 1 101 ? -2.463 7.293 -8.227 1 78 101 SER B O 1
ATOM 2835 N N . ILE B 1 102 ? -3.76 6.441 -6.742 1 77.19 102 ILE B N 1
ATOM 2836 C CA . ILE B 1 102 ? -4.664 5.867 -7.734 1 77.19 102 ILE B CA 1
ATOM 2837 C C . ILE B 1 102 ? -5.316 6.984 -8.547 1 77.19 102 ILE B C 1
ATOM 2839 O O . ILE B 1 102 ? -5.406 6.898 -9.773 1 77.19 102 ILE B O 1
ATOM 2843 N N . SER B 1 103 ? -5.773 7.895 -7.824 1 74.12 103 SER B N 1
ATOM 2844 C CA . SER B 1 103 ? -6.441 9.008 -8.492 1 74.12 103 SER B CA 1
ATOM 2845 C C . SER B 1 103 ? -5.488 9.75 -9.414 1 74.12 103 SER B C 1
ATOM 2847 O O . SER B 1 103 ? -5.863 10.125 -10.531 1 74.12 103 SER B O 1
ATOM 2849 N N . PHE B 1 104 ? -4.316 9.891 -8.969 1 74 104 PHE B N 1
ATOM 2850 C CA . PHE B 1 104 ? -3.354 10.664 -9.75 1 74 104 PHE B CA 1
ATOM 2851 C C . PHE B 1 104 ? -2.9 9.883 -10.977 1 74 104 PHE B C 1
ATOM 2853 O O . PHE B 1 104 ? -2.646 10.469 -12.031 1 74 104 PHE B O 1
ATOM 2860 N N . ASN B 1 105 ? -2.791 8.578 -10.773 1 73.81 105 ASN B N 1
ATOM 2861 C CA . ASN B 1 105 ? -2.258 7.762 -11.852 1 73.81 105 ASN B CA 1
ATOM 2862 C C . ASN B 1 105 ? -3.371 7.223 -12.75 1 73.81 105 ASN B C 1
ATOM 2864 O O . ASN B 1 105 ? -3.123 6.383 -13.617 1 73.81 105 ASN B O 1
ATOM 2868 N N . HIS B 1 106 ? -4.516 7.66 -12.547 1 75.19 106 HIS B N 1
ATOM 2869 C CA . HIS B 1 106 ? -5.668 7.262 -13.352 1 75.19 106 HIS B CA 1
ATOM 2870 C C . HIS B 1 106 ? -5.793 5.742 -13.414 1 75.19 106 HIS B C 1
ATOM 2872 O O . HIS B 1 106 ? -5.93 5.172 -14.5 1 75.19 106 HIS B O 1
ATOM 2878 N N . VAL B 1 107 ? -5.664 5.148 -12.32 1 81 107 VAL B N 1
ATOM 2879 C CA . VAL B 1 107 ? -5.777 3.697 -12.211 1 81 107 VAL B CA 1
ATOM 2880 C C . VAL B 1 107 ? -7.164 3.25 -12.664 1 81 107 VAL B C 1
ATOM 2882 O O . VAL B 1 107 ? -8.172 3.863 -12.297 1 81 107 VAL B O 1
ATOM 2885 N N . SER B 1 108 ? -7.23 2.221 -13.438 1 83.62 108 SER B N 1
ATOM 2886 C CA . SER B 1 108 ? -8.5 1.728 -13.961 1 83.62 108 SER B CA 1
ATOM 2887 C C . SER B 1 108 ? -9.148 0.736 -13.008 1 83.62 108 SER B C 1
ATOM 2889 O O . SER B 1 108 ? -8.469 0.142 -12.164 1 83.62 108 SER B O 1
ATOM 2891 N N . HIS B 1 109 ? -10.414 0.643 -13.18 1 84.06 109 HIS B N 1
ATOM 2892 C CA . HIS B 1 109 ? -11.148 -0.385 -12.445 1 84.06 109 HIS B CA 1
ATOM 2893 C C . HIS B 1 109 ? -10.594 -1.774 -12.742 1 84.06 109 HIS B C 1
ATOM 2895 O O . HIS B 1 109 ? -10.562 -2.637 -11.867 1 84.06 109 HIS B O 1
ATOM 2901 N N . GLU B 1 110 ? -10.133 -1.925 -13.898 1 88.88 110 GLU B N 1
ATOM 2902 C CA . GLU B 1 110 ? -9.578 -3.209 -14.32 1 88.88 110 GLU B CA 1
ATOM 2903 C C . GLU B 1 110 ? -8.281 -3.52 -13.586 1 88.88 110 GLU B C 1
ATOM 2905 O O . GLU B 1 110 ? -8.047 -4.656 -13.172 1 88.88 110 GLU B O 1
ATOM 2910 N N . ASP B 1 111 ? -7.441 -2.545 -13.414 1 90.31 111 ASP B N 1
ATOM 2911 C CA . ASP B 1 111 ? -6.203 -2.729 -12.672 1 90.31 111 ASP B CA 1
ATOM 2912 C C . ASP B 1 111 ? -6.484 -3.229 -11.25 1 90.31 111 ASP B C 1
ATOM 2914 O O . ASP B 1 111 ? -5.824 -4.152 -10.773 1 90.31 111 ASP B O 1
ATOM 2918 N N . ILE B 1 112 ? -7.438 -2.662 -10.695 1 88.69 112 ILE B N 1
ATOM 2919 C CA . ILE B 1 112 ? -7.797 -3 -9.32 1 88.69 112 ILE B CA 1
ATOM 2920 C C . ILE B 1 112 ? -8.398 -4.402 -9.273 1 88.69 112 ILE B C 1
ATOM 2922 O O . ILE B 1 112 ? -8.039 -5.211 -8.414 1 88.69 112 ILE B O 1
ATOM 2926 N N . THR B 1 113 ? -9.25 -4.652 -10.227 1 91.69 113 THR B N 1
ATOM 2927 C CA . THR B 1 113 ? -9.945 -5.938 -10.242 1 91.69 113 THR B CA 1
ATOM 2928 C C . THR B 1 113 ? -8.961 -7.082 -10.469 1 91.69 113 THR B C 1
ATOM 2930 O O . THR B 1 113 ? -9.055 -8.125 -9.82 1 91.69 113 THR B O 1
ATOM 2933 N N . GLU B 1 114 ? -7.996 -6.91 -11.305 1 93.5 114 GLU B N 1
ATOM 2934 C CA . GLU B 1 114 ? -6.992 -7.934 -11.578 1 93.5 114 GLU B CA 1
ATOM 2935 C C . GLU B 1 114 ? -6.203 -8.289 -10.328 1 93.5 114 GLU B C 1
ATOM 2937 O O . GLU B 1 114 ? -6.027 -9.469 -10.008 1 93.5 114 GLU B O 1
ATOM 2942 N N . ILE B 1 115 ? -5.809 -7.324 -9.648 1 92.94 115 ILE B N 1
ATOM 2943 C CA . ILE B 1 115 ? -4.992 -7.555 -8.461 1 92.94 115 ILE B CA 1
ATOM 2944 C C . ILE B 1 115 ? -5.859 -8.125 -7.344 1 92.94 115 ILE B C 1
ATOM 2946 O O . ILE B 1 115 ? -5.406 -8.969 -6.566 1 92.94 115 ILE B O 1
ATOM 2950 N N . ARG B 1 116 ? -6.996 -7.578 -7.195 1 94 116 ARG B N 1
ATOM 2951 C CA . ARG B 1 116 ? -7.93 -8.102 -6.203 1 94 116 ARG B CA 1
ATOM 2952 C C . ARG B 1 116 ? -8.094 -9.609 -6.344 1 94 116 ARG B C 1
ATOM 2954 O O . ARG B 1 116 ? -8.016 -10.344 -5.355 1 94 116 ARG B O 1
ATOM 2961 N N . ILE B 1 117 ? -8.328 -10.07 -7.59 1 96.5 117 ILE B N 1
ATOM 2962 C CA . ILE B 1 117 ? -8.516 -11.492 -7.852 1 96.5 117 ILE B CA 1
ATOM 2963 C C . ILE B 1 117 ? -7.301 -12.273 -7.359 1 96.5 117 ILE B C 1
ATOM 2965 O O . ILE B 1 117 ? -7.445 -13.273 -6.656 1 96.5 117 ILE B O 1
ATOM 2969 N N . GLU B 1 118 ? -6.148 -11.82 -7.664 1 96.44 118 GLU B N 1
ATOM 2970 C CA . GLU B 1 118 ? -4.926 -12.531 -7.305 1 96.44 118 GLU B CA 1
ATOM 2971 C C . GLU B 1 118 ? -4.727 -12.555 -5.789 1 96.44 118 GLU B C 1
ATOM 2973 O O . GLU B 1 118 ? -4.484 -13.609 -5.207 1 96.44 118 GLU B O 1
ATOM 2978 N N . ILE B 1 119 ? -4.887 -11.445 -5.129 1 96.06 119 ILE B N 1
ATOM 2979 C CA . ILE B 1 119 ? -4.57 -11.328 -3.711 1 96.06 119 ILE B CA 1
ATOM 2980 C C . ILE B 1 119 ? -5.637 -12.047 -2.885 1 96.06 119 ILE B C 1
ATOM 2982 O O . ILE B 1 119 ? -5.316 -12.742 -1.92 1 96.06 119 ILE B O 1
ATOM 2986 N N . GLU B 1 120 ? -6.863 -11.859 -3.203 1 97.62 120 GLU B N 1
ATOM 2987 C CA . GLU B 1 120 ? -7.918 -12.484 -2.408 1 97.62 120 GLU B CA 1
ATOM 2988 C C . GLU B 1 120 ? -7.922 -14 -2.592 1 97.62 120 GLU B C 1
ATOM 2990 O O . GLU B 1 120 ? -8.273 -14.742 -1.669 1 97.62 120 GLU B O 1
ATOM 2995 N N . SER B 1 121 ? -7.609 -14.453 -3.828 1 98.31 121 SER B N 1
ATOM 2996 C CA . SER B 1 121 ? -7.453 -15.891 -4.012 1 98.31 121 SER B CA 1
ATOM 2997 C C . SER B 1 121 ? -6.328 -16.438 -3.143 1 98.31 121 SER B C 1
ATOM 2999 O O . SER B 1 121 ? -6.469 -17.5 -2.537 1 98.31 121 SER B O 1
ATOM 3001 N N . LEU B 1 122 ? -5.273 -15.711 -3.1 1 97.5 122 LEU B N 1
ATOM 3002 C CA . LEU B 1 122 ? -4.16 -16.062 -2.229 1 97.5 122 LEU B CA 1
ATOM 3003 C C . LEU B 1 122 ? -4.602 -16.094 -0.769 1 97.5 122 LEU B C 1
ATOM 3005 O O . LEU B 1 122 ? -4.227 -17 -0.021 1 97.5 122 LEU B O 1
ATOM 3009 N N . CYS B 1 123 ? -5.328 -15.086 -0.35 1 98.31 123 CYS B N 1
ATOM 3010 C CA . CYS B 1 123 ? -5.84 -15.039 1.016 1 98.31 123 CYS B CA 1
ATOM 3011 C C . CYS B 1 123 ? -6.629 -16.297 1.353 1 98.31 123 CYS B C 1
ATOM 3013 O O . CYS B 1 123 ? -6.449 -16.875 2.426 1 98.31 123 CYS B O 1
ATOM 3015 N N . ALA B 1 124 ? -7.5 -16.672 0.441 1 98.75 124 ALA B N 1
ATOM 3016 C CA . ALA B 1 124 ? -8.312 -17.875 0.673 1 98.75 124 ALA B CA 1
ATOM 3017 C C . ALA B 1 124 ? -7.434 -19.109 0.816 1 98.75 124 ALA B C 1
ATOM 3019 O O . ALA B 1 124 ? -7.66 -19.938 1.703 1 98.75 124 ALA B O 1
ATOM 3020 N N . LYS B 1 125 ? -6.453 -19.219 -0.03 1 98.56 125 LYS B N 1
ATOM 3021 C CA . LYS B 1 125 ? -5.512 -20.328 0.034 1 98.56 125 LYS B CA 1
ATOM 3022 C C . LYS B 1 125 ? -4.801 -20.359 1.385 1 98.56 125 LYS B C 1
ATOM 3024 O O . LYS B 1 125 ? -4.789 -21.406 2.053 1 98.56 125 LYS B O 1
ATOM 3029 N N . TRP B 1 126 ? -4.25 -19.281 1.81 1 98.5 126 TRP B N 1
ATOM 3030 C CA . TRP B 1 126 ? -3.48 -19.219 3.047 1 98.5 126 TRP B CA 1
ATOM 3031 C C . TRP B 1 126 ? -4.383 -19.406 4.262 1 98.5 126 TRP B C 1
ATOM 3033 O O . TRP B 1 126 ? -3.988 -20.047 5.246 1 98.5 126 TRP B O 1
ATOM 3043 N N . ALA B 1 127 ? -5.559 -18.797 4.184 1 98.69 127 ALA B N 1
ATOM 3044 C CA . ALA B 1 127 ? -6.504 -19 5.277 1 98.69 127 ALA B CA 1
ATOM 3045 C C . ALA B 1 127 ? -6.82 -20.469 5.473 1 98.69 127 ALA B C 1
ATOM 3047 O O . ALA B 1 127 ? -6.957 -20.938 6.609 1 98.69 127 ALA B O 1
ATOM 3048 N N . SER B 1 128 ? -6.977 -21.219 4.391 1 98.69 128 SER B N 1
ATOM 3049 C CA . SER B 1 128 ? -7.254 -22.656 4.477 1 98.69 128 SER B CA 1
ATOM 3050 C C . SER B 1 128 ? -6.117 -23.406 5.168 1 98.69 128 SER B C 1
ATOM 3052 O O . SER B 1 128 ? -6.332 -24.469 5.75 1 98.69 128 SER B O 1
ATOM 3054 N N . LEU B 1 129 ? -4.945 -22.828 5.16 1 98.25 129 LEU B N 1
ATOM 3055 C CA . LEU B 1 129 ? -3.764 -23.469 5.73 1 98.25 129 LEU B CA 1
ATOM 3056 C C . LEU B 1 129 ? -3.531 -23 7.16 1 98.25 129 LEU B C 1
ATOM 3058 O O . LEU B 1 129 ? -2.977 -23.75 7.977 1 98.25 129 LEU B O 1
ATOM 3062 N N . ARG B 1 130 ? -4.02 -21.844 7.504 1 98.25 130 ARG B N 1
ATOM 3063 C CA . ARG B 1 130 ? -3.51 -21.203 8.711 1 98.25 130 ARG B CA 1
ATOM 3064 C C . ARG B 1 130 ? -4.641 -20.875 9.68 1 98.25 130 ARG B C 1
ATOM 3066 O O . ARG B 1 130 ? -4.398 -20.609 10.859 1 98.25 130 ARG B O 1
ATOM 3073 N N . ALA B 1 131 ? -5.852 -20.828 9.234 1 98.5 131 ALA B N 1
ATOM 3074 C CA . ALA B 1 131 ? -6.969 -20.359 10.047 1 98.5 131 ALA B CA 1
ATOM 3075 C C . ALA B 1 131 ? -7.082 -21.172 11.336 1 98.5 131 ALA B C 1
ATOM 3077 O O . ALA B 1 131 ? -6.973 -22.406 11.312 1 98.5 131 ALA B O 1
ATOM 3078 N N . THR B 1 132 ? -7.277 -20.484 12.414 1 98.31 132 THR B N 1
ATOM 3079 C CA . THR B 1 132 ? -7.602 -21.109 13.688 1 98.31 132 THR B CA 1
ATOM 3080 C C . THR B 1 132 ? -9.102 -21.359 13.805 1 98.31 132 THR B C 1
ATOM 3082 O O . THR B 1 132 ? -9.875 -20.906 12.969 1 98.31 132 THR B O 1
ATOM 3085 N N . GLU B 1 133 ? -9.406 -22.031 14.805 1 98.25 133 GLU B N 1
ATOM 3086 C CA . GLU B 1 133 ? -10.828 -22.234 15.07 1 98.25 133 GLU B CA 1
ATOM 3087 C C . GLU B 1 133 ? -11.539 -20.906 15.312 1 98.25 133 GLU B C 1
ATOM 3089 O O . GLU B 1 133 ? -12.688 -20.719 14.906 1 98.25 133 GLU B O 1
ATOM 3094 N N . GLU B 1 134 ? -10.867 -20.047 15.938 1 98.38 134 GLU B N 1
ATOM 3095 C CA . GLU B 1 134 ? -11.43 -18.719 16.188 1 98.38 134 GLU B CA 1
ATOM 3096 C C . GLU B 1 134 ? -11.648 -17.969 14.875 1 98.38 134 GLU B C 1
ATOM 3098 O O . GLU B 1 134 ? -12.664 -17.281 14.711 1 98.38 134 GLU B O 1
ATOM 3103 N N . ASP B 1 135 ? -10.703 -18.109 14.016 1 98.44 135 ASP B N 1
ATOM 3104 C CA . ASP B 1 135 ? -10.852 -17.484 12.703 1 98.44 135 ASP B CA 1
ATOM 3105 C C . ASP B 1 135 ? -12.07 -18.031 11.977 1 98.44 135 ASP B C 1
ATOM 3107 O O . ASP B 1 135 ? -12.875 -17.266 11.438 1 98.44 135 ASP B O 1
ATOM 3111 N N . LEU B 1 136 ? -12.164 -19.359 11.961 1 98.62 136 LEU B N 1
ATOM 3112 C CA . LEU B 1 136 ? -13.25 -20.016 11.25 1 98.62 136 LEU B CA 1
ATOM 3113 C C . LEU B 1 136 ? -14.602 -19.625 11.828 1 98.62 136 LEU B C 1
ATOM 3115 O O . LEU B 1 136 ? -15.555 -19.375 11.078 1 98.62 136 LEU B O 1
ATOM 3119 N N . ASN B 1 137 ? -14.641 -19.547 13.078 1 98.5 137 ASN B N 1
ATOM 3120 C CA . ASN B 1 137 ? -15.875 -19.109 13.734 1 98.5 137 ASN B CA 1
ATOM 3121 C C . ASN B 1 137 ? -16.234 -17.688 13.352 1 98.5 137 ASN B C 1
ATOM 3123 O O . ASN B 1 137 ? -17.406 -17.391 13.109 1 98.5 137 ASN B O 1
ATOM 3127 N N . TYR B 1 138 ? -15.281 -16.891 13.328 1 98.44 138 TYR B N 1
ATOM 3128 C CA . TYR B 1 138 ? -15.539 -15.492 12.977 1 98.44 138 TYR B CA 1
ATOM 3129 C C . TYR B 1 138 ? -15.984 -15.375 11.523 1 98.44 138 TYR B C 1
ATOM 3131 O O . TYR B 1 138 ? -16.938 -14.656 11.227 1 98.44 138 TYR B O 1
ATOM 3139 N N . ILE B 1 139 ? -15.32 -16.047 10.625 1 98.44 139 ILE B N 1
ATOM 3140 C CA . ILE B 1 139 ? -15.703 -16.016 9.219 1 98.44 139 ILE B CA 1
ATOM 3141 C C . ILE B 1 139 ? -17.141 -16.516 9.062 1 98.44 139 ILE B C 1
ATOM 3143 O O . ILE B 1 139 ? -17.938 -15.938 8.32 1 98.44 139 ILE B O 1
ATOM 3147 N N . SER B 1 140 ? -17.406 -17.594 9.75 1 98.06 140 SER B N 1
ATOM 3148 C CA . SER B 1 140 ? -18.75 -18.156 9.711 1 98.06 140 SER B CA 1
ATOM 3149 C C . SER B 1 140 ? -19.781 -17.141 10.188 1 98.06 140 SER B C 1
ATOM 3151 O O . SER B 1 140 ? -20.844 -17 9.586 1 98.06 140 SER B O 1
ATOM 3153 N N . LYS B 1 141 ? -19.5 -16.516 11.258 1 98.06 141 LYS B N 1
ATOM 3154 C CA . LYS B 1 141 ? -20.391 -15.508 11.828 1 98.06 141 LYS B CA 1
ATOM 3155 C C . LYS B 1 141 ? -20.641 -14.375 10.828 1 98.06 141 LYS B C 1
ATOM 3157 O O . LYS B 1 141 ? -21.797 -13.953 10.633 1 98.06 141 LYS B O 1
ATOM 3162 N N . VAL B 1 142 ? -19.625 -13.867 10.234 1 97.31 142 VAL B N 1
ATOM 3163 C CA . VAL B 1 142 ? -19.719 -12.773 9.273 1 97.31 142 VAL B CA 1
ATOM 3164 C C . VAL B 1 142 ? -20.5 -13.227 8.047 1 97.31 142 VAL B C 1
ATOM 3166 O O . VAL B 1 142 ? -21.297 -12.461 7.488 1 97.31 142 VAL B O 1
ATOM 3169 N N . MET B 1 143 ? -20.266 -14.461 7.613 1 96.06 143 MET B N 1
ATOM 3170 C CA . MET B 1 143 ? -21 -15.023 6.488 1 96.06 143 MET B CA 1
ATOM 3171 C C . MET B 1 143 ? -22.5 -15.055 6.781 1 96.06 143 MET B C 1
ATOM 3173 O O . MET B 1 143 ? -23.312 -14.734 5.91 1 96.06 143 MET B O 1
ATOM 3177 N N . GLY B 1 144 ? -22.812 -15.484 7.977 1 95.56 144 GLY B N 1
ATOM 3178 C CA . GLY B 1 144 ? -24.203 -15.461 8.391 1 95.56 144 GLY B CA 1
ATOM 3179 C C . GLY B 1 144 ? -24.828 -14.078 8.305 1 95.56 144 GLY B C 1
ATOM 3180 O O . GLY B 1 144 ? -25.953 -13.93 7.832 1 95.56 144 GLY B O 1
ATOM 3181 N N . LYS B 1 145 ? -24.141 -13.078 8.727 1 95.38 145 LYS B N 1
ATOM 3182 C CA . LYS B 1 145 ? -24.594 -11.695 8.641 1 95.38 145 LYS B CA 1
ATOM 3183 C C . LYS B 1 145 ? -24.781 -11.273 7.184 1 95.38 145 LYS B C 1
ATOM 3185 O O . LYS B 1 145 ? -25.766 -10.594 6.848 1 95.38 145 LYS B O 1
ATOM 3190 N N . LEU B 1 146 ? -23.844 -11.625 6.391 1 94.12 146 LEU B N 1
ATOM 3191 C CA . LEU B 1 146 ? -23.891 -11.305 4.965 1 94.12 146 LEU B CA 1
ATOM 3192 C C . LEU B 1 146 ? -25.141 -11.883 4.32 1 94.12 146 LEU B C 1
ATOM 3194 O O . LEU B 1 146 ? -25.859 -11.172 3.615 1 94.12 146 LEU B O 1
ATOM 3198 N N . GLU B 1 147 ? -25.359 -13.094 4.598 1 93.44 147 GLU B N 1
ATOM 3199 C CA . GLU B 1 147 ? -26.531 -13.766 4.043 1 93.44 147 GLU B CA 1
ATOM 3200 C C . GLU B 1 147 ? -27.828 -13.086 4.496 1 93.44 147 GLU B C 1
ATOM 3202 O O . GLU B 1 147 ? -28.734 -12.859 3.689 1 93.44 147 GLU B O 1
ATOM 3207 N N . LYS B 1 148 ? -27.859 -12.781 5.715 1 93.62 148 LYS B N 1
ATOM 3208 C CA . LYS B 1 148 ? -29.047 -12.141 6.285 1 93.62 148 LYS B CA 1
ATOM 3209 C C . LYS B 1 148 ? -29.297 -10.773 5.656 1 93.62 148 LYS B C 1
ATOM 3211 O O . LYS B 1 148 ? -30.406 -10.453 5.258 1 93.62 148 LYS B O 1
ATOM 3216 N N . GLU B 1 149 ? -28.281 -9.969 5.508 1 91.06 149 GLU B N 1
ATOM 3217 C CA . GLU B 1 149 ? -28.406 -8.617 4.98 1 91.06 149 GLU B CA 1
ATOM 3218 C C . GLU B 1 149 ? -28.75 -8.633 3.494 1 91.06 149 GLU B C 1
ATOM 3220 O O . GLU B 1 149 ? -29.531 -7.801 3.021 1 91.06 149 GLU B O 1
ATOM 3225 N N . LEU B 1 150 ? -28.156 -9.539 2.822 1 88.88 150 LEU B N 1
ATOM 3226 C CA . LEU B 1 150 ? -28.438 -9.641 1.395 1 88.88 150 LEU B CA 1
ATOM 3227 C C . LEU B 1 150 ? -29.906 -10.016 1.155 1 88.88 150 LEU B C 1
ATOM 3229 O O . LEU B 1 150 ? -30.516 -9.547 0.2 1 88.88 150 LEU B O 1
ATOM 3233 N N . THR B 1 151 ? -30.406 -10.766 1.978 1 85.69 151 THR B N 1
ATOM 3234 C CA . THR B 1 151 ? -31.75 -11.281 1.818 1 85.69 151 THR B CA 1
ATOM 3235 C C . THR B 1 151 ? -32.781 -10.242 2.279 1 85.69 151 THR B C 1
ATOM 3237 O O . THR B 1 151 ? -33.812 -10.062 1.639 1 85.69 151 THR B O 1
ATOM 3240 N N . ILE B 1 152 ? -32.469 -9.5 3.279 1 83.06 152 ILE B N 1
ATOM 3241 C CA . ILE B 1 152 ? -33.438 -8.609 3.896 1 83.06 152 ILE B CA 1
ATOM 3242 C C . ILE B 1 152 ? -33.312 -7.219 3.27 1 83.06 152 ILE B C 1
ATOM 3244 O O . ILE B 1 152 ? -34.312 -6.613 2.908 1 83.06 152 ILE B O 1
ATOM 3248 N N . LYS B 1 153 ? -32.125 -6.578 3.129 1 77.44 153 LYS B N 1
ATOM 3249 C CA . LYS B 1 153 ? -31.953 -5.172 2.779 1 77.44 153 LYS B CA 1
ATOM 3250 C C . LYS B 1 153 ? -31.578 -5.02 1.306 1 77.44 153 LYS B C 1
ATOM 3252 O O . LYS B 1 153 ? -31.609 -3.912 0.765 1 77.44 153 LYS B O 1
ATOM 3257 N N . GLY B 1 154 ? -31.25 -6.145 0.724 1 75.62 154 GLY B N 1
ATOM 3258 C CA . GLY B 1 154 ? -30.922 -6.082 -0.693 1 75.62 154 GLY B CA 1
ATOM 3259 C C . GLY B 1 154 ? -29.469 -5.766 -0.959 1 75.62 154 GLY B C 1
ATOM 3260 O O . GLY B 1 154 ? -28.953 -6.023 -2.053 1 75.62 154 GLY B O 1
ATOM 3261 N N . SER B 1 155 ? -28.906 -5.047 0.037 1 80.38 155 SER B N 1
ATOM 3262 C CA . SER B 1 155 ? -27.484 -4.781 -0.116 1 80.38 155 SER B CA 1
ATOM 3263 C C . SER B 1 155 ? -26.703 -5.16 1.145 1 80.38 155 SER B C 1
ATOM 3265 O O . SER B 1 155 ? -27.25 -5.113 2.25 1 80.38 155 SER B O 1
ATOM 3267 N N . ALA B 1 156 ? -25.547 -5.734 0.918 1 88 156 ALA B N 1
ATOM 3268 C CA . ALA B 1 156 ? -24.703 -6.172 2.031 1 88 156 ALA B CA 1
ATOM 3269 C C . ALA B 1 156 ? -23.234 -5.82 1.786 1 88 156 ALA B C 1
ATOM 3271 O O . ALA B 1 156 ? -22.359 -6.668 1.954 1 88 156 ALA B O 1
ATOM 3272 N N . VAL B 1 157 ? -23.031 -4.613 1.385 1 87.62 157 VAL B N 1
ATOM 3273 C CA . VAL B 1 157 ? -21.688 -4.191 0.978 1 87.62 157 VAL B CA 1
ATOM 3274 C C . VAL B 1 157 ? -20.734 -4.309 2.156 1 87.62 157 VAL B C 1
ATOM 3276 O O . VAL B 1 157 ? -19.656 -4.895 2.031 1 87.62 157 VAL B O 1
ATOM 3279 N N . GLU B 1 158 ? -21.078 -3.807 3.348 1 88.75 158 GLU B N 1
ATOM 3280 C CA . GLU B 1 158 ? -20.219 -3.836 4.523 1 88.75 158 GLU B CA 1
ATOM 3281 C C . GLU B 1 158 ? -19.906 -5.27 4.949 1 88.75 158 GLU B C 1
ATOM 3283 O O . GLU B 1 158 ? -18.766 -5.598 5.25 1 88.75 158 GLU B O 1
ATOM 3288 N N . GLU B 1 159 ? -20.906 -6.07 4.938 1 92.38 159 GLU B N 1
ATOM 3289 C CA . GLU B 1 159 ? -20.75 -7.465 5.336 1 92.38 159 GLU B CA 1
ATOM 3290 C C . GLU B 1 159 ? -19.875 -8.227 4.34 1 92.38 159 GLU B C 1
ATOM 3292 O O . GLU B 1 159 ? -19.094 -9.094 4.73 1 92.38 159 GLU B O 1
ATOM 3297 N N . ASN B 1 160 ? -20.094 -7.918 3.049 1 93 160 ASN B N 1
ATOM 3298 C CA . ASN B 1 160 ? -19.25 -8.531 2.023 1 93 160 ASN B CA 1
ATOM 3299 C C . ASN B 1 160 ? -17.781 -8.195 2.221 1 93 160 ASN B C 1
ATOM 3301 O O . ASN B 1 160 ? -16.922 -9.07 2.156 1 93 160 ASN B O 1
ATOM 3305 N N . ILE B 1 161 ? -17.531 -6.988 2.475 1 92.56 161 ILE B N 1
ATOM 3306 C CA . ILE B 1 161 ? -16.156 -6.535 2.729 1 92.56 161 ILE B CA 1
ATOM 3307 C C . ILE B 1 161 ? -15.617 -7.219 3.982 1 92.56 161 ILE B C 1
ATOM 3309 O O . ILE B 1 161 ? -14.484 -7.695 3.994 1 92.56 161 ILE B O 1
ATOM 3313 N N . GLU B 1 162 ? -16.391 -7.246 4.98 1 94.44 162 GLU B N 1
ATOM 3314 C CA . GLU B 1 162 ? -15.977 -7.871 6.234 1 94.44 162 GLU B CA 1
ATOM 3315 C C . GLU B 1 162 ? -15.633 -9.344 6.027 1 94.44 162 GLU B C 1
ATOM 3317 O O . GLU B 1 162 ? -14.703 -9.859 6.652 1 94.44 162 GLU B O 1
ATOM 3322 N 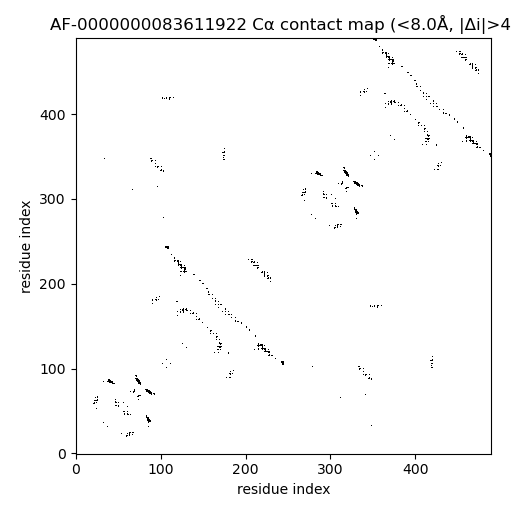N . PHE B 1 163 ? -16.406 -10.055 5.168 1 97.31 163 PHE B N 1
ATOM 3323 C CA . PHE B 1 163 ? -16.141 -11.453 4.859 1 97.31 163 PHE B CA 1
ATOM 3324 C C . PHE B 1 163 ? -14.75 -11.617 4.262 1 97.31 163 PHE B C 1
ATOM 3326 O O . PHE B 1 163 ? -13.969 -12.453 4.719 1 97.31 163 PHE B O 1
ATOM 3333 N N . HIS B 1 164 ? -14.414 -10.82 3.297 1 97.31 164 HIS B N 1
ATOM 3334 C CA . HIS B 1 164 ? -13.117 -10.898 2.633 1 97.31 164 HIS B CA 1
ATOM 3335 C C . HIS B 1 164 ? -11.992 -10.5 3.578 1 97.31 164 HIS B C 1
ATOM 3337 O O . HIS B 1 164 ? -10.914 -11.102 3.561 1 97.31 164 HIS B O 1
ATOM 3343 N N . MET B 1 165 ? -12.289 -9.531 4.441 1 96.06 165 MET B N 1
ATOM 3344 C CA . MET B 1 165 ? -11.297 -9.117 5.43 1 96.06 165 MET B CA 1
ATOM 3345 C C . MET B 1 165 ? -11.07 -10.203 6.465 1 96.06 165 MET B C 1
ATOM 3347 O O . MET B 1 165 ? -9.945 -10.398 6.934 1 96.06 165 MET B O 1
ATOM 3351 N N . ALA B 1 166 ? -12.148 -10.844 6.887 1 98.12 166 ALA B N 1
ATOM 3352 C CA . ALA B 1 166 ? -12.016 -11.945 7.836 1 98.12 166 ALA B CA 1
ATOM 3353 C C . ALA B 1 166 ? -11.109 -13.047 7.281 1 98.12 166 ALA B C 1
ATOM 3355 O O . ALA B 1 166 ? -10.297 -13.617 8.008 1 98.12 166 ALA B O 1
ATOM 3356 N N . ILE B 1 167 ? -11.25 -13.297 6.035 1 98.56 167 ILE B N 1
ATOM 3357 C CA . ILE B 1 167 ? -10.406 -14.289 5.371 1 98.56 167 ILE B CA 1
ATOM 3358 C C . ILE B 1 167 ? -8.961 -13.797 5.348 1 98.56 167 ILE B C 1
ATOM 3360 O O . ILE B 1 167 ? -8.039 -14.555 5.641 1 98.56 167 ILE B O 1
ATOM 3364 N N . ALA B 1 168 ? -8.781 -12.57 5 1 97.56 168 ALA B N 1
ATOM 3365 C CA . ALA B 1 168 ? -7.438 -11.992 5.004 1 97.56 168 ALA B CA 1
ATOM 3366 C C . ALA B 1 168 ? -6.801 -12.086 6.387 1 97.56 168 ALA B C 1
ATOM 3368 O O . ALA B 1 168 ? -5.625 -12.445 6.512 1 97.56 168 ALA B O 1
ATOM 3369 N N . ASN B 1 169 ? -7.562 -11.789 7.406 1 96.88 169 ASN B N 1
ATOM 3370 C CA . ASN B 1 169 ? -7.062 -11.867 8.773 1 96.88 169 ASN B CA 1
ATOM 3371 C C . ASN B 1 169 ? -6.629 -13.289 9.125 1 96.88 169 ASN B C 1
ATOM 3373 O O . ASN B 1 169 ? -5.668 -13.484 9.875 1 96.88 169 ASN B O 1
ATOM 3377 N N . ALA B 1 170 ? -7.293 -14.203 8.578 1 98.31 170 ALA B N 1
ATOM 3378 C CA . ALA B 1 170 ? -7.035 -15.609 8.883 1 98.31 170 ALA B CA 1
ATOM 3379 C C . ALA B 1 170 ? -5.75 -16.094 8.211 1 98.31 170 ALA B C 1
ATOM 3381 O O . ALA B 1 170 ? -5.273 -17.188 8.484 1 98.31 170 ALA B O 1
ATOM 3382 N N . THR B 1 171 ? -5.195 -15.281 7.316 1 97.5 171 THR B N 1
ATOM 3383 C CA . THR B 1 171 ? -3.895 -15.609 6.746 1 97.5 171 THR B CA 1
ATOM 3384 C C . THR B 1 171 ? -2.791 -15.445 7.789 1 97.5 171 THR B C 1
ATOM 3386 O O . THR B 1 171 ? -1.698 -16 7.637 1 97.5 171 THR B O 1
ATOM 3389 N N . HIS B 1 172 ? -3.084 -14.547 8.742 1 95.31 172 HIS B N 1
ATOM 3390 C CA . HIS B 1 172 ? -2.148 -14.188 9.797 1 95.31 172 HIS B CA 1
ATOM 3391 C C . HIS B 1 172 ? -0.854 -13.617 9.227 1 95.31 172 HIS B C 1
ATOM 3393 O O . HIS B 1 172 ? 0.223 -13.828 9.789 1 95.31 172 HIS B O 1
ATOM 3399 N N . ASN B 1 173 ? -0.925 -13.055 8.133 1 93.56 173 ASN B N 1
ATOM 3400 C CA . ASN B 1 173 ? 0.141 -12.266 7.523 1 93.56 173 ASN B CA 1
ATOM 3401 C C . ASN B 1 173 ? -0.191 -10.773 7.527 1 93.56 173 ASN B C 1
ATOM 3403 O O . ASN B 1 173 ? -1.099 -10.336 6.816 1 93.56 173 ASN B O 1
ATOM 3407 N N . GLN B 1 174 ? 0.535 -10.047 8.188 1 87.5 174 GLN B N 1
ATOM 3408 C CA . GLN B 1 174 ? 0.19 -8.648 8.445 1 87.5 174 GLN B CA 1
ATOM 3409 C C . GLN B 1 174 ? 0.273 -7.816 7.172 1 87.5 174 GLN B C 1
ATOM 3411 O O . GLN B 1 174 ? -0.49 -6.863 7 1 87.5 174 GLN B O 1
ATOM 3416 N N . VAL B 1 175 ? 1.156 -8.172 6.312 1 87.5 175 VAL B N 1
ATOM 3417 C CA . VAL B 1 175 ? 1.29 -7.426 5.062 1 87.5 175 VAL B CA 1
ATOM 3418 C C . VAL B 1 175 ? 0.059 -7.66 4.188 1 87.5 175 VAL B C 1
ATOM 3420 O O . VAL B 1 175 ? -0.492 -6.715 3.619 1 87.5 175 VAL B O 1
ATOM 3423 N N . VAL B 1 176 ? -0.389 -8.844 4.145 1 91.06 176 VAL B N 1
ATOM 3424 C CA . VAL B 1 176 ? -1.578 -9.188 3.371 1 91.06 176 VAL B CA 1
ATOM 3425 C C . VAL B 1 176 ? -2.789 -8.438 3.924 1 91.06 176 VAL B C 1
ATOM 3427 O O . VAL B 1 176 ? -3.6 -7.91 3.162 1 91.06 176 VAL B O 1
ATOM 3430 N N . ILE B 1 177 ? -2.889 -8.453 5.172 1 90 177 ILE B N 1
ATOM 3431 C CA . ILE B 1 177 ? -4.012 -7.801 5.84 1 90 177 ILE B CA 1
ATOM 3432 C C . ILE B 1 177 ? -4.012 -6.312 5.504 1 90 177 ILE B C 1
ATOM 3434 O O . ILE B 1 177 ? -5.055 -5.746 5.172 1 90 177 ILE B O 1
ATOM 3438 N N . MET B 1 178 ? -2.879 -5.75 5.484 1 84.31 178 MET B N 1
ATOM 3439 C CA . MET B 1 178 ? -2.752 -4.332 5.168 1 84.31 178 MET B CA 1
ATOM 3440 C C . MET B 1 178 ? -3.104 -4.066 3.707 1 84.31 178 MET B C 1
ATOM 3442 O O . MET B 1 178 ? -3.801 -3.098 3.398 1 84.31 178 MET B O 1
ATOM 3446 N N . LEU B 1 179 ? -2.629 -4.887 2.828 1 86 179 LEU B N 1
ATOM 3447 C CA . LEU B 1 179 ? -2.932 -4.75 1.407 1 86 179 LEU B CA 1
ATOM 3448 C C . LEU B 1 179 ? -4.43 -4.895 1.152 1 86 179 LEU B C 1
ATOM 3450 O O . LEU B 1 179 ? -5.004 -4.145 0.363 1 86 179 LEU B O 1
ATOM 3454 N N . MET B 1 180 ? -5.004 -5.809 1.839 1 90.12 180 MET B N 1
ATOM 3455 C CA . MET B 1 180 ? -6.43 -6.062 1.67 1 90.12 180 MET B CA 1
ATOM 3456 C C . MET B 1 180 ? -7.254 -4.871 2.15 1 90.12 180 MET B C 1
ATOM 3458 O O . MET B 1 180 ? -8.281 -4.539 1.557 1 90.12 180 MET B O 1
ATOM 3462 N N . LYS B 1 181 ? -6.816 -4.297 3.213 1 85.31 181 LYS B N 1
ATOM 3463 C CA . LYS B 1 181 ? -7.512 -3.104 3.684 1 85.31 181 LYS B CA 1
ATOM 3464 C C . LYS B 1 181 ? -7.535 -2.02 2.607 1 85.31 181 LYS B C 1
ATOM 3466 O O . LYS B 1 181 ? -8.555 -1.36 2.406 1 85.31 181 LYS B O 1
ATOM 3471 N N . THR B 1 182 ? -6.473 -1.904 1.95 1 80.06 182 THR B N 1
ATOM 3472 C CA . THR B 1 182 ? -6.355 -0.916 0.885 1 80.06 182 THR B CA 1
ATOM 3473 C C . THR B 1 182 ? -7.246 -1.286 -0.298 1 80.06 182 THR B C 1
ATOM 3475 O O . THR B 1 182 ? -8 -0.451 -0.799 1 80.06 182 THR B O 1
ATOM 3478 N N . ILE B 1 183 ? -7.219 -2.469 -0.731 1 85.06 183 ILE B N 1
ATOM 3479 C CA . ILE B 1 183 ? -7.996 -2.953 -1.869 1 85.06 183 ILE B CA 1
ATOM 3480 C C . ILE B 1 183 ? -9.484 -2.824 -1.568 1 85.06 183 ILE B C 1
ATOM 3482 O O . ILE B 1 183 ? -10.258 -2.338 -2.402 1 85.06 183 ILE B O 1
ATOM 3486 N N . GLU B 1 184 ? -9.883 -3.225 -0.349 1 86.31 184 GLU B N 1
ATOM 3487 C CA . GLU B 1 184 ? -11.297 -3.225 0.012 1 86.31 184 GLU B CA 1
ATOM 3488 C C . GLU B 1 184 ? -11.852 -1.804 0.088 1 86.31 184 GLU B C 1
ATOM 3490 O O . GLU B 1 184 ? -13.023 -1.571 -0.208 1 86.31 184 GLU B O 1
ATOM 3495 N N . SER B 1 185 ? -10.992 -0.905 0.413 1 78.81 185 SER B N 1
ATOM 3496 C CA . SER B 1 185 ? -11.438 0.485 0.444 1 78.81 185 SER B CA 1
ATOM 3497 C C . SER B 1 185 ? -11.789 0.984 -0.953 1 78.81 185 SER B C 1
ATOM 3499 O O . SER B 1 185 ? -12.711 1.786 -1.115 1 78.81 185 SER B O 1
ATOM 3501 N N . LEU B 1 186 ? -11.156 0.522 -1.91 1 74.88 186 LEU B N 1
ATOM 3502 C CA . LEU B 1 186 ? -11.422 0.901 -3.295 1 74.88 186 LEU B CA 1
ATOM 3503 C C . LEU B 1 186 ? -12.672 0.202 -3.82 1 74.88 186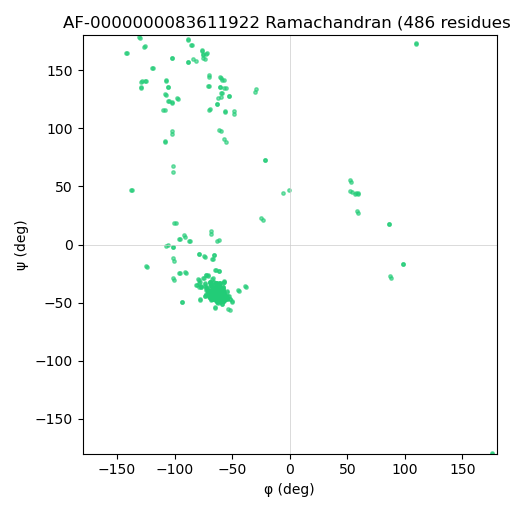 LEU B C 1
ATOM 3505 O O . LEU B 1 186 ? -13.453 0.798 -4.566 1 74.88 186 LEU B O 1
ATOM 3509 N N . VAL B 1 187 ? -12.812 -0.976 -3.389 1 79.44 187 VAL B N 1
ATOM 3510 C CA . VAL B 1 187 ? -13.93 -1.797 -3.838 1 79.44 187 VAL B CA 1
ATOM 3511 C C . VAL B 1 187 ? -15.227 -1.293 -3.207 1 79.44 187 VAL B C 1
ATOM 3513 O O . VAL B 1 187 ? -16.297 -1.337 -3.834 1 79.44 187 VAL B O 1
ATOM 3516 N N . TYR B 1 188 ? -15.148 -0.874 -1.979 1 79 188 TYR B N 1
ATOM 3517 C CA . TYR B 1 188 ? -16.312 -0.382 -1.257 1 79 188 TYR B CA 1
ATOM 3518 C C . TYR B 1 188 ? -17.047 0.686 -2.061 1 79 188 TYR B C 1
ATOM 3520 O O . TYR B 1 188 ? -18.266 0.598 -2.264 1 79 188 TYR B O 1
ATOM 3528 N N . GLU B 1 189 ? -16.375 1.611 -2.594 1 69.88 189 GLU B N 1
ATOM 3529 C CA . GLU B 1 189 ? -16.984 2.713 -3.334 1 69.88 189 GLU B CA 1
ATOM 3530 C C . GLU B 1 189 ? -17.672 2.215 -4.598 1 69.88 189 GLU B C 1
ATOM 3532 O O . GLU B 1 189 ? -18.766 2.67 -4.934 1 69.88 189 GLU B O 1
ATOM 3537 N N . ASP B 1 190 ? -17.094 1.284 -5.18 1 71.94 190 ASP B N 1
ATOM 3538 C CA . ASP B 1 190 ? -17.641 0.73 -6.414 1 71.94 190 ASP B CA 1
ATOM 3539 C C . ASP B 1 190 ? -18.875 -0.134 -6.129 1 71.94 190 ASP B C 1
ATOM 3541 O O . ASP B 1 190 ? -19.812 -0.158 -6.922 1 71.94 190 ASP B O 1
ATOM 3545 N N . SER B 1 191 ? -18.844 -0.778 -5.016 1 76.12 191 SER B N 1
ATOM 3546 C CA . SER B 1 191 ? -19.875 -1.738 -4.66 1 76.12 191 SER B CA 1
ATOM 3547 C C . SER B 1 191 ? -21.188 -1.033 -4.305 1 76.12 191 SER B C 1
ATOM 3549 O O . SER B 1 191 ? -22.266 -1.605 -4.453 1 76.12 191 SER B O 1
ATOM 3551 N N . LEU B 1 192 ? -21.125 0.164 -3.859 1 74.06 192 LEU B N 1
ATOM 3552 C CA . LEU B 1 192 ? -22.328 0.912 -3.48 1 74.06 192 LEU B CA 1
ATOM 3553 C C . LEU B 1 192 ? -23.203 1.181 -4.695 1 74.06 192 LEU B C 1
ATOM 3555 O O . LEU B 1 192 ? -24.391 1.489 -4.551 1 74.06 192 LEU B O 1
ATOM 3559 N N . ARG B 1 193 ? -22.719 0.915 -5.766 1 70.69 193 ARG B N 1
ATOM 3560 C CA . ARG B 1 193 ? -23.422 1.302 -6.984 1 70.69 193 ARG B CA 1
ATOM 3561 C C . ARG B 1 193 ? -24.156 0.112 -7.598 1 70.69 193 ARG B C 1
ATOM 3563 O O . ARG B 1 193 ? -24.859 0.256 -8.602 1 70.69 193 ARG B O 1
ATOM 3570 N N . PHE B 1 194 ? -24.016 -0.969 -7.004 1 72 194 PHE B N 1
ATOM 3571 C CA . PHE B 1 194 ? -24.531 -2.166 -7.648 1 72 194 PHE B CA 1
ATOM 3572 C C . PHE B 1 194 ? -25.781 -2.666 -6.934 1 72 194 PHE B C 1
ATOM 3574 O O . PHE B 1 194 ? -25.844 -2.689 -5.703 1 72 194 PHE B O 1
ATOM 3581 N N . GLU B 1 195 ? -26.844 -2.902 -7.711 1 77.75 195 GLU B N 1
ATOM 3582 C CA . GLU B 1 195 ? -28.031 -3.607 -7.254 1 77.75 195 GLU B CA 1
ATOM 3583 C C . GLU B 1 195 ? -28.094 -5.02 -7.824 1 77.75 195 GLU B C 1
ATOM 3585 O O . GLU B 1 195 ? -27.797 -5.23 -9.008 1 77.75 195 GLU B O 1
ATOM 3590 N N . TYR B 1 196 ? -28.438 -5.906 -6.898 1 82.19 196 TYR B N 1
ATOM 3591 C CA . TYR B 1 196 ? -28.438 -7.305 -7.305 1 82.19 196 TYR B CA 1
ATOM 3592 C C . TYR B 1 196 ? -29.859 -7.84 -7.449 1 82.19 196 TYR B C 1
ATOM 3594 O O . TYR B 1 196 ? -30.734 -7.484 -6.664 1 82.19 196 TYR B O 1
ATOM 3602 N N . THR B 1 197 ? -30.016 -8.656 -8.469 1 85.75 197 THR B N 1
ATOM 3603 C CA . THR B 1 197 ? -31.234 -9.438 -8.586 1 85.75 197 THR B CA 1
ATOM 3604 C C . THR B 1 197 ? -31.266 -10.555 -7.555 1 85.75 197 THR B C 1
ATOM 3606 O O . THR B 1 197 ? -30.25 -10.852 -6.922 1 85.75 197 THR B O 1
ATOM 3609 N N . ALA B 1 198 ? -32.469 -11.078 -7.398 1 87.5 198 ALA B N 1
ATOM 3610 C CA . ALA B 1 198 ? -32.594 -12.195 -6.465 1 87.5 198 ALA B CA 1
ATOM 3611 C C . ALA B 1 198 ? -31.688 -13.359 -6.859 1 87.5 198 ALA B C 1
ATOM 3613 O O . ALA B 1 198 ? -31.062 -13.984 -6 1 87.5 198 ALA B O 1
ATOM 3614 N N . LYS B 1 199 ? -31.578 -13.578 -8.117 1 90.25 199 LYS B N 1
ATOM 3615 C CA . LYS B 1 199 ? -30.734 -14.656 -8.617 1 90.25 199 LYS B CA 1
ATOM 3616 C C . LYS B 1 199 ? -29.266 -14.367 -8.336 1 90.25 199 LYS B C 1
ATOM 3618 O O . LYS B 1 199 ? -28.516 -15.258 -7.922 1 90.25 199 LYS B O 1
ATOM 3623 N N . GLN B 1 200 ? -28.906 -13.18 -8.531 1 88 200 GLN B N 1
ATOM 3624 C CA . GLN B 1 200 ? -27.531 -12.773 -8.281 1 88 200 GLN B CA 1
ATOM 3625 C C . GLN B 1 200 ? -27.188 -12.875 -6.797 1 88 200 GLN B C 1
ATOM 3627 O O . GLN B 1 200 ? -26.078 -13.273 -6.438 1 88 200 GLN B O 1
ATOM 3632 N N . LYS B 1 201 ? -28.156 -12.539 -6.008 1 90.06 201 LYS B N 1
ATOM 3633 C CA . LYS B 1 201 ? -27.953 -12.633 -4.566 1 90.06 201 LYS B CA 1
ATOM 3634 C C . LYS B 1 201 ? -27.703 -14.078 -4.141 1 90.06 201 LYS B C 1
ATOM 3636 O O . LYS B 1 201 ? -26.812 -14.352 -3.342 1 90.06 201 LYS B O 1
ATOM 3641 N N . GLU B 1 202 ? -28.438 -14.938 -4.652 1 92.19 202 GLU B N 1
ATOM 3642 C CA . GLU B 1 202 ? -28.266 -16.359 -4.352 1 92.19 202 GLU B CA 1
ATOM 3643 C C . GLU B 1 202 ? -26.906 -16.859 -4.82 1 92.19 202 GLU B C 1
ATOM 3645 O O . GLU B 1 202 ? -26.266 -17.656 -4.129 1 92.19 202 GLU B O 1
ATOM 3650 N N . GLU B 1 203 ? -26.531 -16.422 -5.957 1 92.88 203 GLU B N 1
ATOM 3651 C CA . GLU B 1 203 ? -25.234 -16.812 -6.5 1 92.88 203 GLU B CA 1
ATOM 3652 C C . GLU B 1 203 ? -24.094 -16.297 -5.625 1 92.88 203 GLU B C 1
ATOM 3654 O O . GLU B 1 203 ? -23.094 -17 -5.41 1 92.88 203 GLU B O 1
ATOM 3659 N N . ILE B 1 204 ? -24.297 -15.125 -5.145 1 92 204 ILE B N 1
ATOM 3660 C CA . ILE B 1 204 ? -23.297 -14.516 -4.277 1 92 204 ILE B CA 1
ATOM 3661 C C . ILE B 1 204 ? -23.203 -15.297 -2.971 1 92 204 ILE B C 1
ATOM 3663 O O . ILE B 1 204 ? -22.094 -15.625 -2.516 1 92 204 ILE B O 1
ATOM 3667 N N . ILE B 1 205 ? -24.297 -15.633 -2.406 1 94.44 205 ILE B N 1
ATOM 3668 C CA . ILE B 1 205 ? -24.344 -16.375 -1.153 1 94.44 205 ILE B CA 1
ATOM 3669 C C . ILE B 1 205 ? -23.688 -17.75 -1.344 1 94.44 205 ILE B C 1
ATOM 3671 O O . ILE B 1 205 ? -22.844 -18.156 -0.546 1 94.44 205 ILE B O 1
ATOM 3675 N N . ASN B 1 206 ? -24 -18.375 -2.383 1 96.56 206 ASN B N 1
ATOM 3676 C CA . ASN B 1 206 ? -23.469 -19.703 -2.658 1 96.56 206 ASN B CA 1
ATOM 3677 C C . ASN B 1 206 ? -21.953 -19.672 -2.879 1 96.56 206 ASN B C 1
ATOM 3679 O O . ASN B 1 206 ? -21.234 -20.562 -2.428 1 96.56 206 ASN B O 1
ATOM 3683 N N . ALA B 1 207 ? -21.547 -18.719 -3.588 1 96.88 207 ALA B N 1
ATOM 3684 C CA . ALA B 1 207 ? -20.109 -18.578 -3.848 1 96.88 207 ALA B CA 1
ATOM 3685 C C . ALA B 1 207 ? -19.344 -18.406 -2.547 1 96.88 207 ALA B C 1
ATOM 3687 O O . ALA B 1 207 ? -18.297 -19.047 -2.348 1 96.88 207 ALA B O 1
ATOM 3688 N N . HIS B 1 208 ? -19.828 -17.594 -1.624 1 97.19 208 HIS B N 1
ATOM 3689 C CA . HIS B 1 208 ? -19.156 -17.359 -0.348 1 97.19 208 HIS B CA 1
ATOM 3690 C C . HIS B 1 208 ? -19.156 -18.625 0.508 1 97.19 208 HIS B C 1
ATOM 3692 O O . HIS B 1 208 ? -18.172 -18.922 1.177 1 97.19 208 HIS B O 1
ATOM 3698 N N . ARG B 1 209 ? -20.219 -19.344 0.436 1 97.81 209 ARG B N 1
ATOM 3699 C CA . ARG B 1 209 ? -20.297 -20.594 1.178 1 97.81 209 ARG B CA 1
ATOM 3700 C C . ARG B 1 209 ? -19.266 -21.594 0.675 1 97.81 209 ARG B C 1
ATOM 3702 O O . ARG B 1 209 ? -18.609 -22.266 1.472 1 97.81 209 ARG B O 1
ATOM 3709 N N . LYS B 1 210 ? -19.141 -21.672 -0.596 1 98.44 210 LYS B N 1
ATOM 3710 C CA . LYS B 1 210 ? -18.172 -22.594 -1.191 1 98.44 210 LYS B CA 1
ATOM 3711 C C . LYS B 1 210 ? -16.75 -22.219 -0.791 1 98.44 210 LYS B C 1
ATOM 3713 O O . LYS B 1 210 ? -15.922 -23.109 -0.532 1 98.44 210 LYS B O 1
ATOM 3718 N N . ILE B 1 211 ? -16.484 -20.969 -0.777 1 98.69 211 ILE B N 1
ATOM 3719 C CA . ILE B 1 211 ? -15.164 -20.484 -0.369 1 98.69 211 ILE B CA 1
ATOM 3720 C C . ILE B 1 211 ? -14.906 -20.859 1.088 1 98.69 211 ILE B C 1
ATOM 3722 O O . ILE B 1 211 ? -13.867 -21.438 1.412 1 98.69 211 ILE B O 1
ATOM 3726 N N . PHE B 1 212 ? -15.898 -20.562 1.937 1 98.69 212 PHE B N 1
ATOM 3727 C CA . PHE B 1 212 ? -15.75 -20.859 3.355 1 98.69 212 PHE B CA 1
ATOM 3728 C C . PHE B 1 212 ? -15.555 -22.344 3.576 1 98.69 212 PHE B C 1
ATOM 3730 O O . PHE B 1 212 ? -14.695 -22.766 4.363 1 98.69 212 PHE B O 1
ATOM 3737 N N . ASP B 1 213 ? -16.359 -23.141 2.896 1 98.56 213 ASP B N 1
ATOM 3738 C CA . ASP B 1 213 ? -16.266 -24.594 3.039 1 98.56 213 ASP B CA 1
ATOM 3739 C C . ASP B 1 213 ? -14.875 -25.094 2.674 1 98.56 213 ASP B C 1
ATOM 3741 O O . ASP B 1 213 ? -14.32 -25.953 3.363 1 98.56 213 ASP B O 1
ATOM 3745 N N . ALA B 1 214 ? -14.375 -24.578 1.599 1 98.75 214 ALA B N 1
ATOM 3746 C CA . ALA B 1 214 ? -13.039 -24.984 1.166 1 98.75 214 ALA B CA 1
ATOM 3747 C C . ALA B 1 214 ? -11.984 -24.609 2.207 1 98.75 214 ALA B C 1
ATOM 3749 O O . ALA B 1 214 ? -11.055 -25.375 2.465 1 98.75 214 ALA B O 1
ATOM 3750 N N . ILE B 1 215 ? -12.094 -23.422 2.854 1 98.81 215 ILE B N 1
ATOM 3751 C CA . ILE B 1 215 ? -11.172 -22.969 3.889 1 98.81 215 ILE B CA 1
ATOM 3752 C C . ILE B 1 215 ? -11.305 -23.844 5.125 1 98.81 215 ILE B C 1
ATOM 3754 O O . ILE B 1 215 ? -10.312 -24.328 5.66 1 98.81 215 ILE B O 1
ATOM 3758 N N . ALA B 1 216 ? -12.5 -24.094 5.531 1 98.5 216 ALA B N 1
ATOM 3759 C CA . ALA B 1 216 ? -12.781 -24.891 6.73 1 98.5 216 ALA B CA 1
ATOM 3760 C C . ALA B 1 216 ? -12.305 -26.328 6.566 1 98.5 216 ALA B C 1
ATOM 3762 O O . ALA B 1 216 ? -11.875 -26.953 7.535 1 98.5 216 ALA B O 1
ATOM 3763 N N . ASN B 1 217 ? -12.375 -26.812 5.367 1 98.38 217 ASN B N 1
ATOM 3764 C CA . ASN B 1 217 ? -11.969 -28.172 5.074 1 98.38 217 ASN B CA 1
ATOM 3765 C C . ASN B 1 217 ? -10.477 -28.266 4.773 1 98.38 217 ASN B C 1
ATOM 3767 O O . ASN B 1 217 ? -9.992 -29.312 4.336 1 98.38 217 ASN B O 1
ATOM 3771 N N . LYS B 1 218 ? -9.789 -27.203 4.867 1 98.44 218 LYS B N 1
ATOM 3772 C CA . LYS B 1 218 ? -8.344 -27.141 4.688 1 98.44 218 LYS B CA 1
ATOM 3773 C C . LYS B 1 218 ? -7.938 -27.625 3.301 1 98.44 218 LYS B C 1
ATOM 3775 O O . LYS B 1 218 ? -7.039 -28.469 3.168 1 98.44 218 LYS B O 1
ATOM 3780 N N . ASN B 1 219 ? -8.656 -27.203 2.367 1 98.62 219 ASN B N 1
ATOM 3781 C CA . ASN B 1 219 ? -8.367 -27.469 0.961 1 98.62 219 ASN B CA 1
ATOM 3782 C C . ASN B 1 219 ? -7.887 -26.219 0.236 1 98.62 219 ASN B C 1
ATOM 3784 O O . ASN B 1 219 ? -8.68 -25.531 -0.4 1 98.62 219 ASN B O 1
ATOM 3788 N N . PRO B 1 220 ? -6.586 -25.984 0.246 1 98.56 220 PRO B N 1
ATOM 3789 C CA . PRO B 1 220 ? -6.047 -24.719 -0.262 1 98.56 220 PRO B CA 1
ATOM 3790 C C . PRO B 1 220 ? -6.312 -24.531 -1.754 1 98.56 220 PRO B C 1
ATOM 3792 O O . PRO B 1 220 ? -6.613 -23.406 -2.189 1 98.56 220 PRO B O 1
ATOM 3795 N N . GLU B 1 221 ? -6.199 -25.547 -2.553 1 98.31 221 GLU B N 1
ATOM 3796 C CA . GLU B 1 221 ? -6.422 -25.422 -3.99 1 98.31 221 GLU B CA 1
ATOM 3797 C C . GLU B 1 221 ? -7.871 -25.047 -4.293 1 98.31 221 GLU B C 1
ATOM 3799 O O . GLU B 1 221 ? -8.133 -24.188 -5.133 1 98.31 221 GLU B O 1
ATOM 3804 N N . ALA B 1 222 ? -8.75 -25.719 -3.615 1 98.69 222 ALA B N 1
ATOM 3805 C CA . ALA B 1 222 ? -10.164 -25.422 -3.816 1 98.69 222 ALA B CA 1
ATOM 3806 C C . ALA B 1 222 ? -10.492 -24 -3.336 1 98.69 222 ALA B C 1
ATOM 3808 O O . ALA B 1 222 ? -11.258 -23.281 -3.984 1 98.69 222 ALA B O 1
ATOM 3809 N N . ALA B 1 223 ? -9.977 -23.594 -2.166 1 98.81 223 ALA B N 1
ATOM 3810 C CA . ALA B 1 223 ? -10.234 -22.266 -1.623 1 98.81 223 ALA B CA 1
ATOM 3811 C C . ALA B 1 223 ? -9.789 -21.188 -2.598 1 98.81 223 ALA B C 1
ATOM 3813 O O . ALA B 1 223 ? -10.547 -20.25 -2.891 1 98.81 223 ALA B O 1
ATOM 3814 N N . GLU B 1 224 ? -8.602 -21.344 -3.092 1 98.69 224 GLU B N 1
ATOM 3815 C CA . GLU B 1 224 ? -8.055 -20.391 -4.07 1 98.69 224 GLU B CA 1
ATOM 3816 C C . GLU B 1 224 ? -8.93 -20.344 -5.32 1 98.69 224 GLU B C 1
ATOM 3818 O O . GLU B 1 224 ? -9.281 -19.25 -5.781 1 98.69 224 GLU B O 1
ATOM 3823 N N . ARG B 1 225 ? -9.242 -21.5 -5.812 1 98.56 225 ARG B N 1
ATOM 3824 C CA . ARG B 1 225 ? -10.023 -21.594 -7.047 1 98.56 225 ARG B CA 1
ATOM 3825 C C . ARG B 1 225 ? -11.406 -20.984 -6.867 1 98.56 225 ARG B C 1
ATOM 3827 O O . ARG B 1 225 ? -11.898 -20.266 -7.746 1 98.56 225 ARG B O 1
ATOM 3834 N N . ARG B 1 226 ? -12.078 -21.266 -5.797 1 98.62 226 ARG B N 1
ATOM 3835 C CA . ARG B 1 226 ? -13.43 -20.781 -5.559 1 98.62 226 ARG B CA 1
ATOM 3836 C C . ARG B 1 226 ? -13.453 -19.25 -5.426 1 98.62 226 ARG B C 1
ATOM 3838 O O . ARG B 1 226 ? -14.352 -18.594 -5.941 1 98.62 226 ARG B O 1
ATOM 3845 N N . MET B 1 227 ? -12.484 -18.703 -4.742 1 98.62 227 MET B N 1
ATOM 3846 C CA . MET B 1 227 ? -12.414 -17.25 -4.629 1 98.62 227 MET B CA 1
ATOM 3847 C C . MET B 1 227 ? -12.164 -16.625 -5.992 1 98.62 227 MET B C 1
ATOM 3849 O O . MET B 1 227 ? -12.805 -15.625 -6.344 1 98.62 227 MET B O 1
ATOM 3853 N N . ARG B 1 228 ? -11.258 -17.203 -6.711 1 98.12 228 ARG B N 1
ATOM 3854 C CA . ARG B 1 228 ? -10.969 -16.703 -8.047 1 98.12 228 ARG B CA 1
ATOM 3855 C C . ARG B 1 228 ? -12.227 -16.703 -8.922 1 98.12 228 ARG B C 1
ATOM 3857 O O . ARG B 1 228 ? -12.523 -15.727 -9.602 1 98.12 228 ARG B O 1
ATOM 3864 N N . GLN B 1 229 ? -12.938 -17.797 -8.906 1 97.69 229 GLN B N 1
ATOM 3865 C CA . GLN B 1 229 ? -14.164 -17.922 -9.688 1 97.69 229 GLN B CA 1
ATOM 3866 C C . GLN B 1 229 ? -15.18 -16.859 -9.273 1 97.69 229 GLN B C 1
ATOM 3868 O O . GLN B 1 229 ? -15.828 -16.25 -10.133 1 97.69 229 GLN B O 1
ATOM 3873 N N . HIS B 1 230 ? -15.328 -16.672 -7.988 1 96.75 230 HIS B N 1
ATOM 3874 C CA . HIS B 1 230 ? -16.25 -15.688 -7.441 1 96.75 230 HIS B CA 1
ATOM 3875 C C . HIS B 1 230 ? -15.922 -14.281 -7.934 1 96.75 230 HIS B C 1
ATOM 3877 O O . HIS B 1 230 ? -16.797 -13.57 -8.422 1 96.75 230 HIS B O 1
ATOM 3883 N N . LEU B 1 231 ? -14.648 -13.914 -7.918 1 95.31 231 LEU B N 1
ATOM 3884 C CA . LEU B 1 231 ? -14.242 -12.562 -8.273 1 95.31 231 LEU B CA 1
ATOM 3885 C C . LEU B 1 231 ? -14.211 -12.383 -9.789 1 95.31 231 LEU B C 1
ATOM 3887 O O . LEU B 1 231 ? -14.461 -11.281 -10.289 1 95.31 231 LEU B O 1
ATOM 3891 N N . GLU B 1 232 ? -13.938 -13.445 -10.508 1 95 232 GLU B N 1
ATOM 3892 C CA . GLU B 1 232 ? -14.008 -13.367 -11.969 1 95 232 GLU B CA 1
ATOM 3893 C C . GLU B 1 232 ? -15.445 -13.148 -12.438 1 95 232 GLU B C 1
ATOM 3895 O O . GLU B 1 232 ? -15.68 -12.453 -13.43 1 95 232 GLU B O 1
ATOM 3900 N N . ALA B 1 233 ? -16.359 -13.812 -11.758 1 91.44 233 ALA B N 1
ATOM 3901 C CA . ALA B 1 233 ? -17.766 -13.562 -12.062 1 91.44 233 ALA B CA 1
ATOM 3902 C C . ALA B 1 233 ? -18.125 -12.094 -11.836 1 91.44 233 ALA B C 1
ATOM 3904 O O . ALA B 1 233 ? -18.828 -11.492 -12.641 1 91.44 233 ALA B O 1
ATOM 3905 N N . TYR B 1 234 ? -17.672 -11.617 -10.734 1 87.06 234 TYR B N 1
ATOM 3906 C CA . TYR B 1 234 ? -17.859 -10.195 -10.445 1 87.06 234 TYR B CA 1
ATOM 3907 C C . TYR B 1 234 ? -17.266 -9.328 -11.547 1 87.06 234 TYR B C 1
ATOM 3909 O O . TYR B 1 234 ? -17.906 -8.367 -11.992 1 87.06 234 TYR B O 1
ATOM 3917 N N . ARG B 1 235 ? -16.047 -9.602 -11.945 1 89.44 235 ARG B N 1
ATOM 3918 C CA . ARG B 1 235 ? -15.359 -8.859 -13 1 89.44 235 ARG B CA 1
ATOM 3919 C C . ARG B 1 235 ? -16.188 -8.844 -14.281 1 89.44 235 ARG B C 1
ATOM 3921 O O . ARG B 1 235 ? -16.328 -7.793 -14.922 1 89.44 235 ARG B O 1
ATOM 3928 N N . ARG B 1 236 ? -16.719 -9.938 -14.641 1 87.88 236 ARG B N 1
ATOM 3929 C CA . ARG B 1 236 ? -17.531 -10.047 -15.852 1 87.88 236 ARG B CA 1
ATOM 3930 C C . ARG B 1 236 ? -18.781 -9.18 -15.758 1 87.88 236 ARG B C 1
ATOM 3932 O O . ARG B 1 236 ? -19.188 -8.57 -16.75 1 87.88 236 ARG B O 1
ATOM 3939 N N . GLU B 1 237 ? -19.344 -9.078 -14.641 1 81.12 237 GLU B N 1
ATOM 3940 C CA . GLU B 1 237 ? -20.562 -8.328 -14.438 1 81.12 237 GLU B CA 1
ATOM 3941 C C . GLU B 1 237 ? -20.297 -6.824 -14.461 1 81.12 237 GLU B C 1
ATOM 3943 O O . GLU B 1 237 ? -21.172 -6.039 -14.844 1 81.12 237 GLU B O 1
ATOM 3948 N N . THR B 1 238 ? -19.125 -6.434 -14.078 1 78.12 238 THR B N 1
ATOM 3949 C CA . THR B 1 238 ? -18.844 -5.008 -13.922 1 78.12 238 THR B CA 1
ATOM 3950 C C . THR B 1 238 ? -18.078 -4.473 -15.125 1 78.12 238 THR B C 1
ATOM 3952 O O . THR B 1 238 ? -17.922 -3.258 -15.289 1 78.12 238 THR B O 1
ATOM 3955 N N . SER B 1 239 ? -17.219 -5.289 -15.828 1 72.62 239 SER B N 1
ATOM 3956 C CA . SER B 1 239 ? -16.438 -4.863 -16.984 1 72.62 239 SER B CA 1
ATOM 3957 C C . SER B 1 239 ? -17.281 -4.039 -17.938 1 72.62 239 SER B C 1
ATOM 3959 O O . SER B 1 239 ? -16.766 -3.139 -18.609 1 72.62 239 SER B O 1
ATOM 3961 N N . ASP B 1 240 ? -18.422 -4.375 -18.141 1 60.03 240 ASP B N 1
ATOM 3962 C CA . ASP B 1 240 ? -19.25 -3.662 -19.094 1 60.03 240 ASP B CA 1
ATOM 3963 C C . ASP B 1 240 ? -19.547 -2.242 -18.625 1 60.03 240 ASP B C 1
ATOM 3965 O O . ASP B 1 240 ? -20.016 -1.407 -19.391 1 60.03 240 ASP B O 1
ATOM 3969 N N . LYS B 1 241 ? -19.219 -2.066 -17.359 1 53.47 241 LYS B N 1
ATOM 3970 C CA . LYS B 1 241 ? -19.688 -0.759 -16.922 1 53.47 241 LYS B CA 1
ATOM 3971 C C . LYS B 1 241 ? -18.547 0.255 -16.891 1 53.47 241 LYS B C 1
ATOM 3973 O O . LYS B 1 241 ? -18.156 0.714 -15.812 1 53.47 241 LYS B O 1
ATOM 3978 N N . ASN B 1 242 ? -17.844 0.632 -17.984 1 50.72 242 ASN B N 1
ATOM 3979 C CA . ASN B 1 242 ? -16.828 1.62 -18.312 1 50.72 242 ASN B CA 1
ATOM 3980 C C . ASN B 1 242 ? -16.453 2.471 -17.109 1 50.72 242 ASN B C 1
ATOM 3982 O O . ASN B 1 242 ? -16.625 3.689 -17.125 1 50.72 242 ASN B O 1
ATOM 3986 N N . ARG B 1 243 ? -16.172 1.979 -15.867 1 52.09 243 ARG B N 1
ATOM 3987 C CA . ARG B 1 243 ? -16.156 2.965 -14.789 1 52.09 243 ARG B CA 1
ATOM 3988 C C . ARG B 1 243 ? -14.734 3.326 -14.406 1 52.09 243 ARG B C 1
ATOM 3990 O O . ARG B 1 243 ? -13.859 2.453 -14.336 1 52.09 243 ARG B O 1
ATOM 3997 N N . THR B 1 244 ? -14.102 4.477 -14.914 1 50 244 THR B N 1
ATOM 3998 C CA . THR B 1 244 ? -12.867 5.039 -14.375 1 50 244 THR B CA 1
ATOM 3999 C C . THR B 1 244 ? -13.062 5.492 -12.93 1 50 244 THR B C 1
ATOM 4001 O O . THR B 1 244 ? -14.148 5.941 -12.562 1 50 244 THR B O 1
ATOM 4004 N N . PHE B 1 245 ? -12.234 5.016 -12.055 1 47.09 245 PHE B N 1
ATOM 4005 C CA . PHE B 1 245 ? -12.305 5.535 -10.695 1 47.09 245 PHE B CA 1
ATOM 4006 C C . PHE B 1 245 ? -12.07 7.043 -10.68 1 47.09 245 PHE B C 1
ATOM 4008 O O . PHE B 1 245 ? -11.328 7.57 -11.508 1 47.09 245 PHE B O 1
#

pLDDT: mean 84.26, std 17.6, range [23.17, 98.81]

Organism: NCBI:txid2304605

Secondary structure (DSSP, 8-state):
-HHHHHHHHHGGG--S----HHHHHHHHHHHHHHHTTPPTT-EE--HHHHHHHHT--HHHHHHHHHHHHHTTSEEEE-STT-EEEE----HHHHHHHHHHHHHHTT-BHHHHHHHHHHHHHHHHHHHHHH--HHHHHHHHHHHHHHHHHHHHTS--HHHHHHHHHHHHHTTT-HHHHHHHHHHHHHHHHHHTT----HHHHHHHHHHHHHHHHHHHTT-HHHHHHHHHHHHHHHHHHHHTS--B-/-HHHHHHHHHGGG--S----HHHHHHHHHHHHHHHTTPPTT-EE--HHHHHHHHT--HHHHHHHHHHHHHTTSEEEE-STT-EEEE----HHHHHHHHHHHHHHTT-BHHHHHHHHHHHHHHHHHHHHHH--HHHHHHHHHHHHHHHHHHHHTS--HHHHHHHHHHHHHTTT-HHHHHHHHHHHHHHHHHHTT----HHHHHHHHHHHHHHHHHHHTT-HHHHHHHHHHHHHHHHHHHHTS--B-

Solvent-accessible surface area (backbone atoms only — not comparable to full-atom values): 25394 Å² total; per-residue (Å²): 116,70,75,64,58,56,58,47,57,73,50,52,83,44,67,89,60,82,73,52,67,26,56,56,51,28,52,51,51,49,48,48,42,59,77,65,61,62,46,70,66,36,79,48,78,40,60,68,53,42,21,63,75,66,68,48,48,67,66,39,29,47,46,14,51,50,52,36,34,64,50,27,39,32,45,78,43,79,64,96,87,36,48,28,24,31,36,63,58,48,67,57,37,39,35,49,35,46,50,52,44,36,62,72,65,64,42,44,50,62,40,50,50,56,50,47,37,56,52,52,13,48,24,30,21,39,18,17,74,52,44,47,72,67,43,51,50,49,38,52,51,37,45,52,51,25,50,50,30,38,71,73,70,56,56,34,64,69,35,50,48,49,37,56,48,42,34,27,54,21,39,74,31,61,55,56,35,52,50,46,54,40,52,47,57,59,46,51,67,60,51,73,72,63,82,64,51,75,67,53,46,51,52,51,50,51,43,53,48,52,25,50,50,22,26,76,65,49,31,35,70,54,6,21,49,39,38,32,53,48,46,50,52,50,46,63,70,45,63,78,52,82,54,71,111,116,71,75,62,58,56,59,47,57,72,52,52,81,44,67,90,62,83,72,50,66,26,57,56,51,28,52,52,52,51,47,49,42,61,76,68,61,62,46,71,67,37,80,49,77,40,58,67,53,42,20,65,76,65,70,49,49,69,68,41,31,48,46,14,51,48,52,35,34,65,49,28,40,32,47,78,44,79,66,97,87,37,48,27,25,30,35,63,59,48,68,58,37,38,32,48,36,47,50,52,44,37,61,73,65,60,39,43,50,63,39,50,50,57,50,48,34,54,52,52,13,47,23,30,21,40,18,15,74,53,46,46,71,68,42,51,50,50,38,50,52,36,46,53,50,24,50,51,30,39,70,71,70,56,56,33,65,69,36,50,50,48,37,57,48,43,36,27,54,21,38,73,32,62,55,56,34,54,52,45,54,39,52,47,58,59,45,51,67,59,50,73,72,64,85,62,50,74,68,53,48,53,51,51,49,50,43,52,48,52,24,50,50,22,25,76,64,50,32,35,69,55,5,21,49,41,37,33,53,49,44,51,52,49,46,64,69,47,64,80,54,84,56,70,108

InterPro domains:
  IPR000524 Transcription regulator HTH, GntR [PF00392] (22-80)
  IPR000524 Transcription regulator HTH, GntR [PR00035] (44-58)
  IPR000524 Transcription regulator HTH, GntR [PR00035] (58-74)
  IPR000524 Transcription regulator HTH, GntR [PS50949] (19-89)
  IPR000524 Transcription regulator HTH, GntR [SM00345] (25-86)
  IPR000524 Transcription regulator HTH, GntR [cd07377] (20-87)
  IPR008920 Transcription regulator FadR/GntR, C-terminal [G3DSA:1.20.120.530] (93-244)
  IPR008920 Transcription regulator FadR/GntR, C-terminal [SSF48008] (110-237)
  IPR011711 GntR, C-terminal [PF07729] (111-232)
  IPR011711 GntR, C-terminal [SM00895] (111-233)
  IPR036388 Winged helix-like DNA-binding domain superfamily [G3DSA:1.10.10.10] (19-92)
  IPR036390 Winged helix DNA-binding domain superfamily [SSF46785] (13-90)

Foldseek 3Di:
DVVVVVVVVVCVVPDVPPPQLLQVLLVVQVVCCVVVVADFFDFDAFLVRSCVPVVDDSVSSVSSLVVCVLQVQWDWDDDPPTGITGGPRDLVSVLVVVVVVCVVVLPFPVNLLVVCLVLLLVLLLLLLVQADPVLLVVLVVLLVVQLVCCVPVQDRLVSVLVNSLSSNVSSVDPVSSSVSVNSSVVVSVVRVPDGDDPVRSVVLSVLSVQLSVCSPVSPSVSNSVSSSVNSVVVCVVCVVVRDRD/DVVVVVVVVVCVVPDVPPPQLLQVLLVVQVCCCVVVVADFFDFDAFLVRSCVPVVDDSVSSVSSLVVCVLQVQWDWDDDPPTGITGGPRDLVNVLVVVVVVCVVVLPFPVNLLVVCLVLLLVLLLLLLVQADPVLLVVLVVLLVVQLVCCVPVQDDLVSVLVNSLSSNVSSVDPVSSSVSVNSSVVVSVVRVPDGDDPVRSVVLSVLSVQLSVCSPVSPSVSNSVSSSVNSVVVCVVCVVVRDRD

Sequence (490 aa):
MYLYEKIEVRYMFSERTNIKLSSVIADELKNIIFENKYNRGDSFYSEREIVDKWSCSRATAREALLLLEFEGLITTKPGSRGGVFVREPNSKSLVRSFQTSISFNHVSHEDITEIRIEIESLCAKWASLRATEEDLNYISKVMGKLEKELTIKGSAVEENIEFHMAIANATHNQVVIMLMKTIESLVYEDSLRFEYTAKQKEEIINAHRKIFDAIANKNPEAAERRMRQHLEAYRRETSDKNRTFMYLYEKIEVRYMFSERTNIKLSSVIADELKNIIFENKYNRGDSFYSEREIVDKWSCSRATAREALLLLEFEGLITTKPGSRGGVFVREPNSKSLVRSFQTSISFNHVSHEDITEIRIEIESLCAKWASLRATEEDLNYISKVMGKLEKELTIKGSAVEENIEFHMAIANATHNQVVIMLMKTIESLVYEDSLRFEYTAKQKEEIINAHRKIFDAIANKNPEAAERRMRQHLEAYRRETSDKNRTF

Radius of gyration: 23.65 Å; Cα contacts (8 Å, |Δi|>4): 608; chains: 2; bounding box: 66×65×58 Å